Protein AF-A0A5B0Q1R6-F1 (afdb_monomer_lite)

InterPro domains:
  IPR032852 DNA oxidative demethylase ALKBH2 [PTHR31573] (2-374)

Radius of gyration: 27.93 Å; chains: 1; bounding box: 76×75×86 Å

pLDDT: mean 76.88, std 23.57, range [26.59, 98.75]

Secondary structure (DSSP, 8-state):
------PPP-TT-BPPP----BTTB-SSEESSHHHHHHH-TT---SS-SEEEETTEEEEEEE-S-PPTT-EEEGGGTEEEEE---SEEEE--TT-SSPEEEE-S---TTSHHHHHHHHHHHTT--EEEEEETT-TT-GGGGG-TT-SEEEEEEEEEEEEEEEEE--TTT----EEEEEEEEEE-GGG-S-TTHHHHHHHHHHHS------PPP----------------------------TTSTT---HHHHS--EEE-TTT--EEE--BTT---B--TTSTTBT--S--SSS-S-GGG--B-HHHHS--GGG-S---BSS-SS--BGGGGTT------TTS----EEE-TTT-BEEE---SSEE--S-TT---PPEE--PPP---S-PPPTT-TT---S--

Structure (mmCIF, N/CA/C/O backbone):
data_AF-A0A5B0Q1R6-F1
#
_entry.id   AF-A0A5B0Q1R6-F1
#
loop_
_atom_site.group_PDB
_atom_site.id
_atom_site.type_symbol
_atom_site.label_atom_id
_atom_site.label_alt_id
_atom_site.label_comp_id
_atom_site.label_asym_id
_atom_site.label_entity_id
_atom_site.label_seq_id
_atom_site.pdbx_PDB_ins_code
_atom_site.Cartn_x
_atom_site.Cartn_y
_atom_site.Cartn_z
_atom_site.occupancy
_atom_site.B_iso_or_equiv
_atom_site.auth_seq_id
_atom_site.auth_comp_id
_atom_site.auth_asym_id
_atom_site.auth_atom_id
_atom_site.pdbx_PDB_model_num
ATOM 1 N N . MET A 1 1 ? -33.392 9.416 -2.060 1.00 36.75 1 MET A N 1
ATOM 2 C CA . MET A 1 1 ? -32.979 9.079 -3.431 1.00 36.75 1 MET A CA 1
ATOM 3 C C . MET A 1 1 ? -32.020 7.938 -3.263 1.00 36.75 1 MET A C 1
ATOM 5 O O . MET A 1 1 ? -31.012 8.110 -2.593 1.00 36.75 1 MET A O 1
ATOM 9 N N . GLU A 1 2 ? -32.476 6.761 -3.653 1.00 39.34 2 GLU A N 1
ATOM 10 C CA . GLU A 1 2 ? -31.716 5.523 -3.595 1.00 39.34 2 GLU A CA 1
ATOM 11 C C . GLU A 1 2 ? -30.570 5.676 -4.596 1.00 39.34 2 GLU A C 1
ATOM 13 O O . GLU A 1 2 ? -30.827 5.815 -5.789 1.00 39.34 2 GLU A O 1
ATOM 18 N N . ASP A 1 3 ? -29.329 5.759 -4.110 1.00 41.66 3 ASP A N 1
ATOM 19 C CA . ASP A 1 3 ? -28.167 5.572 -4.976 1.00 41.66 3 ASP A CA 1
ATOM 20 C C . ASP A 1 3 ? -28.245 4.122 -5.456 1.00 41.66 3 ASP A C 1
ATOM 22 O O . ASP A 1 3 ? -28.018 3.182 -4.686 1.00 41.66 3 ASP A O 1
ATOM 26 N N . GLU A 1 4 ? -28.668 3.942 -6.706 1.00 45.09 4 GLU A N 1
ATOM 27 C CA . GLU A 1 4 ? -28.565 2.673 -7.407 1.00 45.09 4 GLU A CA 1
ATOM 28 C C . GLU A 1 4 ? -27.115 2.211 -7.283 1.00 45.09 4 GLU A C 1
ATOM 30 O O . GLU A 1 4 ? -26.178 2.861 -7.746 1.00 45.09 4 GLU A O 1
ATOM 35 N N . ASN A 1 5 ? -26.937 1.112 -6.557 1.00 50.94 5 ASN A N 1
ATOM 36 C CA . ASN A 1 5 ? -25.650 0.523 -6.242 1.00 50.94 5 ASN A CA 1
ATOM 37 C C . ASN A 1 5 ? -25.143 -0.174 -7.515 1.00 50.94 5 ASN A C 1
ATOM 39 O O . ASN A 1 5 ? -25.211 -1.400 -7.641 1.00 50.94 5 ASN A O 1
ATOM 43 N N . GLU A 1 6 ? -24.751 0.625 -8.510 1.00 61.28 6 GLU A N 1
ATOM 44 C CA . GLU A 1 6 ? -24.250 0.151 -9.791 1.00 61.28 6 GLU A CA 1
ATOM 45 C C . GLU A 1 6 ? -22.981 -0.651 -9.502 1.00 61.28 6 GLU A C 1
ATOM 47 O O . GLU A 1 6 ? -21.924 -0.134 -9.131 1.00 61.28 6 GLU A O 1
ATOM 52 N N . THR A 1 7 ? -23.137 -1.971 -9.531 1.00 74.00 7 THR A N 1
ATOM 53 C CA . THR A 1 7 ? -22.075 -2.892 -9.156 1.00 74.00 7 THR A CA 1
ATOM 54 C C . THR A 1 7 ? -21.000 -2.787 -10.227 1.00 74.00 7 THR A C 1
ATOM 56 O O . THR A 1 7 ? -21.285 -3.008 -11.400 1.00 74.00 7 THR A O 1
ATOM 59 N N . MET A 1 8 ? -19.777 -2.416 -9.835 1.00 83.12 8 MET A N 1
ATOM 60 C CA . MET A 1 8 ? -18.676 -2.212 -10.777 1.00 83.12 8 MET A CA 1
ATOM 61 C C . MET A 1 8 ? -18.505 -3.433 -11.684 1.00 83.12 8 MET A C 1
ATOM 63 O O . MET A 1 8 ? -18.341 -4.556 -11.198 1.00 83.12 8 MET A O 1
ATOM 67 N N . ASP A 1 9 ? -18.469 -3.190 -12.993 1.00 88.12 9 ASP A N 1
ATOM 68 C CA . ASP A 1 9 ? -18.169 -4.230 -13.963 1.00 88.12 9 ASP A CA 1
ATOM 69 C C . ASP A 1 9 ? -16.711 -4.702 -13.817 1.00 88.12 9 ASP A C 1
ATOM 71 O O . ASP A 1 9 ? -15.754 -3.938 -13.973 1.00 88.12 9 ASP A O 1
ATOM 75 N N . LYS A 1 10 ? -16.552 -5.986 -13.484 1.00 91.75 10 LYS A N 1
ATOM 76 C CA . LYS A 1 10 ? -15.263 -6.681 -13.343 1.00 91.75 10 LYS A CA 1
ATOM 77 C C . LYS A 1 10 ? -15.037 -7.707 -14.461 1.00 91.75 10 LYS A C 1
ATOM 79 O O . LYS A 1 10 ? -14.250 -8.640 -14.284 1.00 91.75 10 LYS A O 1
ATOM 84 N N . SER A 1 11 ? -15.757 -7.604 -15.577 1.00 91.38 11 SER A N 1
ATOM 85 C CA . SER A 1 11 ? -15.660 -8.523 -16.720 1.00 91.38 11 SER A CA 1
ATOM 86 C C . SER A 1 11 ? -14.256 -8.539 -17.342 1.00 91.38 11 SER A C 1
ATOM 88 O O . SER A 1 11 ? -13.696 -9.610 -17.558 1.00 91.38 11 SER A O 1
ATOM 90 N N . GLU A 1 12 ? -13.648 -7.364 -17.505 1.00 93.19 12 GLU A N 1
ATOM 91 C CA . GLU A 1 12 ? -12.309 -7.168 -18.088 1.00 93.19 12 GLU A CA 1
ATOM 92 C C . GLU A 1 12 ? -11.152 -7.402 -17.092 1.00 93.19 12 GLU A C 1
ATOM 94 O O . GLU A 1 12 ? -9.977 -7.218 -17.419 1.00 93.19 12 GLU A O 1
ATOM 99 N N . TRP A 1 13 ? -11.450 -7.788 -15.845 1.00 95.44 13 TRP A N 1
ATOM 100 C CA . TRP A 1 13 ? -10.415 -8.053 -14.844 1.00 95.44 13 TRP A CA 1
ATOM 101 C C . TRP A 1 13 ? -9.711 -9.377 -15.117 1.00 95.44 13 TRP A C 1
ATOM 103 O O . TRP A 1 13 ? -10.328 -10.376 -15.488 1.00 95.44 13 TRP A O 1
ATOM 113 N N . PHE A 1 14 ? -8.411 -9.415 -14.840 1.00 95.88 14 PHE A N 1
ATOM 114 C CA . PHE A 1 14 ? -7.559 -10.555 -15.164 1.00 95.88 14 PHE A CA 1
ATOM 115 C C . PHE A 1 14 ? -6.748 -11.027 -13.958 1.00 95.88 14 PHE A C 1
ATOM 117 O O . PHE A 1 14 ? -6.597 -10.321 -12.961 1.00 95.88 14 PHE A O 1
ATOM 124 N N . PHE A 1 15 ? -6.213 -12.245 -14.036 1.00 95.38 15 PHE A N 1
ATOM 125 C CA . PHE A 1 15 ? -5.337 -12.762 -12.990 1.00 95.38 15 PHE A CA 1
ATOM 126 C C . PHE A 1 15 ? -3.982 -12.037 -13.010 1.00 95.38 15 PHE A C 1
ATOM 128 O O . PHE A 1 15 ? -3.344 -11.964 -14.065 1.00 95.38 15 PHE A O 1
ATOM 135 N N . PRO A 1 16 ? -3.530 -11.490 -11.872 1.00 95.19 16 PRO A N 1
ATOM 136 C CA . PRO A 1 16 ? -2.277 -10.752 -11.804 1.00 95.19 16 PRO A CA 1
ATOM 137 C C . PRO A 1 16 ? -1.075 -11.642 -12.135 1.00 95.19 16 PRO A C 1
ATOM 139 O O . PRO A 1 16 ? -1.039 -12.833 -11.834 1.00 95.19 16 PRO A O 1
ATOM 142 N N . HIS A 1 17 ? -0.050 -11.035 -12.729 1.00 91.44 17 HIS A N 1
ATOM 143 C CA . HIS A 1 17 ? 1.206 -11.724 -13.004 1.00 91.44 17 HIS A CA 1
ATOM 144 C C . HIS A 1 17 ? 2.031 -11.854 -11.721 1.00 91.44 17 HIS A C 1
ATOM 146 O O . HIS A 1 17 ? 2.120 -10.908 -10.937 1.00 91.44 17 HIS A O 1
ATOM 152 N N . ASN A 1 18 ? 2.709 -12.989 -11.559 1.00 94.56 18 ASN A N 1
ATOM 153 C CA . ASN A 1 18 ? 3.660 -13.179 -10.470 1.00 94.56 18 ASN A CA 1
ATOM 154 C C . ASN A 1 18 ? 4.949 -12.403 -10.748 1.00 94.56 18 ASN A C 1
ATOM 156 O O . ASN A 1 18 ? 5.745 -12.785 -11.609 1.00 94.56 18 ASN A O 1
ATOM 160 N N . LEU A 1 19 ? 5.139 -11.296 -10.031 1.00 95.75 19 LEU A N 1
ATOM 161 C CA . LEU A 1 19 ? 6.344 -10.488 -10.148 1.00 95.75 19 LEU A CA 1
ATOM 162 C C . LEU A 1 19 ? 7.551 -11.262 -9.606 1.00 95.75 19 LEU A C 1
ATOM 164 O O . LEU A 1 19 ? 7.553 -11.712 -8.464 1.00 95.75 19 LEU A O 1
ATOM 168 N N . LYS A 1 20 ? 8.609 -11.376 -10.413 1.00 96.31 20 LYS A N 1
ATOM 169 C CA . LYS A 1 20 ? 9.871 -12.028 -10.040 1.00 96.31 20 LYS A CA 1
ATOM 170 C C . LYS A 1 20 ? 11.030 -11.057 -10.149 1.00 96.31 20 LYS A C 1
ATOM 172 O O . LYS A 1 20 ? 11.048 -10.203 -11.031 1.00 96.31 20 LYS A O 1
ATOM 177 N N . LYS A 1 21 ? 12.012 -11.214 -9.264 1.00 95.88 21 LYS A N 1
ATOM 178 C CA . LYS A 1 21 ? 13.260 -10.457 -9.346 1.00 95.88 21 LYS A CA 1
ATOM 179 C C . LYS A 1 21 ? 13.918 -10.622 -10.709 1.00 95.88 21 LYS A C 1
ATOM 181 O O . LYS A 1 21 ? 13.880 -11.703 -11.293 1.00 95.88 21 LYS A O 1
ATOM 186 N N . ILE A 1 22 ? 14.576 -9.562 -11.155 1.00 93.75 22 ILE A N 1
ATOM 187 C CA . ILE A 1 22 ? 15.342 -9.531 -12.398 1.00 93.75 22 ILE A CA 1
ATOM 188 C C . ILE A 1 22 ? 16.795 -9.289 -12.009 1.00 93.75 22 ILE A C 1
ATOM 190 O O . ILE A 1 22 ? 17.090 -8.291 -11.359 1.00 93.75 22 ILE A O 1
ATOM 194 N N . GLU A 1 23 ? 17.684 -10.234 -12.325 1.00 89.50 23 GLU A N 1
ATOM 195 C CA . GLU A 1 23 ? 19.114 -10.154 -11.964 1.00 89.50 23 GLU A CA 1
ATOM 196 C C . GLU A 1 23 ? 19.337 -9.860 -10.463 1.00 89.50 23 GLU A C 1
ATOM 198 O O . GLU A 1 23 ? 20.167 -9.045 -10.070 1.00 89.50 23 GLU A O 1
ATOM 203 N N . GLY A 1 24 ? 18.524 -10.479 -9.598 1.00 91.00 24 GLY A N 1
ATOM 204 C CA . GLY A 1 24 ? 18.573 -10.283 -8.144 1.00 91.00 24 GLY A CA 1
ATOM 205 C C . GLY A 1 24 ? 17.945 -8.979 -7.627 1.00 91.00 24 GLY A C 1
ATOM 206 O O . GLY A 1 24 ? 17.786 -8.838 -6.413 1.00 91.00 24 GLY A O 1
ATOM 207 N N . ARG A 1 25 ? 17.529 -8.061 -8.509 1.00 93.31 25 ARG A N 1
ATOM 208 C CA . ARG A 1 25 ? 16.894 -6.770 -8.184 1.00 93.31 25 ARG A CA 1
ATOM 209 C C . ARG A 1 25 ? 15.365 -6.860 -8.154 1.00 93.31 25 ARG A C 1
ATOM 211 O O . ARG A 1 25 ? 14.802 -7.801 -8.721 1.00 93.31 25 ARG A O 1
ATOM 218 N N . PRO A 1 26 ? 14.669 -5.891 -7.528 1.00 96.69 26 PRO A N 1
ATOM 219 C CA . PRO A 1 26 ? 13.213 -5.837 -7.565 1.00 96.69 26 PRO A CA 1
ATOM 220 C C . PRO A 1 26 ? 12.657 -5.830 -9.006 1.00 96.69 26 PRO A C 1
ATOM 222 O O . PRO A 1 26 ? 13.259 -5.223 -9.890 1.00 96.69 26 PRO A O 1
ATOM 225 N N . PRO A 1 27 ? 11.488 -6.452 -9.243 1.00 96.62 27 PRO A N 1
ATOM 226 C CA . PRO A 1 27 ? 10.872 -6.603 -10.571 1.00 96.62 27 PRO A CA 1
ATOM 227 C C . PRO A 1 27 ? 10.572 -5.274 -11.272 1.00 96.62 27 PRO A C 1
ATOM 229 O O . PRO A 1 27 ? 10.625 -5.181 -12.499 1.00 96.62 27 PRO A O 1
ATOM 232 N N . ILE A 1 28 ? 10.190 -4.265 -10.486 1.00 97.25 28 ILE A N 1
ATOM 233 C CA . ILE A 1 28 ? 9.835 -2.925 -10.945 1.00 97.25 28 ILE A CA 1
ATOM 234 C C . ILE A 1 28 ? 10.346 -1.938 -9.900 1.00 97.25 28 ILE A C 1
ATOM 236 O O . ILE A 1 28 ? 9.900 -1.969 -8.748 1.00 97.25 28 ILE A O 1
ATOM 240 N N . TYR A 1 29 ? 11.277 -1.069 -10.285 1.00 97.56 29 TYR A N 1
ATOM 241 C CA . TYR A 1 29 ? 11.891 -0.125 -9.354 1.00 97.56 29 TYR A CA 1
ATOM 242 C C . TYR A 1 29 ? 12.269 1.207 -9.993 1.00 97.56 29 TYR A C 1
ATOM 244 O O . TYR A 1 29 ? 12.375 1.333 -11.214 1.00 97.56 29 TYR A O 1
ATOM 252 N N . SER A 1 30 ? 12.514 2.205 -9.147 1.00 97.19 30 SER A N 1
ATOM 253 C CA . SER A 1 30 ? 13.023 3.507 -9.563 1.00 97.19 30 SER A CA 1
ATOM 254 C C . SER A 1 30 ? 14.082 4.070 -8.610 1.00 97.19 30 SER A C 1
ATOM 256 O O . SER A 1 30 ? 14.153 3.662 -7.449 1.00 97.19 30 SER A O 1
ATOM 258 N N . GLN A 1 31 ? 14.897 5.023 -9.076 1.00 95.88 31 GLN A N 1
ATOM 259 C CA . GLN A 1 31 ? 15.865 5.770 -8.250 1.00 95.88 31 GLN A CA 1
ATOM 260 C C . GLN A 1 31 ? 15.280 7.073 -7.707 1.00 95.88 31 GLN A C 1
ATOM 262 O O . GLN A 1 31 ? 15.792 7.650 -6.744 1.00 95.88 31 GLN A O 1
ATOM 267 N N . ASN A 1 32 ? 14.198 7.560 -8.302 1.00 95.38 32 ASN A N 1
ATOM 268 C CA . ASN A 1 32 ? 13.521 8.752 -7.829 1.00 95.38 32 ASN A CA 1
ATOM 269 C C . ASN A 1 32 ? 12.004 8.642 -8.012 1.00 95.38 32 ASN A C 1
ATOM 271 O O . ASN A 1 32 ? 11.471 7.730 -8.649 1.00 95.38 32 ASN A O 1
ATOM 275 N N . ARG A 1 33 ? 11.290 9.568 -7.371 1.00 95.62 33 ARG A N 1
ATOM 276 C CA . ARG A 1 33 ? 9.826 9.590 -7.379 1.00 95.62 33 ARG A CA 1
ATOM 277 C C . ARG A 1 33 ? 9.270 10.060 -8.726 1.00 95.62 33 ARG A C 1
ATOM 279 O O . ARG A 1 33 ? 8.169 9.659 -9.089 1.00 95.62 33 ARG A O 1
ATOM 286 N N . GLN A 1 34 ? 10.021 10.882 -9.459 1.00 94.69 34 GLN A N 1
ATOM 287 C CA . GLN A 1 34 ? 9.619 11.375 -10.774 1.00 94.69 34 GLN A CA 1
ATOM 288 C C . GLN A 1 34 ? 9.424 10.212 -11.754 1.00 94.69 34 GLN A C 1
ATOM 290 O O . GLN A 1 34 ? 8.385 10.122 -12.393 1.00 94.69 34 GLN A O 1
ATOM 295 N N . GLU A 1 35 ? 10.349 9.257 -11.775 1.00 94.69 35 GLU A N 1
ATOM 296 C CA . GLU A 1 35 ? 10.240 8.048 -12.597 1.00 94.69 35 GLU A CA 1
ATOM 297 C C . GLU A 1 35 ? 9.000 7.211 -12.284 1.00 94.69 35 GLU A C 1
ATOM 299 O O . GLU A 1 35 ? 8.368 6.717 -13.213 1.00 94.69 35 GLU A O 1
ATOM 304 N N . LEU A 1 36 ? 8.615 7.075 -11.005 1.00 94.44 36 LEU A N 1
ATOM 305 C CA . LEU A 1 36 ?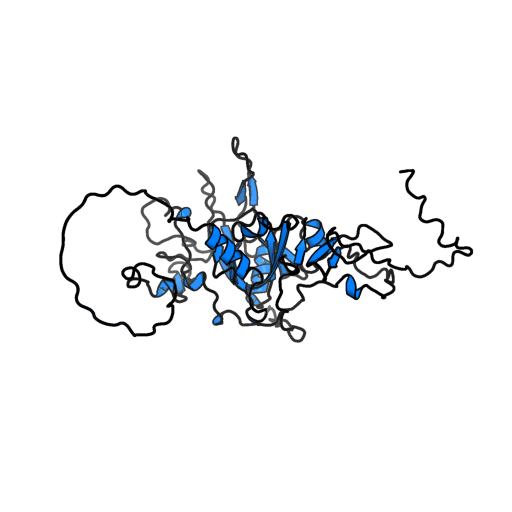 7.342 6.431 -10.656 1.00 94.44 36 LEU A CA 1
ATOM 306 C C . LEU A 1 36 ? 6.180 7.179 -11.307 1.00 94.44 36 LEU A C 1
ATOM 308 O O . LEU A 1 36 ? 5.366 6.571 -11.991 1.00 94.44 36 LEU A O 1
ATOM 312 N N . CYS A 1 37 ? 6.133 8.497 -11.100 1.00 94.06 37 CYS A N 1
ATOM 313 C CA . CYS A 1 37 ? 4.997 9.325 -11.492 1.00 94.06 37 CYS A CA 1
ATOM 314 C C . CYS A 1 37 ? 4.826 9.445 -13.005 1.00 94.06 37 CYS A C 1
ATOM 316 O O . CYS A 1 37 ? 3.707 9.602 -13.495 1.00 94.06 37 CYS A O 1
ATOM 318 N N . GLU A 1 38 ? 5.922 9.363 -13.750 1.00 91.25 38 GLU A N 1
ATOM 319 C CA . GLU A 1 38 ? 5.897 9.438 -15.204 1.00 91.25 38 GLU A CA 1
ATOM 320 C C . GLU A 1 38 ? 5.639 8.071 -15.847 1.00 91.25 38 GLU A C 1
ATOM 322 O O . GLU A 1 38 ? 4.886 8.001 -16.823 1.00 91.25 38 GLU A O 1
ATOM 327 N N . ALA A 1 39 ? 6.200 6.986 -15.294 1.00 91.25 39 ALA A N 1
ATOM 328 C CA . ALA A 1 39 ? 6.145 5.655 -15.902 1.00 91.25 39 ALA A CA 1
ATOM 329 C C . ALA A 1 39 ? 4.958 4.790 -15.445 1.00 91.25 39 ALA A C 1
ATOM 331 O O . ALA A 1 39 ? 4.497 3.944 -16.215 1.00 91.25 39 ALA A O 1
ATOM 332 N N . LEU A 1 40 ? 4.453 4.965 -14.219 1.00 93.38 40 LEU A N 1
ATOM 333 C CA . LEU A 1 40 ? 3.387 4.124 -13.669 1.00 93.38 40 LEU A CA 1
ATOM 334 C C . 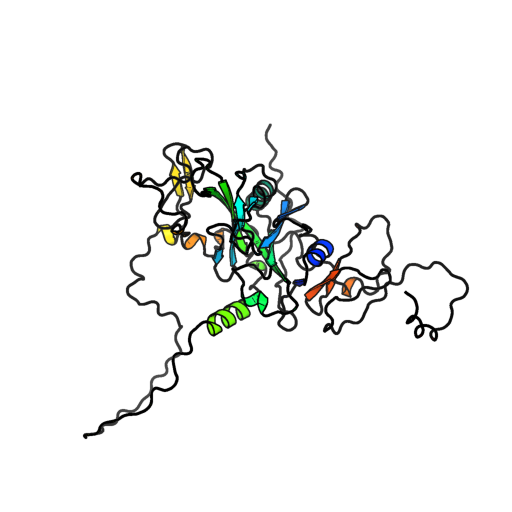LEU A 1 40 ? 2.007 4.771 -13.870 1.00 93.38 40 LEU A C 1
ATOM 336 O O . LEU A 1 40 ? 1.763 5.869 -13.370 1.00 93.38 40 LEU A O 1
ATOM 340 N N . PRO A 1 41 ? 1.052 4.099 -14.541 1.00 90.81 41 PRO A N 1
ATOM 341 C CA . PRO A 1 41 ? -0.297 4.638 -14.714 1.00 90.81 41 PRO A CA 1
ATOM 342 C C . PRO A 1 41 ? -1.087 4.686 -13.399 1.00 90.81 41 PRO A C 1
ATOM 344 O O . PRO A 1 41 ? -1.962 5.528 -13.246 1.00 90.81 41 PRO A O 1
ATOM 347 N N . TYR A 1 42 ? -0.754 3.818 -12.444 1.00 94.00 42 TYR A N 1
ATOM 348 C CA . TYR A 1 42 ? -1.432 3.686 -11.154 1.00 94.00 42 TYR A CA 1
ATOM 349 C C . TYR A 1 42 ? -0.759 4.474 -10.021 1.00 94.00 42 TYR A C 1
ATOM 351 O O . TYR A 1 42 ? -1.160 4.345 -8.870 1.00 94.00 42 TYR A O 1
ATOM 359 N N . PHE A 1 43 ? 0.277 5.274 -10.292 1.00 95.44 43 PHE A N 1
ATOM 360 C CA . PHE A 1 43 ? 0.868 6.135 -9.267 1.00 95.44 43 PHE A CA 1
ATOM 361 C C . PHE A 1 43 ? 1.483 7.387 -9.884 1.00 95.44 43 PHE A C 1
ATOM 363 O O . PHE A 1 43 ? 2.593 7.328 -10.396 1.00 95.44 43 PHE A O 1
ATOM 370 N N . ARG A 1 44 ? 0.795 8.533 -9.784 1.00 92.75 44 ARG A N 1
ATOM 371 C CA . ARG A 1 44 ? 1.283 9.835 -10.285 1.00 92.75 44 ARG A CA 1
ATOM 372 C C . ARG A 1 44 ? 1.298 10.934 -9.227 1.00 92.75 44 ARG A C 1
ATOM 374 O O . ARG A 1 44 ? 1.065 12.104 -9.520 1.00 92.75 44 ARG A O 1
ATOM 381 N N . SER A 1 45 ? 1.550 10.565 -7.970 1.00 92.69 45 SER A N 1
ATOM 382 C CA . SER A 1 45 ? 1.604 11.537 -6.879 1.00 92.69 45 SER A CA 1
ATOM 383 C C . SER A 1 45 ? 3.030 11.918 -6.481 1.00 92.69 45 SER A C 1
ATOM 385 O O . SER A 1 45 ? 3.723 11.211 -5.743 1.00 92.69 45 SER A O 1
ATOM 387 N N . TYR A 1 46 ? 3.452 13.106 -6.913 1.00 91.62 46 TYR A N 1
ATOM 388 C CA . TYR A 1 46 ? 4.780 13.647 -6.614 1.00 91.62 46 TYR A CA 1
ATOM 389 C C . TYR A 1 46 ? 4.977 14.007 -5.136 1.00 91.62 46 TYR A C 1
ATOM 391 O O . TYR A 1 46 ? 6.112 14.033 -4.670 1.00 91.62 46 TYR A O 1
ATOM 399 N N . GLN A 1 47 ? 3.896 14.265 -4.394 1.00 89.19 47 GLN A N 1
ATOM 400 C CA . GLN A 1 47 ? 3.965 14.747 -3.007 1.00 89.19 47 GLN A CA 1
ATOM 401 C C . GLN A 1 47 ? 3.090 13.953 -2.022 1.00 89.19 47 GLN A C 1
ATOM 403 O O . GLN A 1 47 ? 3.325 14.031 -0.820 1.00 89.19 47 GLN A O 1
ATOM 408 N N . SER A 1 48 ? 2.110 13.164 -2.486 1.00 90.44 48 SER A N 1
ATOM 409 C CA . SER A 1 48 ? 1.251 12.352 -1.606 1.00 90.44 48 SER A CA 1
ATOM 410 C C . SER A 1 48 ? 1.733 10.904 -1.515 1.00 90.44 48 SER A C 1
ATOM 412 O O . SER A 1 48 ? 2.444 10.408 -2.389 1.00 90.44 48 SER A O 1
ATOM 414 N N . GLY A 1 49 ? 1.336 10.219 -0.443 1.00 93.81 49 GLY A N 1
ATOM 415 C CA . GLY A 1 49 ? 1.470 8.766 -0.314 1.00 93.81 49 GLY A CA 1
ATOM 416 C C . GLY A 1 49 ? 0.360 7.996 -1.035 1.00 93.81 49 GLY A C 1
ATOM 417 O O . GLY A 1 49 ? 0.562 6.848 -1.392 1.00 93.81 49 GLY A O 1
ATOM 418 N N . CYS A 1 50 ? -0.790 8.617 -1.302 1.00 95.50 50 CYS A N 1
ATOM 419 C CA . CYS A 1 50 ? -1.913 7.981 -1.994 1.00 95.50 50 CYS A CA 1
ATOM 420 C C . CYS A 1 50 ? -2.157 8.679 -3.335 1.00 95.50 50 CYS A C 1
ATOM 422 O O . CYS A 1 50 ? -2.241 9.912 -3.383 1.00 95.50 50 CYS A O 1
ATOM 424 N N . TYR A 1 51 ? -2.247 7.898 -4.411 1.00 95.88 51 TYR A N 1
ATOM 425 C CA . TYR A 1 51 ? -2.642 8.368 -5.731 1.00 95.88 51 TYR A CA 1
ATOM 426 C C . TYR A 1 51 ? -4.077 7.945 -6.032 1.00 95.88 51 TYR A C 1
ATOM 428 O O . TYR A 1 51 ? -4.435 6.772 -5.912 1.00 95.88 51 TYR A O 1
ATOM 436 N N . VAL A 1 52 ? -4.873 8.932 -6.430 1.00 92.06 52 VAL A N 1
ATOM 437 C CA . VAL A 1 52 ? -6.281 8.778 -6.770 1.00 92.06 52 VAL A CA 1
ATOM 438 C C . VAL A 1 52 ? -6.451 9.061 -8.258 1.00 92.06 52 VAL A C 1
ATOM 440 O O . VAL A 1 52 ? -6.006 10.105 -8.733 1.00 92.06 52 VAL A O 1
ATOM 443 N N . SER A 1 53 ? -7.111 8.148 -8.964 1.00 89.56 53 SER A N 1
ATOM 444 C CA . SER A 1 53 ? -7.563 8.303 -10.352 1.00 89.56 53 SER A CA 1
ATOM 445 C C . SER A 1 53 ? -8.985 7.772 -10.456 1.00 89.56 53 SER A C 1
ATOM 447 O O . SER A 1 53 ? -9.310 6.799 -9.780 1.00 89.56 53 SER A O 1
ATOM 449 N N . ASP A 1 54 ? -9.834 8.415 -11.257 1.00 85.19 54 ASP A N 1
ATOM 450 C CA . ASP A 1 54 ? -11.212 7.962 -11.522 1.00 85.19 54 ASP A CA 1
ATOM 451 C C . ASP A 1 54 ? -12.004 7.649 -10.240 1.00 85.19 54 ASP A C 1
ATOM 453 O O . ASP A 1 54 ? -12.695 6.641 -10.116 1.00 85.19 54 ASP A O 1
ATOM 457 N N . GLN A 1 55 ? -11.855 8.536 -9.247 1.00 85.94 55 GLN A N 1
ATOM 458 C CA . GLN A 1 55 ? -12.468 8.445 -7.915 1.00 85.94 55 GLN A CA 1
ATOM 459 C C . GLN A 1 55 ? -12.089 7.195 -7.099 1.00 85.94 55 GLN A C 1
ATOM 461 O O . GLN A 1 55 ? -12.846 6.784 -6.216 1.00 85.94 55 GLN A O 1
ATOM 466 N N . ARG A 1 56 ? -10.921 6.598 -7.359 1.00 88.31 56 ARG A N 1
ATOM 467 C CA . ARG A 1 56 ? -10.414 5.411 -6.657 1.00 88.31 56 ARG A CA 1
ATOM 468 C C . ARG A 1 56 ? -8.945 5.573 -6.303 1.00 88.31 56 ARG A C 1
ATOM 470 O O . ARG A 1 56 ? -8.182 6.186 -7.047 1.00 88.31 56 ARG A O 1
ATOM 477 N N . ALA A 1 57 ? -8.529 4.979 -5.189 1.00 95.81 57 ALA A N 1
ATOM 478 C CA . ALA A 1 57 ? -7.112 4.837 -4.886 1.00 95.81 57 ALA A CA 1
ATOM 479 C C . ALA A 1 57 ? -6.526 3.727 -5.773 1.00 95.81 57 ALA A C 1
ATOM 481 O O . ALA A 1 57 ? -6.943 2.576 -5.685 1.00 95.81 57 ALA A O 1
ATOM 482 N N . THR A 1 58 ? -5.568 4.058 -6.636 1.00 96.06 58 THR A N 1
ATOM 483 C CA . THR A 1 58 ? -4.935 3.079 -7.544 1.00 96.06 58 THR A CA 1
ATOM 484 C C . THR A 1 58 ? -3.517 2.725 -7.112 1.00 96.06 58 THR A C 1
ATOM 486 O O . THR A 1 58 ? -3.064 1.604 -7.351 1.00 96.06 58 THR A O 1
ATOM 489 N N . GLY A 1 59 ? -2.844 3.624 -6.390 1.00 97.69 59 GLY A N 1
ATOM 490 C CA . GLY A 1 59 ? -1.503 3.387 -5.871 1.00 97.69 59 GLY A CA 1
ATOM 491 C C . GLY A 1 59 ? -1.274 3.990 -4.494 1.00 97.69 59 GLY A C 1
ATOM 492 O O . GLY A 1 59 ? -1.753 5.082 -4.179 1.00 97.69 59 GLY A O 1
ATOM 493 N N . TYR A 1 60 ? -0.495 3.278 -3.685 1.00 98.38 60 TYR A N 1
ATOM 494 C CA . TYR A 1 60 ? -0.194 3.632 -2.307 1.00 98.38 60 TYR A CA 1
ATOM 495 C C . TYR A 1 60 ? 1.296 3.439 -2.011 1.00 98.38 60 TYR A C 1
ATOM 497 O O . TYR A 1 60 ? 1.855 2.363 -2.211 1.00 98.38 60 TYR A O 1
ATOM 505 N N . LEU A 1 61 ? 1.948 4.488 -1.522 1.00 98.38 61 LEU A N 1
ATOM 506 C CA . LEU A 1 61 ? 3.375 4.539 -1.247 1.00 98.38 61 LEU A CA 1
ATOM 507 C C . LEU A 1 61 ? 3.647 4.511 0.259 1.00 98.38 61 LEU A C 1
ATOM 509 O O . LEU A 1 61 ? 3.319 5.446 0.990 1.00 98.38 61 LEU A O 1
ATOM 513 N N . LEU A 1 62 ? 4.331 3.453 0.677 1.00 98.00 62 LEU A N 1
ATOM 514 C CA . LEU A 1 62 ? 4.909 3.248 1.997 1.00 98.00 62 LEU A CA 1
ATOM 515 C C . LEU A 1 62 ? 6.331 3.827 1.996 1.00 98.00 62 LEU A C 1
ATOM 517 O O . LEU A 1 62 ? 7.187 3.354 1.255 1.00 98.00 62 LEU A O 1
ATOM 521 N N . ASP A 1 63 ? 6.607 4.861 2.791 1.00 95.38 63 ASP A N 1
ATOM 522 C CA . ASP A 1 63 ? 7.930 5.508 2.847 1.00 95.38 63 ASP A CA 1
ATOM 523 C C . ASP A 1 63 ? 8.222 6.024 4.275 1.00 95.38 63 ASP A C 1
ATOM 525 O O . ASP A 1 63 ? 7.655 5.537 5.251 1.00 95.38 63 ASP A O 1
ATOM 529 N N . GLY A 1 64 ? 9.126 6.992 4.429 1.00 91.38 64 GLY A N 1
ATOM 530 C CA . GLY A 1 64 ? 9.697 7.410 5.720 1.00 91.38 64 GLY A CA 1
ATOM 531 C C . GLY A 1 64 ? 8.819 8.229 6.674 1.00 91.38 64 GLY A C 1
ATOM 532 O O . GLY A 1 64 ? 9.379 8.962 7.485 1.00 91.38 64 GLY A O 1
ATOM 533 N N . PHE A 1 65 ? 7.491 8.151 6.586 1.00 90.25 65 PHE A N 1
ATOM 534 C CA . PHE A 1 65 ? 6.574 8.870 7.481 1.00 90.25 65 PHE A CA 1
ATOM 535 C C . PHE A 1 65 ? 5.537 7.922 8.099 1.00 90.25 65 PHE A C 1
ATOM 537 O O . PHE A 1 65 ? 4.372 7.997 7.722 1.00 90.25 65 PHE A O 1
ATOM 544 N N . PRO A 1 66 ? 5.934 7.010 9.005 1.00 90.38 66 PRO A N 1
ATOM 545 C CA . PRO A 1 66 ? 4.997 6.094 9.650 1.00 90.38 66 PRO A CA 1
ATOM 546 C C . PRO A 1 66 ? 4.099 6.822 10.658 1.00 90.38 66 PRO A C 1
ATOM 548 O O . PRO A 1 66 ? 4.532 7.768 11.320 1.00 90.38 66 PRO A O 1
ATOM 551 N N . ALA A 1 67 ? 2.868 6.340 10.814 1.00 89.81 67 ALA A N 1
ATOM 552 C CA . ALA A 1 67 ? 2.015 6.670 11.955 1.00 89.81 67 ALA A CA 1
ATOM 553 C C . ALA A 1 67 ? 2.153 5.603 13.058 1.00 89.81 67 ALA A C 1
ATOM 555 O O . ALA A 1 67 ? 2.623 4.494 12.778 1.00 89.81 67 ALA A O 1
ATOM 556 N N . PRO A 1 68 ? 1.730 5.892 14.305 1.00 88.94 68 PRO A N 1
ATOM 557 C CA . PRO A 1 68 ? 1.651 4.879 15.353 1.00 88.94 68 PRO A CA 1
ATOM 558 C C . PRO A 1 68 ? 0.927 3.621 14.867 1.00 88.94 68 PRO A C 1
ATOM 560 O O . PRO A 1 68 ? -0.089 3.714 14.171 1.00 88.94 68 PRO A O 1
ATOM 563 N N . ARG A 1 69 ? 1.471 2.448 15.217 1.00 92.19 69 ARG A N 1
ATOM 564 C CA . ARG A 1 69 ? 0.927 1.131 14.842 1.00 92.19 69 ARG A CA 1
ATOM 565 C C . ARG A 1 69 ? 0.749 0.945 13.326 1.00 92.19 69 ARG A C 1
ATOM 567 O O . ARG A 1 69 ? -0.194 0.293 12.881 1.00 92.19 69 ARG A O 1
ATOM 574 N N . ASP A 1 70 ? 1.564 1.586 12.490 1.00 95.31 70 ASP A N 1
ATOM 575 C CA . ASP A 1 70 ? 1.788 1.089 11.126 1.00 95.31 70 ASP A CA 1
ATOM 576 C C . ASP A 1 70 ? 2.630 -0.190 11.227 1.00 95.31 70 ASP A C 1
ATOM 578 O O . ASP A 1 70 ? 3.621 -0.205 11.957 1.00 95.31 70 ASP A O 1
ATOM 582 N N . VAL A 1 71 ? 2.250 -1.256 10.520 1.00 96.69 71 VAL A N 1
ATOM 583 C CA . VAL A 1 71 ? 2.948 -2.549 10.600 1.00 96.69 71 VAL A CA 1
ATOM 584 C C . VAL A 1 71 ? 3.146 -3.189 9.229 1.00 96.69 71 VAL A C 1
ATOM 586 O O . VAL A 1 71 ? 2.429 -2.887 8.271 1.00 96.69 71 VAL A O 1
ATOM 589 N N . PHE A 1 72 ? 4.132 -4.078 9.161 1.00 97.81 72 PHE A N 1
ATOM 590 C CA . PHE A 1 72 ? 4.432 -4.950 8.032 1.00 97.81 72 PHE A CA 1
ATOM 591 C C . PHE A 1 72 ? 4.509 -6.371 8.580 1.00 97.81 72 PHE A C 1
ATOM 593 O O . PHE A 1 72 ? 5.498 -6.731 9.211 1.00 97.81 72 PHE A O 1
ATOM 600 N N . GLU A 1 73 ? 3.448 -7.144 8.386 1.00 97.62 73 GLU A N 1
ATOM 601 C CA . GLU A 1 73 ? 3.261 -8.445 9.023 1.00 97.62 73 GLU A CA 1
ATOM 602 C C . GLU A 1 73 ? 3.006 -9.538 7.992 1.00 97.62 73 GLU A C 1
ATOM 604 O O . GLU A 1 73 ? 2.774 -9.274 6.806 1.00 97.62 73 GLU A O 1
ATOM 609 N N . ASP A 1 74 ? 3.110 -10.784 8.450 1.00 97.31 74 ASP A N 1
ATOM 610 C CA . ASP A 1 74 ? 2.931 -11.980 7.626 1.00 97.31 74 ASP A CA 1
ATOM 611 C C . ASP A 1 74 ? 3.784 -11.929 6.345 1.00 97.31 74 ASP A C 1
ATOM 613 O O . ASP A 1 74 ? 3.304 -11.989 5.213 1.00 97.31 74 ASP A O 1
ATOM 617 N N . SER A 1 75 ? 5.083 -11.669 6.530 1.00 97.38 75 SER A N 1
ATOM 618 C CA . SER A 1 75 ? 6.058 -11.489 5.445 1.00 97.38 75 SER A CA 1
ATOM 619 C C . SER A 1 75 ? 5.679 -10.404 4.422 1.00 97.38 75 SER A C 1
ATOM 621 O O . SER A 1 75 ? 6.114 -10.448 3.268 1.00 97.38 75 SER A O 1
ATOM 623 N N . GLY A 1 76 ? 4.891 -9.409 4.835 1.00 97.88 76 GLY A N 1
ATOM 624 C CA . GLY A 1 76 ? 4.402 -8.329 3.981 1.00 97.88 76 GLY A CA 1
ATOM 625 C C . GLY A 1 76 ? 3.100 -8.642 3.267 1.00 97.88 76 GLY A C 1
ATOM 626 O O . GLY A 1 76 ? 2.690 -7.867 2.401 1.00 97.88 76 GLY A O 1
ATOM 627 N N . ARG A 1 77 ? 2.447 -9.760 3.593 1.00 98.38 77 ARG A N 1
ATOM 628 C CA . ARG A 1 77 ? 1.114 -10.081 3.082 1.00 98.38 77 ARG A CA 1
ATOM 629 C C . ARG A 1 77 ? 0.030 -9.271 3.763 1.00 98.38 77 ARG A C 1
ATOM 631 O O . ARG A 1 77 ? -1.021 -9.059 3.163 1.00 98.38 77 ARG A O 1
ATOM 638 N N . VAL A 1 78 ? 0.300 -8.780 4.967 1.00 98.56 78 VAL A N 1
ATOM 639 C CA . VAL A 1 78 ? -0.550 -7.830 5.673 1.00 98.56 78 VAL A CA 1
ATOM 640 C C . VAL A 1 78 ? 0.251 -6.570 5.950 1.00 98.56 78 VAL A C 1
ATOM 642 O O . VAL A 1 78 ? 1.311 -6.595 6.567 1.00 98.56 78 VAL A O 1
ATOM 645 N N . VAL A 1 79 ? -0.269 -5.438 5.491 1.00 98.69 79 VAL A N 1
ATOM 646 C CA . VAL A 1 79 ? 0.293 -4.122 5.789 1.00 98.69 79 VAL A CA 1
ATOM 647 C C . VAL A 1 79 ? -0.797 -3.279 6.417 1.00 98.69 79 VAL A C 1
ATOM 649 O O . VAL A 1 79 ? -1.874 -3.123 5.844 1.00 98.69 79 VAL A O 1
ATOM 652 N N . ILE A 1 80 ? -0.523 -2.701 7.582 1.00 98.56 80 ILE A N 1
ATOM 653 C CA . ILE A 1 80 ? -1.394 -1.683 8.167 1.00 98.56 80 ILE A CA 1
ATOM 654 C C . ILE A 1 80 ? -0.698 -0.345 8.019 1.00 98.56 80 ILE A C 1
ATOM 656 O O . ILE A 1 80 ? 0.430 -0.158 8.472 1.00 98.56 80 ILE A O 1
ATOM 660 N N . SER A 1 81 ? -1.381 0.590 7.374 1.00 97.75 81 SER A N 1
ATOM 661 C CA . SER A 1 81 ? -0.895 1.953 7.203 1.00 97.75 81 SER A CA 1
ATOM 662 C C . SER A 1 81 ? -2.050 2.943 7.354 1.00 97.75 81 SER A C 1
ATOM 664 O O . SER A 1 81 ? -3.145 2.573 7.782 1.00 97.75 81 SER A O 1
ATOM 666 N N . HIS A 1 82 ? -1.813 4.215 7.065 1.00 95.69 82 HIS A N 1
ATOM 667 C CA . HIS A 1 82 ? -2.725 5.302 7.384 1.00 95.69 82 HIS A CA 1
ATOM 668 C C . HIS A 1 82 ? -3.001 6.217 6.190 1.00 95.69 82 HIS A C 1
ATOM 670 O O . HIS A 1 82 ? -2.133 6.463 5.362 1.00 95.69 82 HIS A O 1
ATOM 676 N N . ALA A 1 83 ? -4.192 6.808 6.118 1.00 94.25 83 ALA A N 1
ATOM 677 C CA . ALA A 1 83 ? -4.478 7.778 5.064 1.00 94.25 83 ALA A CA 1
ATOM 678 C C . ALA A 1 83 ? -3.526 8.981 5.115 1.00 94.25 83 ALA A C 1
ATOM 680 O O . ALA A 1 83 ? -3.162 9.478 6.182 1.00 94.25 83 ALA A O 1
ATOM 681 N N . GLY A 1 84 ? -3.166 9.495 3.938 1.00 90.31 84 GLY A N 1
ATOM 682 C CA . GLY A 1 84 ? -2.455 10.766 3.821 1.00 90.31 84 GLY A CA 1
ATOM 683 C C . GLY A 1 84 ? -3.340 11.975 4.154 1.00 90.31 84 GLY A C 1
ATOM 684 O O . GLY A 1 84 ? -4.561 11.877 4.256 1.00 90.31 84 GLY A O 1
ATOM 685 N N . GLY A 1 85 ? -2.715 13.149 4.263 1.00 88.19 85 GLY A N 1
ATOM 686 C CA . GLY A 1 85 ? -3.404 14.416 4.522 1.00 88.19 85 GLY A CA 1
ATOM 687 C C . GLY A 1 85 ? -3.601 14.723 6.008 1.00 88.19 85 GLY A C 1
ATOM 688 O O . GLY A 1 85 ? -3.345 13.899 6.884 1.00 88.19 85 GLY A O 1
ATOM 689 N N . GLY A 1 86 ? -3.990 15.965 6.302 1.00 85.38 86 GLY A N 1
ATOM 690 C CA . GLY A 1 86 ? -4.218 16.440 7.671 1.00 85.38 86 GLY A CA 1
ATOM 691 C C . GLY A 1 86 ? -2.960 16.568 8.535 1.00 85.38 86 GLY A C 1
ATOM 692 O O . GLY A 1 86 ? -3.078 16.981 9.681 1.00 85.38 86 GLY A O 1
ATOM 693 N N . SER A 1 87 ? -1.769 16.247 8.019 1.00 87.56 87 SER A N 1
ATOM 694 C CA . SER A 1 87 ? -0.503 16.323 8.756 1.00 87.56 87 SER A CA 1
ATOM 695 C C . SER A 1 87 ? 0.353 17.515 8.325 1.00 87.56 87 SER A C 1
ATOM 697 O O . SER A 1 87 ? 0.333 17.904 7.159 1.00 87.56 87 SER A O 1
ATOM 699 N N . ILE A 1 88 ? 1.131 18.065 9.257 1.00 84.25 88 ILE A N 1
ATOM 700 C CA . ILE A 1 88 ? 2.128 19.114 9.011 1.00 84.25 88 ILE A CA 1
ATOM 701 C C . ILE A 1 88 ? 3.515 18.623 9.406 1.00 84.25 88 ILE A C 1
ATOM 703 O O . ILE A 1 88 ? 3.673 17.762 10.272 1.00 84.25 88 ILE A O 1
ATOM 707 N N . ILE A 1 89 ? 4.537 19.191 8.776 1.00 82.56 89 ILE A N 1
ATOM 708 C CA . ILE A 1 89 ? 5.917 18.956 9.185 1.00 82.56 89 ILE A CA 1
ATOM 709 C C . ILE A 1 89 ? 6.209 19.850 10.388 1.00 82.56 89 ILE A C 1
ATOM 711 O O . ILE A 1 89 ? 6.316 21.067 10.253 1.00 82.56 89 ILE A O 1
ATOM 715 N N . SER A 1 90 ? 6.373 19.236 11.555 1.00 73.31 90 SER A N 1
ATOM 716 C CA . SER A 1 90 ? 6.896 19.908 12.740 1.00 73.31 90 SER A CA 1
ATOM 717 C C . SER A 1 90 ? 8.426 19.813 12.758 1.00 73.31 90 SER A C 1
ATOM 719 O O . SER A 1 90 ? 9.011 18.742 12.565 1.00 73.31 90 SER A O 1
ATOM 721 N N . ARG A 1 91 ? 9.088 20.954 12.964 1.00 69.94 91 ARG A N 1
ATOM 722 C CA . ARG A 1 91 ? 10.517 21.028 13.289 1.00 69.94 91 ARG A CA 1
ATOM 723 C C . ARG A 1 91 ? 10.610 21.421 14.757 1.00 69.94 91 ARG A C 1
ATOM 725 O O . ARG A 1 91 ? 10.474 22.594 15.076 1.00 69.94 91 ARG A O 1
ATOM 732 N N . LEU A 1 92 ? 10.759 20.440 15.642 1.00 62.03 92 LEU A N 1
ATOM 733 C CA . LEU A 1 92 ? 11.054 20.725 17.045 1.00 62.03 92 LEU A CA 1
ATOM 734 C C . LEU A 1 92 ? 12.479 21.281 17.133 1.00 62.03 92 LEU A C 1
ATOM 736 O O . LEU A 1 92 ? 13.402 20.690 16.562 1.00 62.03 92 LEU A O 1
ATOM 740 N N . GLU A 1 93 ? 12.658 22.407 17.824 1.00 49.53 93 GLU A N 1
ATOM 741 C CA . GLU A 1 93 ? 13.985 22.969 18.089 1.00 49.53 93 GLU A CA 1
ATOM 742 C C . GLU A 1 93 ? 14.863 21.907 18.775 1.00 49.53 93 GLU A C 1
ATOM 744 O O . GLU A 1 93 ? 14.451 21.259 19.734 1.00 49.53 93 GLU A O 1
ATOM 749 N N . GLY A 1 94 ? 16.053 21.651 18.220 1.00 60.53 94 GLY A N 1
ATOM 750 C CA . GLY A 1 94 ? 16.989 20.626 18.707 1.00 60.53 94 GLY A CA 1
ATOM 751 C C . GLY A 1 94 ? 16.848 19.225 18.087 1.00 60.53 94 GLY A C 1
ATOM 752 O O . GLY A 1 94 ? 17.766 18.416 18.220 1.00 60.53 94 GLY A O 1
ATOM 753 N N . SER A 1 95 ? 15.772 18.926 17.347 1.00 58.41 95 SER A N 1
ATOM 754 C CA . SER A 1 95 ? 15.625 17.649 16.625 1.00 58.41 95 SER A CA 1
ATOM 755 C C . SER A 1 95 ? 16.181 17.737 15.199 1.00 58.41 95 SER A C 1
ATOM 757 O O . SER A 1 95 ? 15.760 18.577 14.408 1.00 58.41 95 SER A O 1
ATOM 759 N N . LYS A 1 96 ? 17.105 16.836 14.825 1.00 57.72 96 LYS A N 1
ATOM 760 C CA . LYS A 1 96 ? 17.733 16.821 13.483 1.00 57.72 96 LYS A CA 1
ATOM 761 C C . LYS A 1 96 ? 16.798 16.374 12.347 1.00 57.72 96 LYS A C 1
ATOM 763 O O . LYS A 1 96 ? 17.138 16.585 11.186 1.00 57.72 96 LYS A O 1
ATOM 768 N N . ALA A 1 97 ? 15.652 15.758 12.647 1.00 64.81 97 ALA A N 1
ATOM 769 C CA . ALA A 1 97 ? 14.745 15.212 11.639 1.00 64.81 97 ALA A CA 1
ATOM 770 C C . ALA A 1 97 ? 13.342 15.848 11.718 1.00 64.81 97 ALA A C 1
ATOM 772 O O . ALA A 1 97 ? 12.800 15.975 12.816 1.00 64.81 97 ALA A O 1
ATOM 773 N N . PRO A 1 98 ? 12.731 16.224 10.577 1.00 69.19 98 PRO A N 1
ATOM 774 C CA . PRO A 1 98 ? 11.343 16.674 10.544 1.00 69.19 98 PRO A CA 1
ATOM 775 C C . PRO A 1 98 ? 10.402 15.547 10.991 1.00 69.19 98 PRO A C 1
ATOM 777 O O . PRO A 1 98 ? 10.470 14.443 10.448 1.00 69.19 98 PRO A O 1
ATOM 780 N N . LYS A 1 99 ? 9.499 15.828 11.938 1.00 75.81 99 LYS A N 1
ATOM 781 C CA . LYS A 1 99 ? 8.450 14.890 12.361 1.00 75.81 99 LYS A CA 1
ATOM 782 C C . LYS A 1 99 ? 7.127 15.297 11.724 1.00 75.81 99 LYS A C 1
ATOM 784 O O . LYS A 1 99 ? 6.664 16.423 11.918 1.00 75.81 99 LYS A O 1
ATOM 789 N N . LEU A 1 100 ? 6.519 14.387 10.969 1.00 80.81 100 LEU A N 1
ATOM 790 C CA . LEU A 1 100 ? 5.172 14.577 10.444 1.00 80.81 100 LEU A CA 1
ATOM 791 C C . LEU A 1 100 ? 4.176 14.329 11.584 1.00 80.81 100 LEU A C 1
ATOM 793 O O . LEU A 1 100 ? 4.148 13.236 12.141 1.00 80.81 100 LEU A O 1
ATOM 797 N N . THR A 1 101 ? 3.401 15.343 11.958 1.00 81.12 101 THR A N 1
ATOM 798 C CA . THR A 1 101 ? 2.396 15.253 13.029 1.00 81.12 101 THR A CA 1
ATOM 799 C C . THR A 1 101 ? 1.025 15.616 12.490 1.00 81.12 101 THR A C 1
ATOM 801 O O . THR A 1 101 ? 0.895 16.466 11.605 1.00 81.12 101 THR A O 1
ATOM 804 N N . LEU A 1 102 ? -0.020 14.962 12.997 1.00 85.81 102 LEU A N 1
ATOM 805 C CA . LEU A 1 102 ? -1.384 15.262 12.581 1.00 85.81 102 LEU A CA 1
ATOM 806 C C . LEU A 1 102 ? -1.783 16.671 13.049 1.00 85.81 102 LEU A C 1
ATOM 808 O O . LEU A 1 102 ? -1.840 16.952 14.236 1.00 85.81 102 LEU A O 1
ATOM 812 N N . ALA A 1 103 ? -2.078 17.583 12.132 1.00 85.88 103 ALA A N 1
ATOM 813 C CA . ALA A 1 103 ? -2.558 18.928 12.452 1.00 85.88 103 ALA A CA 1
ATOM 814 C C . ALA A 1 103 ? -4.087 19.023 12.478 1.00 85.88 103 ALA A C 1
ATOM 816 O O . ALA A 1 103 ? -4.640 19.870 13.185 1.00 85.88 103 ALA A O 1
ATOM 817 N N . ARG A 1 104 ? -4.777 18.153 11.735 1.00 87.62 104 ARG A N 1
ATOM 818 C CA . ARG A 1 104 ? -6.236 18.110 11.602 1.00 87.62 104 ARG A CA 1
ATOM 819 C C . ARG A 1 104 ? -6.714 16.664 11.589 1.00 87.62 104 ARG A C 1
ATOM 821 O O . ARG A 1 104 ? -6.080 15.834 10.945 1.00 87.62 104 ARG A O 1
ATOM 828 N N . SER A 1 105 ? -7.842 16.388 12.245 1.00 89.81 105 SER A N 1
ATOM 829 C CA . SER A 1 105 ? -8.522 15.100 12.099 1.00 89.81 105 SER A CA 1
ATOM 830 C C . SER A 1 105 ? -8.806 14.801 10.633 1.00 89.81 105 SER A C 1
ATOM 832 O O . SER A 1 105 ? -9.180 15.683 9.856 1.00 89.81 105 SER A O 1
ATOM 834 N N . GLN A 1 106 ? -8.614 13.544 10.277 1.00 93.00 106 GLN A N 1
ATOM 835 C CA . GLN A 1 106 ? -9.125 12.972 9.050 1.00 93.00 106 GLN A CA 1
ATOM 836 C C . GLN A 1 106 ? -10.576 12.550 9.273 1.00 93.00 106 GLN A C 1
ATOM 838 O O . GLN A 1 106 ? -10.978 12.192 10.381 1.00 93.00 106 GLN A O 1
ATOM 843 N N . ASP A 1 107 ? -11.347 12.587 8.202 1.00 91.19 107 ASP A N 1
ATOM 844 C CA . ASP A 1 107 ? -12.744 12.178 8.161 1.00 91.19 107 ASP A CA 1
ATOM 845 C C . ASP A 1 107 ? -12.983 11.321 6.915 1.00 91.19 107 ASP A C 1
ATOM 847 O O . ASP A 1 107 ? -12.100 11.161 6.068 1.00 91.19 107 ASP A O 1
ATOM 851 N N . ARG A 1 108 ? -14.186 10.755 6.806 1.00 93.00 108 ARG A N 1
ATOM 852 C CA . ARG A 1 108 ? -14.563 9.885 5.686 1.00 93.00 108 ARG A CA 1
ATOM 853 C C . ARG A 1 108 ? -14.637 10.610 4.346 1.00 93.00 108 ARG A C 1
ATOM 855 O O . ARG A 1 108 ? -14.590 9.933 3.330 1.00 93.00 108 ARG A O 1
ATOM 862 N N . GLU A 1 109 ? -14.707 11.941 4.347 1.00 91.00 109 GLU A N 1
ATOM 863 C CA . GLU A 1 109 ? -14.798 12.775 3.142 1.00 91.00 109 GLU A CA 1
ATOM 864 C C . GLU A 1 109 ? -13.430 13.242 2.632 1.00 91.00 109 GLU A C 1
ATOM 866 O O . GLU A 1 109 ? -13.287 13.690 1.493 1.00 91.00 109 GLU A O 1
ATOM 871 N N . SER A 1 110 ? -12.394 13.113 3.459 1.00 89.12 110 SER A N 1
ATOM 872 C CA . SER A 1 110 ? -11.014 13.385 3.086 1.00 89.12 110 SER A CA 1
ATOM 873 C C . SER A 1 110 ? -10.626 12.484 1.912 1.00 89.12 110 SER A C 1
ATOM 875 O O . SER A 1 110 ? -10.650 11.265 2.050 1.00 89.12 110 SER A O 1
ATOM 877 N N . ALA A 1 111 ? -10.237 13.065 0.771 1.00 90.12 111 ALA A N 1
ATOM 878 C CA . ALA A 1 111 ? -10.089 12.325 -0.492 1.00 90.12 111 ALA A CA 1
ATOM 879 C C . ALA A 1 111 ? -9.296 10.999 -0.384 1.00 90.12 111 ALA A C 1
ATOM 881 O O . ALA A 1 111 ? -9.804 9.977 -0.836 1.00 90.12 111 ALA A O 1
ATOM 882 N N . PRO A 1 112 ? -8.120 10.919 0.282 1.00 93.00 112 PRO A N 1
ATOM 883 C CA . PRO A 1 112 ? -7.432 9.635 0.452 1.00 93.00 112 PRO A CA 1
ATOM 884 C C . PRO A 1 112 ? -8.231 8.603 1.263 1.00 93.00 112 PRO A C 1
ATOM 886 O O . PRO A 1 112 ? -8.157 7.415 0.971 1.00 93.00 112 PRO A O 1
ATOM 889 N N . VAL A 1 113 ? -8.978 9.045 2.280 1.00 95.88 113 VAL A N 1
ATOM 890 C CA . VAL A 1 113 ? -9.813 8.182 3.130 1.00 95.88 113 VAL A CA 1
ATOM 891 C C . VAL A 1 113 ? -11.004 7.670 2.336 1.00 95.88 113 VAL A C 1
ATOM 893 O O . VAL A 1 113 ? -11.208 6.461 2.257 1.00 95.88 113 VAL A O 1
ATOM 896 N N . ARG A 1 114 ? -11.760 8.585 1.725 1.00 96.06 114 ARG A N 1
ATOM 897 C CA . ARG A 1 114 ? -12.952 8.276 0.935 1.00 96.06 114 ARG A CA 1
ATOM 898 C C . ARG A 1 114 ? -12.640 7.285 -0.186 1.00 96.06 114 ARG A C 1
ATOM 900 O O . ARG A 1 114 ? -13.356 6.304 -0.371 1.00 96.06 114 ARG A O 1
ATOM 907 N N . GLU A 1 115 ? -11.510 7.470 -0.859 1.00 96.12 115 GLU A N 1
ATOM 908 C CA . GLU A 1 115 ? -11.170 6.695 -2.049 1.00 96.12 115 GLU A CA 1
ATOM 909 C C . GLU A 1 115 ? -10.650 5.297 -1.672 1.00 96.12 115 GLU A C 1
ATOM 911 O O . GLU A 1 115 ? -10.936 4.324 -2.367 1.00 96.12 115 GLU A O 1
ATOM 916 N N . LEU A 1 116 ? -9.959 5.160 -0.533 1.00 97.31 116 LEU A N 1
ATOM 917 C CA . LEU A 1 116 ? -9.603 3.855 0.038 1.00 97.31 116 LEU A CA 1
ATOM 918 C C . LEU A 1 116 ? -10.825 3.119 0.612 1.00 97.31 116 LEU A C 1
ATOM 920 O O . LEU A 1 116 ? -10.898 1.893 0.523 1.00 97.31 116 LEU A O 1
ATOM 924 N N . LEU A 1 117 ? -11.799 3.843 1.178 1.00 96.94 117 LEU A N 1
ATOM 925 C CA . LEU A 1 117 ? -13.077 3.267 1.609 1.00 96.94 117 LEU A CA 1
ATOM 926 C C . LEU A 1 117 ? -13.867 2.709 0.418 1.00 96.94 117 LEU A C 1
ATOM 928 O O . LEU A 1 117 ? -14.407 1.609 0.531 1.00 96.94 117 LEU A O 1
ATOM 932 N N . LYS A 1 118 ? -13.878 3.406 -0.726 1.00 95.88 118 LYS A N 1
ATOM 933 C CA . LYS A 1 118 ? -14.445 2.884 -1.981 1.00 95.88 118 LYS A CA 1
ATOM 934 C C . LYS A 1 118 ? -13.730 1.611 -2.433 1.00 95.88 118 LYS A C 1
ATOM 936 O O . LYS A 1 118 ? -14.386 0.602 -2.674 1.00 95.88 118 LYS A O 1
ATOM 941 N N . CYS A 1 119 ? -12.392 1.605 -2.447 1.00 96.06 119 CYS A N 1
ATOM 942 C CA . CYS A 1 119 ? -11.616 0.402 -2.775 1.00 96.06 119 CYS A CA 1
ATOM 943 C C . CYS A 1 119 ? -11.950 -0.783 -1.859 1.00 96.06 119 CYS A C 1
ATOM 945 O O . CYS A 1 119 ? -12.060 -1.909 -2.337 1.00 96.06 119 CYS A O 1
ATOM 947 N N . LYS A 1 120 ? -12.157 -0.536 -0.561 1.00 96.12 120 LYS A N 1
ATOM 948 C CA . LYS A 1 120 ? -12.614 -1.560 0.385 1.00 96.12 120 LYS A CA 1
ATOM 949 C C . LYS A 1 120 ? -14.007 -2.081 0.037 1.00 96.12 120 LYS A C 1
ATOM 951 O O . LYS A 1 120 ? -14.200 -3.289 -0.019 1.00 96.12 120 LYS A O 1
ATOM 956 N N . HIS A 1 121 ? -14.974 -1.186 -0.168 1.00 94.44 121 HIS A N 1
ATOM 957 C CA . HIS A 1 121 ? -16.366 -1.565 -0.416 1.00 94.44 121 HIS A CA 1
ATOM 958 C C . HIS A 1 121 ? -16.518 -2.379 -1.706 1.00 94.44 121 HIS A C 1
ATOM 960 O O . HIS A 1 121 ? -17.175 -3.414 -1.720 1.00 94.44 121 HIS A O 1
ATOM 966 N N . GLU A 1 122 ? -15.843 -1.950 -2.767 1.00 93.38 122 GLU A N 1
ATOM 967 C CA . GLU A 1 122 ? -15.952 -2.563 -4.091 1.00 93.38 122 GLU A CA 1
ATOM 968 C C . GLU A 1 122 ? -14.933 -3.691 -4.330 1.00 93.38 122 GLU A C 1
ATOM 970 O O . GLU A 1 122 ? -14.894 -4.300 -5.405 1.00 93.38 122 GLU A O 1
ATOM 975 N N . CYS A 1 123 ? -14.106 -3.989 -3.322 1.00 94.69 123 CYS A N 1
ATOM 976 C CA . CYS A 1 123 ? -13.033 -4.981 -3.379 1.00 94.69 123 CYS A CA 1
ATOM 977 C C . CYS A 1 123 ? -12.086 -4.722 -4.564 1.00 94.69 123 CYS A C 1
ATOM 979 O O . CYS A 1 123 ? -11.853 -5.595 -5.401 1.00 94.69 123 CYS A O 1
ATOM 981 N N . VAL A 1 124 ? -11.591 -3.485 -4.659 1.00 94.31 124 VAL A N 1
ATOM 982 C CA . VAL A 1 124 ? -10.661 -3.029 -5.698 1.00 94.31 124 VAL A CA 1
ATOM 983 C C . VAL A 1 124 ? -9.241 -3.046 -5.151 1.00 94.31 124 VAL A C 1
ATOM 985 O O . VAL A 1 124 ? -8.950 -2.312 -4.201 1.00 94.31 124 VAL A O 1
ATOM 988 N N . PRO A 1 125 ? -8.339 -3.850 -5.738 1.00 96.44 125 PRO A N 1
ATOM 989 C CA . PRO A 1 125 ? -6.947 -3.873 -5.324 1.00 96.44 125 PRO A CA 1
ATOM 990 C C . PRO A 1 125 ? -6.228 -2.545 -5.589 1.00 96.44 125 PRO A C 1
ATOM 992 O O . PRO A 1 125 ? -6.380 -1.932 -6.645 1.00 96.44 125 PRO A O 1
ATOM 995 N N . VAL A 1 126 ? -5.370 -2.154 -4.652 1.00 97.69 126 VAL A N 1
ATOM 996 C CA . VAL A 1 126 ? -4.473 -0.997 -4.727 1.00 97.69 126 VAL A CA 1
ATOM 997 C C . VAL A 1 126 ? -3.046 -1.499 -4.941 1.00 97.69 126 VAL A C 1
ATOM 999 O O . VAL A 1 126 ? -2.626 -2.471 -4.311 1.00 97.69 126 VAL A O 1
ATOM 1002 N N . ALA A 1 127 ? -2.282 -0.854 -5.824 1.00 98.31 127 ALA A N 1
ATOM 1003 C CA . ALA A 1 127 ? -0.869 -1.176 -6.005 1.00 98.31 127 ALA A CA 1
ATOM 1004 C C . ALA A 1 127 ? -0.032 -0.562 -4.875 1.00 98.31 127 ALA A C 1
ATOM 1006 O O . ALA A 1 127 ? 0.003 0.661 -4.720 1.00 98.31 127 ALA A O 1
ATOM 1007 N N . LEU A 1 128 ? 0.667 -1.389 -4.097 1.00 98.69 128 LEU A N 1
ATOM 1008 C CA . LEU A 1 128 ? 1.564 -0.903 -3.046 1.00 98.69 128 LEU A CA 1
ATOM 1009 C C . LEU A 1 128 ? 2.987 -0.726 -3.577 1.00 98.69 128 LEU A C 1
ATOM 1011 O O . LEU A 1 128 ? 3.498 -1.541 -4.346 1.00 98.69 128 LEU A O 1
ATOM 1015 N N . ILE A 1 129 ? 3.635 0.346 -3.134 1.00 98.75 129 ILE A N 1
ATOM 1016 C CA . ILE A 1 129 ? 5.010 0.717 -3.469 1.00 98.75 129 ILE A CA 1
ATOM 1017 C C . ILE A 1 129 ? 5.749 0.955 -2.154 1.00 98.75 129 ILE A C 1
ATOM 1019 O O . ILE A 1 129 ? 5.240 1.661 -1.287 1.00 98.75 129 ILE A O 1
ATOM 1023 N N . ALA A 1 130 ? 6.949 0.403 -2.003 1.00 98.38 130 ALA A N 1
ATOM 1024 C CA . ALA A 1 130 ? 7.818 0.667 -0.862 1.00 98.38 130 ALA A CA 1
ATOM 1025 C C . ALA A 1 130 ? 8.976 1.582 -1.261 1.00 98.38 130 ALA A C 1
ATOM 1027 O O . ALA A 1 130 ? 9.652 1.353 -2.263 1.00 98.38 130 ALA A O 1
ATOM 1028 N N . GLY A 1 131 ? 9.218 2.615 -0.463 1.00 97.88 131 GLY A N 1
ATOM 1029 C CA . GLY A 1 131 ? 10.405 3.454 -0.525 1.00 97.88 131 GLY A CA 1
ATOM 1030 C C . GLY A 1 131 ? 11.511 2.956 0.399 1.00 97.88 131 GLY A C 1
ATOM 1031 O O . GLY A 1 131 ? 11.268 2.291 1.401 1.00 97.88 131 GLY A O 1
ATOM 1032 N N . VAL A 1 132 ? 12.748 3.350 0.109 1.00 96.81 132 VAL A N 1
ATOM 1033 C CA . VAL A 1 132 ? 13.955 2.994 0.881 1.00 96.81 132 VAL A CA 1
ATOM 1034 C C . VAL A 1 132 ? 13.920 3.437 2.357 1.00 96.81 132 VAL A C 1
ATOM 1036 O O . VAL A 1 132 ? 14.704 2.961 3.189 1.00 96.81 132 VAL A O 1
ATOM 1039 N N . LYS A 1 133 ? 13.029 4.374 2.711 1.00 95.88 133 LYS A N 1
ATOM 1040 C CA . LYS A 1 133 ? 12.835 4.822 4.096 1.00 95.88 133 LYS A CA 1
ATOM 1041 C C . LYS A 1 133 ? 11.722 4.059 4.819 1.00 95.88 133 LYS A C 1
ATOM 1043 O O . LYS A 1 133 ? 11.533 4.304 6.007 1.00 95.88 133 LYS A O 1
ATOM 1048 N N . TYR A 1 134 ? 11.007 3.157 4.147 1.00 97.12 134 TYR A N 1
ATOM 1049 C CA . TYR A 1 134 ? 9.979 2.343 4.780 1.00 97.12 134 TYR A CA 1
ATOM 1050 C C . TYR A 1 134 ? 10.603 1.340 5.753 1.00 97.12 134 TYR A C 1
ATOM 1052 O O . TYR A 1 134 ? 11.381 0.470 5.364 1.00 97.12 134 TYR A O 1
ATOM 1060 N N . ALA A 1 135 ? 10.253 1.464 7.032 1.00 95.12 135 ALA A N 1
ATOM 1061 C CA . ALA A 1 135 ? 10.832 0.652 8.099 1.00 95.12 135 ALA A CA 1
ATOM 1062 C C . ALA A 1 135 ? 10.429 -0.831 8.032 1.00 95.12 135 ALA A C 1
ATOM 1064 O O . ALA A 1 135 ? 11.156 -1.660 8.563 1.00 95.12 135 ALA A O 1
ATOM 1065 N N . GLY A 1 136 ? 9.317 -1.167 7.365 1.00 95.44 136 GLY A N 1
ATOM 1066 C CA . GLY A 1 136 ? 8.865 -2.553 7.197 1.00 95.44 136 GLY A CA 1
ATOM 1067 C C . GLY A 1 136 ? 9.701 -3.372 6.209 1.00 95.44 136 GLY A C 1
ATOM 1068 O O . GLY A 1 136 ? 9.643 -4.594 6.233 1.00 95.44 136 GLY A O 1
ATOM 1069 N N . MET A 1 137 ? 10.503 -2.720 5.356 1.00 96.19 137 MET A N 1
ATOM 1070 C CA . MET A 1 137 ? 11.361 -3.391 4.369 1.00 96.19 137 MET A CA 1
ATOM 1071 C C . MET A 1 137 ? 12.792 -2.829 4.376 1.00 96.19 137 MET A C 1
ATOM 1073 O O . MET A 1 137 ? 13.255 -2.275 3.374 1.00 96.19 137 MET A O 1
ATOM 1077 N N . PRO A 1 138 ? 13.533 -2.961 5.491 1.00 95.62 138 PRO A N 1
ATOM 1078 C CA . PRO A 1 138 ? 14.873 -2.389 5.630 1.00 95.62 138 PRO A CA 1
ATOM 1079 C C . PRO A 1 138 ? 15.877 -2.935 4.602 1.00 95.62 138 PRO A C 1
ATOM 1081 O O . PRO A 1 138 ? 16.788 -2.211 4.197 1.00 95.62 138 PRO A O 1
ATOM 1084 N N . TRP A 1 139 ? 15.691 -4.171 4.125 1.00 95.19 139 TRP A N 1
ATOM 1085 C CA . TRP A 1 139 ? 16.551 -4.798 3.116 1.00 95.19 139 TRP A CA 1
ATOM 1086 C C . TRP A 1 139 ? 16.470 -4.146 1.732 1.00 95.19 139 TRP A C 1
ATOM 1088 O O . TRP A 1 139 ? 17.363 -4.389 0.930 1.00 95.19 139 TRP A O 1
ATOM 1098 N N . ILE A 1 140 ? 15.487 -3.279 1.437 1.00 94.75 140 ILE A N 1
ATOM 1099 C CA . ILE A 1 140 ? 15.474 -2.504 0.176 1.00 94.75 140 ILE A CA 1
ATOM 1100 C C . ILE A 1 140 ? 16.773 -1.701 0.003 1.00 94.75 140 ILE A C 1
ATOM 1102 O O . ILE A 1 140 ? 17.239 -1.515 -1.117 1.00 94.75 140 ILE A O 1
ATOM 1106 N N . ARG A 1 141 ? 17.401 -1.281 1.107 1.00 93.62 141 ARG A N 1
ATOM 1107 C CA . ARG A 1 141 ? 18.663 -0.525 1.105 1.00 93.62 141 ARG A CA 1
ATOM 1108 C C . ARG A 1 141 ? 19.861 -1.295 0.555 1.00 93.62 141 ARG A C 1
ATOM 1110 O O . ARG A 1 141 ? 20.869 -0.664 0.279 1.00 93.62 141 ARG A O 1
ATOM 1117 N N . LYS A 1 142 ? 19.771 -2.621 0.394 1.00 93.25 142 LYS A N 1
ATOM 1118 C CA . LYS A 1 142 ? 20.852 -3.427 -0.197 1.00 93.25 142 LYS A CA 1
ATOM 1119 C C . LYS A 1 142 ? 21.011 -3.215 -1.704 1.00 93.25 142 LYS A C 1
ATOM 1121 O O . LYS A 1 142 ? 21.962 -3.707 -2.297 1.00 93.25 142 LYS A O 1
ATOM 1126 N N . TYR A 1 143 ? 20.049 -2.539 -2.325 1.00 92.75 143 TYR A N 1
ATOM 1127 C CA . TYR A 1 143 ? 20.046 -2.244 -3.745 1.00 92.75 143 TYR A CA 1
ATOM 1128 C C . TYR A 1 143 ? 20.442 -0.779 -3.971 1.00 92.75 143 TYR A C 1
ATOM 1130 O O . TYR A 1 143 ? 19.603 0.113 -3.852 1.00 92.75 143 TYR A O 1
ATOM 1138 N N . ASP A 1 144 ? 21.699 -0.528 -4.344 1.00 85.44 144 ASP A N 1
ATOM 1139 C CA . ASP A 1 144 ? 22.262 0.831 -4.472 1.00 85.44 144 ASP A CA 1
ATOM 1140 C C . ASP A 1 144 ? 21.463 1.756 -5.410 1.00 85.44 144 ASP A C 1
ATOM 1142 O O . ASP A 1 144 ? 21.385 2.967 -5.203 1.00 85.44 144 ASP A O 1
ATOM 1146 N N . SER A 1 145 ? 20.814 1.187 -6.431 1.00 87.56 145 SER A N 1
ATOM 1147 C CA . SER A 1 145 ? 20.019 1.910 -7.430 1.00 87.56 145 SER A CA 1
ATOM 1148 C C . SER A 1 145 ? 18.503 1.839 -7.205 1.00 87.56 145 SER A C 1
ATOM 1150 O O . SER A 1 145 ? 17.735 2.194 -8.100 1.00 87.56 145 SER A O 1
ATOM 1152 N N . VAL A 1 146 ? 18.039 1.414 -6.026 1.00 95.50 146 VAL A N 1
ATOM 1153 C CA . VAL A 1 146 ? 16.606 1.333 -5.706 1.00 95.50 146 VAL A CA 1
ATOM 1154 C C . VAL A 1 146 ? 16.249 2.338 -4.621 1.00 95.50 146 VAL A C 1
ATOM 1156 O O . VAL A 1 146 ? 16.586 2.202 -3.448 1.00 95.50 146 VAL A O 1
ATOM 1159 N N . ARG A 1 147 ? 15.468 3.340 -5.011 1.00 97.12 147 ARG A N 1
ATOM 1160 C CA . ARG A 1 147 ? 14.802 4.267 -4.094 1.00 97.12 147 ARG A CA 1
ATOM 1161 C C . ARG A 1 147 ? 13.381 3.821 -3.785 1.00 97.12 147 ARG A C 1
ATOM 1163 O O . ARG A 1 147 ? 12.932 4.004 -2.655 1.00 97.12 147 ARG A O 1
ATOM 1170 N N . TYR A 1 148 ? 12.694 3.272 -4.784 1.00 98.25 148 TYR A N 1
ATOM 1171 C CA . TYR A 1 148 ? 11.323 2.788 -4.690 1.00 98.25 148 TYR A CA 1
ATOM 1172 C C . TYR A 1 148 ? 11.170 1.467 -5.439 1.00 98.25 148 TYR A C 1
ATOM 1174 O O . TYR A 1 148 ? 11.737 1.314 -6.519 1.00 98.25 148 TYR A O 1
ATOM 1182 N N . ALA A 1 149 ? 10.380 0.543 -4.900 1.00 98.25 149 ALA A N 1
ATOM 1183 C CA . ALA A 1 149 ? 10.063 -0.741 -5.518 1.00 98.25 149 ALA A CA 1
ATOM 1184 C C . ALA A 1 149 ? 8.558 -1.022 -5.439 1.00 98.25 149 ALA A C 1
ATOM 1186 O O . ALA A 1 149 ? 7.930 -0.793 -4.404 1.00 98.25 149 ALA A O 1
ATOM 1187 N N . VAL A 1 150 ? 7.974 -1.524 -6.527 1.00 98.50 150 VAL A N 1
ATOM 1188 C CA . VAL A 1 150 ? 6.570 -1.962 -6.544 1.00 98.50 150 VAL A CA 1
ATOM 1189 C C . VAL A 1 150 ? 6.467 -3.308 -5.829 1.00 98.50 150 VAL A C 1
ATOM 1191 O O . VAL A 1 150 ? 7.210 -4.240 -6.139 1.00 98.50 150 VAL A O 1
ATOM 1194 N N . LEU A 1 151 ? 5.543 -3.415 -4.877 1.00 98.38 151 LEU A N 1
ATOM 1195 C CA . LEU A 1 151 ? 5.324 -4.637 -4.107 1.00 98.38 151 LEU A CA 1
ATOM 1196 C C . LEU A 1 151 ? 4.386 -5.592 -4.843 1.00 98.38 151 LEU A C 1
ATOM 1198 O O . LEU A 1 151 ? 4.773 -6.709 -5.174 1.00 98.38 151 LEU A O 1
ATOM 1202 N N . GLY A 1 152 ? 3.167 -5.140 -5.118 1.00 98.25 152 GLY A N 1
ATOM 1203 C CA . GLY A 1 152 ? 2.102 -5.979 -5.655 1.00 98.25 152 GLY A CA 1
ATOM 1204 C C . GLY A 1 152 ? 0.731 -5.331 -5.497 1.00 98.25 152 GLY A C 1
ATOM 1205 O O . GLY A 1 152 ? 0.619 -4.177 -5.072 1.00 98.25 152 GLY A O 1
ATOM 1206 N N . HIS A 1 153 ? -0.310 -6.094 -5.811 1.00 98.50 153 HIS A N 1
ATOM 1207 C CA . HIS A 1 153 ? -1.698 -5.732 -5.554 1.00 98.50 153 HIS A CA 1
ATOM 1208 C C . HIS A 1 153 ? -2.129 -6.143 -4.147 1.00 98.50 153 HIS A C 1
ATOM 1210 O O . HIS A 1 153 ? -1.863 -7.265 -3.708 1.00 98.50 153 HIS A O 1
ATOM 1216 N N . TYR A 1 154 ? -2.840 -5.246 -3.466 1.00 98.50 154 TYR A N 1
ATOM 1217 C CA . TYR A 1 154 ? -3.422 -5.504 -2.155 1.00 98.50 154 TYR A CA 1
ATOM 1218 C C . TYR A 1 154 ? -4.878 -5.053 -2.101 1.00 98.50 154 TYR A C 1
ATOM 1220 O O . TYR A 1 154 ? -5.207 -3.945 -2.517 1.00 98.50 154 TYR A O 1
ATOM 1228 N N . LEU A 1 155 ? -5.743 -5.877 -1.521 1.00 98.06 155 LEU A N 1
ATOM 1229 C CA . LEU A 1 155 ? -7.101 -5.494 -1.157 1.00 98.06 155 LEU A CA 1
ATOM 1230 C C . LEU A 1 155 ? -7.083 -4.639 0.107 1.00 98.06 155 LEU A C 1
ATOM 1232 O O . LEU A 1 155 ? -6.391 -4.951 1.077 1.00 98.06 155 LEU A O 1
ATOM 1236 N N . VAL A 1 156 ? -7.903 -3.592 0.133 1.00 98.00 156 VAL A N 1
ATOM 1237 C CA . VAL A 1 156 ? -8.220 -2.892 1.378 1.00 98.00 156 VAL A CA 1
ATOM 1238 C C . VAL A 1 156 ? -9.301 -3.698 2.086 1.00 98.00 156 VAL A C 1
ATOM 1240 O O . VAL A 1 156 ? -10.444 -3.717 1.654 1.00 98.00 156 VAL A O 1
ATOM 1243 N N . THR A 1 157 ? -8.947 -4.387 3.165 1.00 97.50 157 THR A N 1
ATOM 1244 C CA . THR A 1 157 ? -9.877 -5.300 3.860 1.00 97.50 157 THR A CA 1
ATOM 1245 C C . THR A 1 157 ? -10.592 -4.617 5.019 1.00 97.50 157 THR A C 1
ATOM 1247 O O . THR A 1 157 ? -11.779 -4.827 5.248 1.00 97.50 157 THR A O 1
ATOM 1250 N N . HIS A 1 158 ? -9.885 -3.752 5.750 1.00 97.56 158 HIS A N 1
ATOM 1251 C CA . HIS A 1 158 ? -10.405 -3.080 6.937 1.00 97.56 158 HIS A CA 1
ATOM 1252 C C . HIS A 1 158 ? -10.015 -1.607 6.948 1.00 97.56 158 HIS A C 1
ATOM 1254 O O . HIS A 1 158 ? -9.026 -1.199 6.339 1.00 97.56 158 HIS A O 1
ATOM 1260 N N . SER A 1 159 ? -10.818 -0.817 7.656 1.00 97.38 159 SER A N 1
ATOM 1261 C CA . SER A 1 159 ? -10.647 0.625 7.813 1.00 97.38 159 SER A CA 1
ATOM 1262 C C . SER A 1 159 ? -11.193 1.051 9.173 1.00 97.38 159 SER A C 1
ATOM 1264 O O . SER A 1 159 ? -12.331 0.692 9.490 1.00 97.38 159 SER A O 1
ATOM 1266 N N . TRP A 1 160 ? -10.440 1.825 9.944 1.00 96.19 160 TRP A N 1
ATOM 1267 C CA . TRP A 1 160 ? -10.886 2.345 11.238 1.00 96.19 160 TRP A CA 1
ATOM 1268 C C . TRP A 1 160 ? -10.183 3.670 11.553 1.00 96.19 160 TRP A C 1
ATOM 1270 O O . TRP A 1 160 ? -9.057 3.882 11.104 1.00 96.19 160 TRP A O 1
ATOM 1280 N N . PRO A 1 161 ? -10.824 4.585 12.288 1.00 93.75 161 PRO A N 1
ATOM 1281 C CA . PRO A 1 161 ? -10.152 5.746 12.845 1.00 93.75 161 PRO A CA 1
ATOM 1282 C C . PRO A 1 161 ? -9.432 5.377 14.148 1.00 93.75 161 PRO A C 1
ATOM 1284 O O . PRO A 1 161 ? -9.972 4.664 14.991 1.00 93.75 161 PRO A O 1
ATOM 1287 N N . GLU A 1 162 ? -8.235 5.918 14.340 1.00 91.56 162 GLU A N 1
ATOM 1288 C CA . GLU A 1 162 ? -7.493 5.886 15.599 1.00 91.56 162 GLU A CA 1
ATOM 1289 C C . GLU A 1 162 ? -7.351 7.291 16.168 1.00 91.56 162 GLU A C 1
ATOM 1291 O O . GLU A 1 162 ? -7.201 8.262 15.423 1.00 91.56 162 GLU A O 1
ATOM 1296 N N . LEU A 1 163 ? -7.377 7.396 17.496 1.00 86.44 163 LEU A N 1
ATOM 1297 C CA . LEU A 1 163 ? -6.986 8.620 18.180 1.00 86.44 163 LEU A CA 1
ATOM 1298 C C . LEU A 1 163 ? -5.458 8.767 18.117 1.00 86.44 163 LEU A C 1
ATOM 1300 O O . LEU A 1 163 ? -4.731 7.817 18.400 1.00 86.44 163 LEU A O 1
ATOM 1304 N N . GLU A 1 164 ? -4.990 9.956 17.747 1.00 80.50 164 GLU A N 1
ATOM 1305 C CA . GLU A 1 164 ? -3.579 10.336 17.820 1.00 80.50 164 GLU A CA 1
ATOM 1306 C C . GLU A 1 164 ? -3.449 11.498 18.808 1.00 80.50 164 GLU A C 1
ATOM 1308 O O . GLU A 1 164 ? -3.905 12.617 18.535 1.00 80.50 164 GLU A O 1
ATOM 1313 N N . SER A 1 165 ? -2.868 11.226 19.977 1.00 68.12 165 SER A N 1
ATOM 1314 C CA . SER A 1 165 ? -2.598 12.253 20.978 1.00 68.12 165 SER A CA 1
ATOM 1315 C C . SER A 1 165 ? -1.413 13.102 20.540 1.00 68.12 165 SER A C 1
ATOM 1317 O O . SER A 1 165 ? -0.345 12.612 20.172 1.00 68.12 165 SER A O 1
ATOM 1319 N N . ILE A 1 166 ? -1.595 14.416 20.588 1.00 55.12 166 ILE A N 1
ATOM 1320 C CA . ILE A 1 166 ? -0.524 15.380 20.341 1.00 55.12 166 ILE A CA 1
ATOM 1321 C C . ILE A 1 166 ? -0.174 15.990 21.683 1.00 55.12 166 ILE A C 1
ATOM 1323 O O . ILE A 1 166 ? -1.081 16.330 22.440 1.00 55.12 166 ILE A O 1
ATOM 1327 N N . GLY A 1 167 ? 1.133 16.050 21.959 1.00 50.38 167 GLY A N 1
ATOM 1328 C CA . GLY A 1 167 ? 1.727 16.390 23.252 1.00 50.38 167 GLY A CA 1
ATOM 1329 C C . GLY A 1 167 ? 1.095 17.580 23.980 1.00 50.38 167 GLY A C 1
ATOM 1330 O O . GLY A 1 167 ? 0.397 18.412 23.396 1.00 50.38 167 GLY A O 1
ATOM 1331 N N . GLU A 1 168 ? 1.331 17.621 25.289 1.00 51.28 168 GLU A N 1
ATOM 1332 C CA . GLU A 1 168 ? 0.607 18.499 26.199 1.00 51.28 168 GLU A CA 1
ATOM 1333 C C . GLU A 1 168 ? 0.737 20.010 25.912 1.00 51.28 168 GLU A C 1
ATOM 1335 O O . GLU A 1 168 ? 1.782 20.468 25.445 1.00 51.28 168 GLU A O 1
ATOM 1340 N N . PRO A 1 169 ? -0.277 20.807 26.306 1.00 54.44 169 PRO A N 1
ATOM 1341 C CA . PRO A 1 169 ? -1.633 20.403 26.651 1.00 54.44 169 PRO A CA 1
ATOM 1342 C C . PRO A 1 169 ? -2.564 20.928 25.565 1.00 54.44 169 PRO A C 1
ATOM 1344 O O . PRO A 1 169 ? -2.947 22.097 25.556 1.00 54.44 169 PRO A O 1
ATOM 1347 N N . SER A 1 170 ? -2.974 20.071 24.635 1.00 54.19 170 SER A N 1
ATOM 1348 C CA . SER A 1 170 ? -4.160 20.391 23.852 1.00 54.19 170 SER A CA 1
ATOM 1349 C C . SER A 1 170 ? -5.164 19.266 24.012 1.00 54.19 170 SER A C 1
ATOM 1351 O O . SER A 1 170 ? -4.951 18.153 23.546 1.00 54.19 170 SER A O 1
ATOM 1353 N N . ASN A 1 171 ? -6.297 19.589 24.640 1.00 57.59 171 ASN A N 1
ATOM 1354 C CA . ASN A 1 171 ? -7.528 18.790 24.711 1.00 57.59 171 ASN A CA 1
ATOM 1355 C C . ASN A 1 171 ? -8.118 18.456 23.316 1.00 57.59 171 ASN A C 1
ATOM 1357 O O . ASN A 1 171 ? -9.289 18.105 23.183 1.00 57.59 171 ASN A O 1
ATOM 1361 N N . VAL A 1 172 ? -7.332 18.619 22.251 1.00 67.50 172 VAL A N 1
ATOM 1362 C CA . VAL A 1 172 ? -7.725 18.480 20.859 1.00 67.50 172 VAL A CA 1
ATOM 1363 C C . VAL A 1 172 ? -7.439 17.048 20.435 1.00 67.50 172 VAL A C 1
ATOM 1365 O O . VAL A 1 172 ? -6.346 16.706 19.985 1.00 67.50 172 VAL A O 1
ATOM 1368 N N . ARG A 1 173 ? -8.463 16.208 20.578 1.00 77.25 173 ARG A N 1
ATOM 1369 C CA . ARG A 1 173 ? -8.487 14.850 20.031 1.00 77.25 173 ARG A CA 1
ATOM 1370 C C . ARG A 1 173 ? -8.416 14.925 18.509 1.00 77.25 173 ARG A C 1
ATOM 1372 O O . ARG A 1 173 ? -9.292 15.531 17.890 1.00 77.25 173 ARG A O 1
ATOM 1379 N N . ARG A 1 174 ? -7.392 14.315 17.908 1.00 86.06 174 ARG A N 1
ATOM 1380 C CA . ARG A 1 174 ? -7.281 14.196 16.452 1.00 86.06 174 ARG A CA 1
ATOM 1381 C C . ARG A 1 174 ? -7.369 12.745 16.016 1.00 86.06 174 ARG A C 1
ATOM 1383 O O . ARG A 1 174 ? -6.911 11.857 16.728 1.00 86.06 174 ARG A O 1
ATOM 1390 N N . PHE A 1 175 ? -7.975 12.520 14.857 1.00 88.19 175 PHE A N 1
ATOM 1391 C CA . PHE A 1 175 ? -8.223 11.177 14.342 1.00 88.19 175 PHE A CA 1
ATOM 1392 C C . PHE A 1 175 ? -7.436 10.921 13.069 1.00 88.19 175 PHE A C 1
ATOM 1394 O O . PHE A 1 175 ? -7.480 11.732 12.141 1.00 88.19 175 PHE A O 1
ATOM 1401 N N . ARG A 1 176 ? -6.765 9.776 13.010 1.00 92.38 176 ARG A N 1
ATOM 1402 C CA . ARG A 1 176 ? -6.112 9.278 11.804 1.00 92.38 176 ARG A CA 1
ATOM 1403 C C . ARG A 1 176 ? -6.827 8.025 11.332 1.00 92.38 176 ARG A C 1
ATOM 1405 O O . ARG A 1 176 ? -7.010 7.092 12.104 1.00 92.38 176 ARG A O 1
ATOM 1412 N N . PHE A 1 177 ? -7.213 7.985 10.065 1.00 96.06 177 PHE A N 1
ATOM 1413 C CA . PHE A 1 177 ? -7.764 6.779 9.467 1.00 96.06 177 PHE A CA 1
ATOM 1414 C C . PHE A 1 177 ? -6.646 5.795 9.135 1.00 96.06 177 PHE A C 1
ATOM 1416 O O . PHE A 1 177 ? -5.648 6.142 8.501 1.00 96.06 177 PHE A O 1
ATOM 1423 N N . LYS A 1 178 ? -6.854 4.553 9.550 1.00 97.31 178 LYS A N 1
ATOM 1424 C CA . LYS A 1 178 ? -5.999 3.399 9.316 1.00 97.31 178 LYS A CA 1
ATOM 1425 C C . LYS A 1 178 ? -6.676 2.446 8.349 1.00 97.31 178 LYS A C 1
ATOM 1427 O O . LYS A 1 178 ? -7.905 2.355 8.302 1.00 97.31 178 LYS A O 1
ATOM 1432 N N . PHE A 1 179 ? -5.855 1.729 7.597 1.00 98.44 179 PHE A N 1
ATOM 1433 C CA . PHE A 1 179 ? -6.283 0.766 6.597 1.00 98.44 179 PHE A CA 1
ATOM 1434 C C . PHE A 1 179 ? -5.428 -0.489 6.690 1.00 98.44 179 PHE A C 1
ATOM 1436 O O . PHE A 1 179 ? -4.204 -0.406 6.806 1.00 98.44 179 PHE A O 1
ATOM 1443 N N . ARG A 1 180 ? -6.086 -1.647 6.604 1.00 98.50 180 ARG A N 1
ATOM 1444 C CA . ARG A 1 180 ? -5.432 -2.952 6.494 1.00 98.50 180 ARG A CA 1
ATOM 1445 C C . ARG A 1 180 ? -5.436 -3.389 5.036 1.00 98.50 180 ARG A C 1
ATOM 1447 O O . ARG A 1 180 ? -6.493 -3.710 4.484 1.00 98.50 180 ARG A O 1
ATOM 1454 N N . PHE A 1 181 ? -4.254 -3.430 4.448 1.00 98.62 181 PHE A N 1
ATOM 1455 C CA . PHE A 1 181 ? -3.986 -3.934 3.112 1.00 98.62 181 PHE A CA 1
ATOM 1456 C C . PHE A 1 181 ? -3.611 -5.412 3.199 1.00 98.62 181 PHE A C 1
ATOM 1458 O O . PHE A 1 181 ? -2.732 -5.780 3.976 1.00 98.62 181 PHE A O 1
ATOM 1465 N N . GLN A 1 182 ? -4.262 -6.251 2.402 1.00 98.38 182 GLN A N 1
ATOM 1466 C CA . GLN A 1 182 ? -3.979 -7.679 2.318 1.00 98.38 182 GLN A CA 1
ATOM 1467 C C . GLN A 1 182 ? -3.570 -8.058 0.899 1.00 98.38 182 GLN A C 1
ATOM 1469 O O . GLN A 1 182 ? -4.246 -7.691 -0.057 1.00 98.38 182 GLN A O 1
ATOM 1474 N N . TRP A 1 183 ? -2.469 -8.787 0.773 1.00 98.19 183 TRP A N 1
ATOM 1475 C CA . TRP A 1 183 ? -1.951 -9.319 -0.482 1.00 98.19 183 TRP A CA 1
ATOM 1476 C C . TRP A 1 183 ? -3.015 -10.107 -1.237 1.00 98.19 183 TRP A C 1
ATOM 1478 O O . TRP A 1 183 ? -3.701 -10.915 -0.626 1.00 98.19 183 TRP A O 1
ATOM 1488 N N . VAL A 1 184 ? -3.115 -9.902 -2.551 1.00 98.06 184 VAL A N 1
ATOM 1489 C CA . VAL A 1 184 ? -3.955 -10.727 -3.433 1.00 98.06 184 VAL A CA 1
ATOM 1490 C C . VAL A 1 184 ? -3.227 -12.043 -3.721 1.00 98.06 184 VAL A C 1
ATOM 1492 O O . VAL A 1 184 ? -2.187 -12.034 -4.384 1.00 98.06 184 VAL A O 1
ATOM 1495 N N . SER A 1 185 ? -3.739 -13.175 -3.231 1.00 97.00 185 SER A N 1
ATOM 1496 C CA . SER A 1 185 ? -3.048 -14.477 -3.285 1.00 97.00 185 SER A CA 1
ATOM 1497 C C . SER A 1 185 ? -2.762 -14.987 -4.703 1.00 97.00 185 SER A C 1
ATOM 1499 O O . SER A 1 185 ? -1.722 -15.603 -4.944 1.00 97.00 185 SER A O 1
ATOM 1501 N N . SER A 1 186 ? -3.625 -14.673 -5.669 1.00 96.62 186 SER A N 1
ATOM 1502 C CA . SER A 1 186 ? -3.504 -15.120 -7.065 1.00 96.62 186 SER A CA 1
ATOM 1503 C C . SER A 1 186 ? -2.282 -14.565 -7.808 1.00 96.62 186 SER A C 1
ATOM 1505 O O . SER A 1 186 ? -1.918 -15.106 -8.850 1.00 96.62 186 SER A O 1
ATOM 1507 N N . GLN A 1 187 ? -1.612 -13.529 -7.282 1.00 95.94 187 GLN A N 1
ATOM 1508 C CA . GLN A 1 187 ? -0.350 -13.031 -7.849 1.00 95.94 187 GLN A CA 1
ATOM 1509 C C . GLN A 1 187 ? 0.863 -13.878 -7.417 1.00 95.94 187 GLN A C 1
ATOM 1511 O O . GLN A 1 187 ? 1.989 -13.617 -7.832 1.00 95.94 187 GLN A O 1
ATOM 1516 N N . GLY A 1 188 ? 0.649 -14.913 -6.600 1.00 97.00 188 GLY A N 1
ATOM 1517 C CA . GLY A 1 188 ? 1.684 -15.814 -6.104 1.00 97.00 188 GLY A CA 1
ATOM 1518 C C . GLY A 1 188 ? 2.514 -15.217 -4.966 1.00 97.00 188 GLY A C 1
ATOM 1519 O O . GLY A 1 188 ? 2.055 -14.347 -4.222 1.00 97.00 188 GLY A O 1
ATOM 1520 N N . ASP A 1 189 ? 3.736 -15.723 -4.797 1.00 97.56 189 ASP A N 1
ATOM 1521 C CA . ASP A 1 189 ? 4.603 -15.318 -3.690 1.00 97.56 189 ASP A CA 1
ATOM 1522 C C . ASP A 1 189 ? 5.303 -13.968 -3.892 1.00 97.56 189 ASP A C 1
ATOM 1524 O O . ASP A 1 189 ? 5.799 -13.696 -4.990 1.00 97.56 189 ASP A O 1
ATOM 1528 N N . PRO A 1 190 ? 5.426 -13.156 -2.824 1.00 98.06 190 PRO A N 1
ATOM 1529 C CA . PRO A 1 190 ? 6.172 -11.919 -2.834 1.00 98.06 190 PRO A CA 1
ATOM 1530 C C . PRO A 1 190 ? 7.611 -12.123 -3.286 1.00 98.06 190 PRO A C 1
ATOM 1532 O O . PRO A 1 190 ? 8.329 -13.005 -2.811 1.00 98.06 190 PRO A O 1
ATOM 1535 N N . TRP A 1 191 ? 8.077 -11.250 -4.171 1.00 98.00 191 TRP A N 1
ATOM 1536 C CA . TRP A 1 191 ? 9.416 -11.360 -4.745 1.00 98.00 191 TRP A CA 1
ATOM 1537 C C . TRP A 1 191 ? 10.544 -11.158 -3.719 1.00 98.00 191 TRP A C 1
ATOM 1539 O O . TRP A 1 191 ? 11.687 -11.518 -3.999 1.00 98.00 191 TRP A O 1
ATOM 1549 N N . TRP A 1 192 ? 10.243 -10.596 -2.543 1.00 97.81 192 TRP A N 1
ATOM 1550 C CA . TRP A 1 192 ? 11.210 -10.256 -1.493 1.00 97.81 192 TRP A CA 1
ATOM 1551 C C . TRP A 1 192 ? 11.392 -11.328 -0.412 1.00 97.81 192 TRP A C 1
ATOM 1553 O O . TRP A 1 192 ? 12.174 -11.101 0.509 1.00 97.81 192 TRP A O 1
ATOM 1563 N N . LEU A 1 193 ? 10.704 -12.478 -0.476 1.00 97.25 193 LEU A N 1
ATOM 1564 C CA . LEU A 1 193 ? 10.777 -13.488 0.596 1.00 97.25 193 LEU A CA 1
ATOM 1565 C C . LEU A 1 193 ? 12.219 -13.927 0.902 1.00 97.25 193 LEU A C 1
ATOM 1567 O O . LEU A 1 193 ? 12.606 -14.000 2.065 1.00 97.25 193 LEU A O 1
ATOM 1571 N N . SER A 1 194 ? 13.054 -14.118 -0.124 1.00 95.94 194 SER A N 1
ATOM 1572 C CA . SER A 1 194 ? 14.466 -14.462 0.087 1.00 95.94 194 SER A CA 1
ATOM 1573 C C . SER A 1 194 ? 15.256 -13.335 0.769 1.00 95.94 194 SER A C 1
ATOM 1575 O O . SER A 1 194 ? 16.134 -13.605 1.582 1.00 95.94 194 SER A O 1
ATOM 1577 N N . ASP A 1 195 ? 14.933 -12.067 0.485 1.00 96.50 195 ASP A N 1
ATOM 1578 C CA . ASP A 1 195 ? 15.607 -10.918 1.106 1.00 96.50 195 ASP A CA 1
ATOM 1579 C C . ASP A 1 195 ? 15.248 -10.788 2.579 1.00 96.50 195 ASP A C 1
ATOM 1581 O O . ASP A 1 195 ? 16.112 -10.486 3.399 1.00 96.50 195 ASP A O 1
ATOM 1585 N N . LEU A 1 196 ? 13.972 -11.022 2.894 1.00 95.88 196 LEU A N 1
ATOM 1586 C CA . LEU A 1 196 ? 13.447 -11.065 4.252 1.00 95.88 196 LEU A CA 1
ATOM 1587 C C . LEU A 1 196 ? 14.212 -12.112 5.071 1.00 95.88 196 LEU A C 1
ATOM 1589 O O . LEU A 1 196 ? 14.736 -11.809 6.142 1.00 95.88 196 LEU A O 1
ATOM 1593 N N . GLU A 1 197 ? 14.326 -13.333 4.545 1.00 95.19 197 GLU A N 1
ATOM 1594 C CA . GLU A 1 197 ? 15.055 -14.414 5.205 1.00 95.19 197 GLU A CA 1
ATOM 1595 C C . GLU A 1 197 ? 16.540 -14.096 5.410 1.00 95.19 197 GLU A C 1
ATOM 1597 O O . GLU A 1 197 ? 17.063 -14.301 6.505 1.00 95.19 197 GLU A O 1
ATOM 1602 N N . GLU A 1 198 ? 17.230 -13.614 4.372 1.00 95.50 198 GLU A N 1
ATOM 1603 C CA . GLU A 1 198 ? 18.642 -13.214 4.439 1.00 95.50 198 GLU A CA 1
ATOM 1604 C C . GLU A 1 198 ? 18.866 -12.129 5.495 1.00 95.50 198 GLU A C 1
ATOM 1606 O O . GLU A 1 198 ? 19.790 -12.226 6.306 1.00 95.50 198 GLU A O 1
ATOM 1611 N N . TYR A 1 199 ? 17.991 -11.122 5.524 1.00 94.75 199 TYR A N 1
ATOM 1612 C CA . TYR A 1 199 ? 18.056 -10.026 6.480 1.00 94.75 199 TYR A CA 1
ATOM 1613 C C . TYR A 1 199 ? 17.949 -10.539 7.921 1.00 94.75 199 TYR A C 1
ATOM 1615 O O . TYR A 1 199 ? 18.831 -10.266 8.736 1.00 94.75 199 TYR A O 1
ATOM 1623 N N . PHE A 1 200 ? 16.945 -11.360 8.236 1.00 91.38 200 PHE A N 1
ATOM 1624 C CA . PHE A 1 200 ? 16.797 -11.922 9.583 1.00 91.38 200 PHE A CA 1
ATOM 1625 C C . PHE A 1 200 ? 17.896 -12.925 9.953 1.00 91.38 200 PHE A C 1
ATOM 1627 O O . PHE A 1 200 ? 18.312 -12.959 11.112 1.00 91.38 200 PHE A O 1
ATOM 1634 N N . LYS A 1 201 ? 18.420 -13.705 8.997 1.00 94.00 201 LYS A N 1
ATOM 1635 C CA . LYS A 1 201 ? 19.600 -14.564 9.209 1.00 94.00 201 LYS A CA 1
ATOM 1636 C C . LYS A 1 201 ? 20.825 -13.726 9.595 1.00 94.00 201 LYS A C 1
ATOM 1638 O O . LYS A 1 201 ? 21.536 -14.106 10.519 1.00 94.00 201 LYS A O 1
ATOM 1643 N N . SER A 1 202 ? 21.027 -12.575 8.949 1.00 92.25 202 SER A N 1
ATOM 1644 C CA . SER A 1 202 ? 22.149 -11.662 9.225 1.00 92.25 202 SER A CA 1
ATOM 1645 C C . SER A 1 202 ? 22.080 -10.970 10.595 1.00 92.25 202 SER A C 1
ATOM 1647 O O . SER A 1 202 ? 23.115 -10.604 11.143 1.00 92.25 202 SER A O 1
ATOM 1649 N N . MET A 1 203 ? 20.879 -10.815 11.169 1.00 88.62 203 MET A N 1
ATOM 1650 C CA . MET A 1 203 ? 20.678 -10.173 12.476 1.00 88.62 203 MET A CA 1
ATOM 1651 C C . MET A 1 203 ? 20.828 -11.126 13.668 1.00 88.62 203 MET A C 1
ATOM 1653 O O . MET A 1 203 ? 20.959 -10.661 14.801 1.00 88.62 203 MET A O 1
ATOM 1657 N N . LYS A 1 204 ? 20.808 -12.448 13.452 1.00 79.69 204 LYS A N 1
ATOM 1658 C CA . LYS A 1 204 ? 21.063 -13.405 14.535 1.00 79.69 204 LYS A CA 1
ATOM 1659 C C . LYS A 1 204 ? 22.543 -13.315 14.942 1.00 79.69 204 LYS A C 1
ATOM 1661 O O . LYS A 1 204 ? 23.407 -13.463 14.078 1.00 79.69 204 LYS A O 1
ATOM 1666 N N . PRO A 1 205 ? 22.867 -13.089 16.228 1.00 64.31 205 PRO A N 1
ATOM 1667 C CA . PRO A 1 205 ? 24.253 -13.031 16.674 1.00 64.31 205 PRO A CA 1
ATOM 1668 C C . PRO A 1 205 ? 24.952 -14.371 16.413 1.00 64.31 205 PRO A C 1
ATOM 1670 O O . PRO A 1 205 ? 24.417 -15.435 16.726 1.00 64.31 205 PRO A O 1
ATOM 1673 N N . GLN A 1 206 ? 26.165 -14.322 15.857 1.00 56.41 206 GLN A N 1
ATOM 1674 C CA . GLN A 1 206 ? 27.041 -15.487 15.719 1.00 56.41 206 GLN A CA 1
ATOM 1675 C C . GLN A 1 206 ? 27.545 -15.930 17.108 1.00 56.41 206 GLN A C 1
ATOM 1677 O O . GLN A 1 206 ? 28.690 -15.672 17.469 1.00 56.41 206 GLN A O 1
ATOM 1682 N N . SER A 1 207 ? 26.716 -16.581 17.930 1.00 54.09 207 SER A N 1
ATOM 1683 C CA . SER A 1 207 ? 27.192 -17.206 19.172 1.00 54.09 207 SER A CA 1
ATOM 1684 C C . SER A 1 207 ? 27.740 -18.607 18.899 1.00 54.09 207 SER A C 1
ATOM 1686 O O . SER A 1 207 ? 27.066 -19.604 19.138 1.00 54.09 207 SER A O 1
ATOM 1688 N N . ALA A 1 208 ? 28.968 -18.674 18.392 1.00 50.94 208 ALA A N 1
ATOM 1689 C CA . ALA A 1 208 ? 29.910 -19.759 18.670 1.00 50.94 208 ALA A CA 1
ATOM 1690 C C . ALA A 1 208 ? 31.251 -19.445 18.002 1.00 50.94 208 ALA A C 1
ATOM 1692 O O . ALA A 1 208 ? 31.432 -19.748 16.829 1.00 50.94 208 ALA A O 1
ATOM 1693 N N . ASN A 1 209 ? 32.197 -18.866 18.747 1.00 44.66 209 ASN A N 1
ATOM 1694 C CA . ASN A 1 209 ? 33.609 -19.199 18.578 1.00 44.66 209 ASN A CA 1
ATOM 1695 C C . ASN A 1 209 ? 34.426 -18.851 19.833 1.00 44.66 209 ASN A C 1
ATOM 1697 O O . ASN A 1 209 ? 34.495 -17.702 20.254 1.00 44.66 209 ASN A O 1
ATOM 1701 N N . ALA A 1 210 ? 35.063 -19.900 20.360 1.00 43.78 210 ALA A N 1
ATOM 1702 C CA . ALA A 1 210 ? 36.264 -19.923 21.193 1.00 43.78 210 ALA A CA 1
ATOM 1703 C C . ALA A 1 210 ? 36.221 -19.255 22.584 1.00 43.78 210 ALA A C 1
ATOM 1705 O O . ALA A 1 210 ? 36.664 -18.125 22.761 1.00 43.78 210 ALA A O 1
ATOM 1706 N N . CYS A 1 211 ? 35.877 -20.039 23.615 1.00 33.78 211 CYS A N 1
ATOM 1707 C CA . CYS A 1 211 ? 36.554 -19.903 24.907 1.00 33.78 211 CYS A CA 1
ATOM 1708 C C . CYS A 1 211 ? 37.568 -21.043 25.045 1.00 33.78 211 CYS A C 1
ATOM 1710 O O . CYS A 1 211 ? 37.233 -22.222 24.908 1.00 33.78 211 CYS A O 1
ATOM 1712 N N . GLY A 1 212 ? 38.827 -20.644 25.209 1.00 34.19 212 GLY A N 1
ATOM 1713 C CA . GLY A 1 212 ? 39.994 -21.503 25.263 1.00 34.19 212 GLY A CA 1
ATOM 1714 C C . GLY A 1 212 ? 40.011 -22.424 26.478 1.00 34.19 212 GLY A C 1
ATOM 1715 O O . GLY A 1 212 ? 39.477 -22.135 27.544 1.00 34.19 212 GLY A O 1
ATOM 1716 N N . ARG A 1 213 ? 40.678 -23.555 26.261 1.00 35.47 213 ARG A N 1
ATOM 1717 C CA . ARG A 1 213 ? 41.014 -24.586 27.238 1.00 35.47 213 ARG A CA 1
ATOM 1718 C C . ARG A 1 213 ? 41.670 -23.991 28.482 1.00 35.47 213 ARG A C 1
ATOM 1720 O O . ARG A 1 213 ? 42.729 -23.386 28.359 1.00 35.47 213 ARG A O 1
ATOM 1727 N N . LEU A 1 214 ? 41.151 -24.346 29.653 1.00 30.70 214 LEU A N 1
ATOM 1728 C CA . LEU A 1 214 ? 41.969 -24.707 30.809 1.00 30.70 214 LEU A CA 1
ATOM 1729 C C . LEU A 1 214 ? 41.317 -25.920 31.488 1.00 30.70 214 LEU A C 1
ATOM 1731 O O . LEU A 1 214 ? 40.184 -25.852 31.955 1.00 30.70 214 LEU A O 1
ATOM 1735 N N . SER A 1 215 ? 42.027 -27.046 31.464 1.00 33.56 215 SER A N 1
ATOM 1736 C CA . SER A 1 215 ? 41.687 -28.284 32.177 1.00 33.56 215 SER A CA 1
ATOM 1737 C C . SER A 1 215 ? 41.982 -28.142 33.678 1.00 33.56 215 SER A C 1
ATOM 1739 O O . SER A 1 215 ? 42.831 -27.329 34.050 1.00 33.56 215 SER A O 1
ATOM 1741 N N . PRO A 1 216 ? 41.394 -29.001 34.531 1.00 35.47 216 PRO A N 1
ATOM 1742 C CA . PRO A 1 216 ? 42.229 -30.053 35.124 1.00 35.47 216 PRO A CA 1
ATOM 1743 C C . PRO A 1 216 ? 41.554 -31.441 35.245 1.00 35.47 216 PRO A C 1
ATOM 1745 O O . PRO A 1 216 ? 40.495 -31.598 35.834 1.00 35.47 216 PRO A O 1
ATOM 1748 N N . SER A 1 217 ? 42.233 -32.425 34.643 1.00 28.58 217 SER A N 1
ATOM 1749 C CA . SER A 1 217 ? 42.649 -33.755 35.144 1.00 28.58 217 SER A CA 1
ATOM 1750 C C . SER A 1 217 ? 41.799 -34.628 36.108 1.00 28.58 217 SER A C 1
ATOM 1752 O O . SER A 1 217 ? 41.528 -34.216 37.231 1.00 28.58 217 SER A O 1
ATOM 1754 N N . LEU A 1 218 ? 41.712 -35.919 35.702 1.00 29.91 218 LEU A N 1
ATOM 1755 C CA . LEU A 1 218 ? 41.591 -37.206 36.450 1.00 29.91 218 LEU A CA 1
ATOM 1756 C C . LEU A 1 218 ? 40.171 -37.607 36.916 1.00 29.91 218 LEU A C 1
ATOM 1758 O O . LEU A 1 218 ? 39.461 -36.780 37.462 1.00 29.91 218 LEU A O 1
ATOM 1762 N N . SER A 1 219 ? 39.663 -38.838 36.754 1.00 30.42 219 SER A N 1
ATOM 1763 C CA . SER A 1 219 ? 40.228 -40.159 36.405 1.00 30.42 219 SER A CA 1
ATOM 1764 C C . SER A 1 219 ? 39.104 -41.141 35.999 1.00 30.42 219 SER A C 1
ATOM 1766 O O . SER A 1 219 ? 38.002 -41.038 36.527 1.00 30.42 219 SER A O 1
ATOM 1768 N N . ASP A 1 220 ? 39.432 -42.064 35.084 1.00 30.77 220 ASP A N 1
ATOM 1769 C CA . ASP A 1 220 ? 38.984 -43.464 34.889 1.00 30.77 220 ASP A CA 1
ATOM 1770 C C . ASP A 1 220 ? 37.596 -43.923 35.398 1.00 30.77 220 ASP A C 1
ATOM 1772 O O . ASP A 1 220 ? 37.324 -43.897 36.591 1.00 30.77 220 ASP A O 1
ATOM 1776 N N . ASP A 1 221 ? 36.738 -44.500 34.539 1.00 29.69 221 ASP A N 1
ATOM 1777 C CA . ASP A 1 221 ? 36.820 -45.924 34.157 1.00 29.69 221 ASP A CA 1
ATOM 1778 C C . ASP A 1 221 ? 35.627 -46.400 33.275 1.00 29.69 221 ASP A C 1
ATOM 1780 O O . ASP A 1 221 ? 34.472 -46.037 33.475 1.00 29.69 221 ASP A O 1
ATOM 1784 N N . LYS A 1 222 ? 35.949 -47.320 32.355 1.00 31.59 222 LYS A N 1
ATOM 1785 C CA . LYS A 1 222 ? 35.136 -48.424 31.781 1.00 31.59 222 LYS A CA 1
ATOM 1786 C C . LYS A 1 222 ? 34.002 -48.184 30.759 1.00 31.59 222 LYS A C 1
ATOM 1788 O O . LYS A 1 222 ? 32.846 -47.885 31.023 1.00 31.59 222 LYS A O 1
ATOM 1793 N N . ARG A 1 223 ? 34.412 -48.562 29.547 1.00 26.59 223 ARG A N 1
ATOM 1794 C CA . ARG A 1 223 ? 33.754 -48.890 28.278 1.00 26.59 223 ARG A CA 1
ATOM 1795 C C . ARG A 1 223 ? 32.731 -50.041 28.382 1.00 26.59 223 ARG A C 1
ATOM 1797 O O . ARG A 1 223 ? 33.117 -51.153 28.725 1.00 26.59 223 ARG A O 1
ATOM 1804 N N . HIS A 1 224 ? 31.501 -49.822 27.908 1.00 33.41 224 HIS A N 1
ATOM 1805 C CA . HIS A 1 224 ? 30.689 -50.863 27.263 1.00 33.41 224 HIS A CA 1
ATOM 1806 C C . HIS A 1 224 ? 29.977 -50.315 26.017 1.00 33.41 224 HIS A C 1
ATOM 1808 O O . HIS A 1 224 ? 29.366 -49.251 26.028 1.00 33.41 224 HIS A O 1
ATOM 1814 N N . GLN A 1 225 ? 30.146 -51.060 24.925 1.00 29.31 225 GLN A N 1
ATOM 1815 C CA . GLN A 1 225 ? 29.577 -50.868 23.595 1.00 29.31 225 GLN A CA 1
ATOM 1816 C C . GLN A 1 225 ? 28.056 -51.064 23.589 1.00 29.31 225 GLN A C 1
ATOM 1818 O O . GLN A 1 225 ? 27.574 -52.096 24.045 1.00 29.31 225 GLN A O 1
ATOM 1823 N N . ALA A 1 226 ? 27.339 -50.150 22.936 1.00 29.47 226 ALA A N 1
ATOM 1824 C CA . ALA A 1 226 ? 26.079 -50.446 22.264 1.00 29.47 226 ALA A CA 1
ATOM 1825 C C . ALA A 1 226 ? 26.018 -49.650 20.952 1.00 29.47 226 ALA A C 1
ATOM 1827 O O . ALA A 1 226 ? 26.266 -48.447 20.909 1.00 29.47 226 ALA A O 1
ATOM 1828 N N . THR A 1 227 ? 25.782 -50.381 19.870 1.00 31.16 227 THR A N 1
ATOM 1829 C CA . THR A 1 227 ? 25.789 -49.946 18.475 1.00 31.16 227 THR A CA 1
ATOM 1830 C C . THR A 1 227 ? 24.537 -49.152 18.116 1.00 31.16 227 THR A C 1
ATOM 1832 O O . THR A 1 227 ? 23.426 -49.522 18.486 1.00 31.16 227 THR A O 1
ATOM 1835 N N . SER A 1 228 ? 24.746 -48.087 17.349 1.00 28.81 228 SER A N 1
ATOM 1836 C CA . SER A 1 228 ? 23.756 -47.189 16.766 1.00 28.81 228 SER A CA 1
ATOM 1837 C C . SER A 1 228 ? 23.009 -47.812 15.584 1.00 28.81 228 SER A C 1
ATOM 1839 O O . SER A 1 228 ? 23.613 -48.517 14.777 1.00 28.81 228 SER A O 1
ATOM 1841 N N . LYS A 1 229 ? 21.713 -47.490 15.468 1.00 28.50 229 LYS A N 1
ATOM 1842 C CA . LYS A 1 229 ? 20.964 -47.242 14.218 1.00 28.50 229 LYS A CA 1
ATOM 1843 C C . LYS A 1 229 ? 19.517 -46.873 14.566 1.00 28.50 229 LYS A C 1
ATOM 1845 O O . LYS A 1 229 ? 18.740 -47.750 14.920 1.00 28.50 229 LYS A O 1
ATOM 1850 N N . MET A 1 230 ? 19.168 -45.595 14.450 1.00 28.50 230 MET A N 1
ATOM 1851 C CA . MET A 1 230 ? 17.832 -45.170 14.033 1.00 28.50 230 MET A CA 1
ATOM 1852 C C . MET A 1 230 ? 17.959 -43.854 13.272 1.00 28.50 230 MET A C 1
ATOM 1854 O O . MET A 1 230 ? 18.543 -42.887 13.760 1.00 28.50 230 MET A O 1
ATOM 1858 N N . ASP A 1 231 ? 17.447 -43.902 12.052 1.00 32.97 231 ASP A N 1
ATOM 1859 C CA . ASP A 1 231 ? 17.227 -42.793 11.144 1.00 32.97 231 ASP A CA 1
ATOM 1860 C C . ASP A 1 231 ? 16.179 -41.833 11.727 1.00 32.97 231 ASP A C 1
ATOM 1862 O O . ASP A 1 231 ? 15.199 -42.260 12.340 1.00 32.97 231 ASP A O 1
ATOM 1866 N N . GLY A 1 232 ? 16.387 -40.530 11.540 1.00 27.95 232 GLY A N 1
ATOM 1867 C CA . GLY A 1 232 ? 15.461 -39.488 11.969 1.00 27.95 232 GLY A CA 1
ATOM 1868 C C . GLY A 1 232 ? 15.757 -38.169 11.263 1.00 27.95 232 GLY A C 1
ATOM 1869 O O . GLY A 1 232 ? 16.820 -37.580 11.444 1.00 27.95 232 GLY A O 1
ATOM 1870 N N . GLU A 1 233 ? 14.809 -37.756 10.431 1.00 33.06 233 GLU A N 1
ATOM 1871 C CA . GLU A 1 233 ? 14.751 -36.529 9.636 1.00 33.06 233 GLU A CA 1
ATOM 1872 C C . GLU A 1 233 ? 14.993 -35.240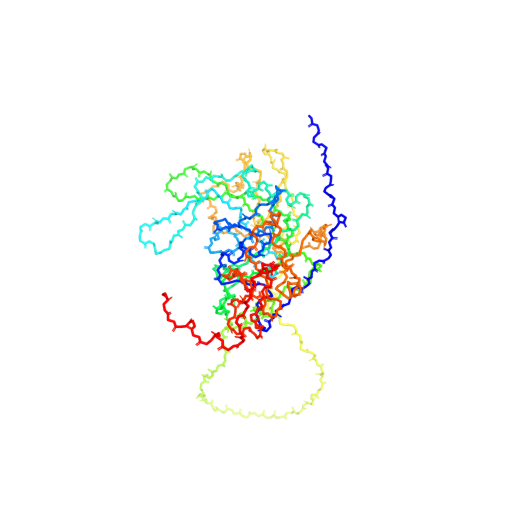 10.454 1.00 33.06 233 GLU A C 1
ATOM 1874 O O . GLU A 1 233 ? 14.683 -35.184 11.649 1.00 33.06 233 GLU A O 1
ATOM 1879 N N . PRO A 1 234 ? 15.497 -34.156 9.831 1.00 32.59 234 PRO A N 1
ATOM 1880 C CA . PRO A 1 234 ? 15.674 -32.880 10.510 1.00 32.59 234 PRO A CA 1
ATOM 1881 C C . PRO A 1 234 ? 14.328 -32.159 10.665 1.00 32.59 234 PRO A C 1
ATOM 1883 O O . PRO A 1 234 ? 13.761 -31.611 9.722 1.00 32.59 234 PRO A O 1
ATOM 1886 N N . ASN A 1 235 ? 13.833 -32.150 11.900 1.00 33.31 235 ASN A N 1
ATOM 1887 C CA . ASN A 1 235 ? 12.605 -31.487 12.309 1.00 33.31 235 ASN A CA 1
ATOM 1888 C C . ASN A 1 235 ? 12.824 -29.966 12.497 1.00 33.31 235 ASN A C 1
ATOM 1890 O O . ASN A 1 235 ? 13.648 -29.540 13.303 1.00 33.31 235 ASN A O 1
ATOM 1894 N N . SER A 1 236 ? 12.072 -29.175 11.729 1.00 39.62 236 SER A N 1
ATOM 1895 C CA . SER A 1 236 ? 11.435 -27.886 12.053 1.00 39.62 236 SER A CA 1
ATOM 1896 C C . SER A 1 236 ? 12.044 -27.022 13.177 1.00 39.62 236 SER A C 1
ATOM 1898 O O . SER A 1 236 ? 11.831 -27.259 14.367 1.00 39.62 236 SER A O 1
ATOM 1900 N N . ILE A 1 237 ? 12.704 -25.920 12.803 1.00 35.28 237 ILE A N 1
ATOM 1901 C CA . ILE A 1 237 ? 13.132 -24.866 13.735 1.00 35.28 237 ILE A CA 1
ATOM 1902 C C . ILE A 1 237 ? 11.953 -23.923 14.010 1.00 35.28 237 ILE A C 1
ATOM 1904 O O . ILE A 1 237 ? 11.683 -23.010 13.238 1.00 35.28 237 ILE A O 1
ATOM 1908 N N . ASN A 1 238 ? 11.281 -24.154 15.137 1.00 42.66 238 ASN A N 1
ATOM 1909 C CA . ASN A 1 238 ? 10.695 -23.130 16.005 1.00 42.66 238 ASN A CA 1
ATOM 1910 C C . ASN A 1 238 ? 10.477 -23.764 17.388 1.00 42.66 238 ASN A C 1
ATOM 1912 O O . ASN A 1 238 ? 9.488 -24.458 17.608 1.00 42.66 238 ASN A O 1
ATOM 1916 N N . ARG A 1 239 ? 11.397 -23.529 18.329 1.00 35.03 239 ARG A N 1
ATOM 1917 C CA . ARG A 1 239 ? 11.124 -23.724 19.760 1.00 35.03 239 ARG A CA 1
ATOM 1918 C C . ARG A 1 239 ? 11.168 -22.370 20.451 1.00 35.03 239 ARG A C 1
ATOM 1920 O O . ARG A 1 239 ? 12.200 -21.928 20.939 1.00 35.03 239 ARG A O 1
ATOM 1927 N N . ILE A 1 240 ? 10.012 -21.717 20.393 1.00 40.56 240 ILE A N 1
ATOM 1928 C CA . ILE A 1 240 ? 9.475 -20.958 21.522 1.00 40.56 240 ILE A CA 1
ATOM 1929 C C . ILE A 1 240 ? 9.356 -21.964 22.672 1.00 40.56 240 ILE A C 1
ATOM 1931 O O . ILE A 1 240 ? 8.984 -23.117 22.428 1.00 40.56 240 ILE A O 1
ATOM 1935 N N . ASP A 1 241 ? 9.742 -21.554 23.874 1.00 32.72 241 ASP A N 1
ATOM 1936 C CA . ASP A 1 241 ? 9.639 -22.377 25.073 1.00 32.72 241 ASP A CA 1
ATOM 1937 C C . ASP A 1 241 ? 8.207 -22.917 25.224 1.00 32.72 241 ASP A C 1
ATOM 1939 O O . ASP A 1 241 ? 7.215 -22.207 25.045 1.00 32.72 241 ASP A O 1
ATOM 1943 N N . SER A 1 242 ? 8.097 -24.217 25.461 1.00 44.41 242 SER A N 1
ATOM 1944 C CA . SER A 1 242 ? 6.859 -24.999 25.370 1.00 44.41 242 SER A CA 1
ATOM 1945 C C . SER A 1 242 ? 5.922 -24.833 26.577 1.00 44.41 242 SER A C 1
ATOM 1947 O O . SER A 1 242 ? 5.027 -25.650 26.756 1.00 44.41 242 SER A O 1
ATOM 1949 N N . SER A 1 243 ? 6.096 -23.782 27.382 1.00 40.75 243 SER A N 1
ATOM 1950 C CA . SER A 1 243 ? 5.196 -23.421 28.487 1.00 40.75 243 SER A CA 1
ATOM 1951 C C . SER A 1 243 ? 4.313 -22.197 28.209 1.00 40.75 243 SER A C 1
ATOM 1953 O O . SER A 1 243 ? 3.351 -21.988 28.937 1.00 40.75 243 SER A O 1
ATOM 1955 N N . ASP A 1 244 ? 4.588 -21.415 27.156 1.00 41.41 244 ASP A N 1
ATOM 1956 C CA . ASP A 1 244 ? 3.850 -20.169 26.856 1.00 41.41 244 ASP A CA 1
ATOM 1957 C C . ASP A 1 244 ? 2.714 -20.341 25.830 1.00 41.41 244 ASP A C 1
ATOM 1959 O O . ASP A 1 244 ? 1.977 -19.401 25.539 1.00 41.41 244 ASP A O 1
ATOM 1963 N N . ARG A 1 245 ? 2.545 -21.542 25.260 1.00 43.91 245 ARG A N 1
ATOM 1964 C CA . ARG A 1 245 ? 1.475 -21.829 24.283 1.00 43.91 245 ARG A CA 1
ATOM 1965 C C . ARG A 1 245 ? 0.111 -22.139 24.905 1.00 43.91 245 ARG A C 1
ATOM 1967 O O . ARG A 1 245 ? -0.865 -22.191 24.165 1.00 43.91 245 ARG A O 1
ATOM 1974 N N . ASP A 1 246 ? 0.032 -22.292 26.223 1.00 45.16 246 ASP A N 1
ATOM 1975 C CA . ASP A 1 246 ? -1.184 -22.760 26.900 1.00 45.16 246 ASP A CA 1
ATOM 1976 C C . ASP A 1 246 ? -2.105 -21.639 27.422 1.00 45.16 246 ASP A C 1
ATOM 1978 O O . ASP A 1 246 ? -3.054 -21.930 28.143 1.00 45.16 246 ASP A O 1
ATOM 1982 N N . MET A 1 247 ? -1.893 -20.370 27.041 1.00 48.19 247 MET A N 1
ATOM 1983 C CA . MET A 1 247 ? -2.769 -19.249 27.437 1.00 48.19 247 MET A CA 1
ATOM 1984 C C . MET A 1 247 ? -2.936 -18.186 26.332 1.00 48.19 247 MET A C 1
ATOM 1986 O O . MET A 1 247 ? -2.700 -17.002 26.562 1.00 48.19 247 MET A O 1
ATOM 1990 N N . MET A 1 248 ? -3.316 -18.580 25.112 1.00 55.25 248 MET A N 1
ATOM 1991 C CA . MET A 1 248 ? -3.751 -17.622 24.080 1.00 55.25 248 MET A CA 1
ATOM 1992 C C . MET A 1 248 ? -5.283 -17.580 24.035 1.00 55.25 248 MET A C 1
ATOM 1994 O O . MET A 1 248 ? -5.928 -18.617 23.886 1.00 55.25 248 MET A O 1
ATOM 1998 N N . GLU A 1 249 ? -5.873 -16.396 24.218 1.00 63.59 249 GLU A N 1
ATOM 1999 C CA . GLU A 1 249 ? -7.330 -16.226 24.257 1.00 63.59 249 GLU A CA 1
ATOM 2000 C C . GLU A 1 249 ? -7.955 -16.356 22.855 1.00 63.59 249 GLU A C 1
ATOM 2002 O O . GLU A 1 249 ? -7.365 -15.948 21.857 1.00 63.59 249 GLU A O 1
ATOM 2007 N N . LEU A 1 250 ? -9.188 -16.879 22.765 1.00 67.00 250 LEU A N 1
ATOM 2008 C CA . LEU A 1 250 ? -9.933 -17.028 21.497 1.00 67.00 250 LEU A CA 1
ATOM 2009 C C . LEU A 1 250 ? -10.066 -15.706 20.713 1.00 67.00 250 LEU A C 1
ATOM 2011 O O . LEU A 1 250 ? -10.107 -15.709 19.485 1.00 67.00 250 LEU A O 1
ATOM 2015 N N . SER A 1 251 ? -10.106 -14.577 21.424 1.00 67.44 251 SER A N 1
ATOM 2016 C CA . SER A 1 251 ? -10.146 -13.219 20.869 1.00 67.44 251 SER A CA 1
ATOM 2017 C C . SER A 1 251 ? -8.905 -12.846 20.048 1.00 67.44 251 SER A C 1
ATOM 2019 O O . SER A 1 251 ? -8.997 -11.968 19.187 1.00 67.44 251 SER A O 1
ATOM 2021 N N . ASP A 1 252 ? -7.768 -13.511 20.280 1.00 78.75 252 ASP A N 1
ATOM 2022 C CA . ASP A 1 252 ? -6.517 -13.253 19.569 1.00 78.75 252 ASP A CA 1
ATOM 2023 C C . ASP A 1 252 ? -6.415 -14.025 18.244 1.00 78.75 252 ASP A C 1
ATOM 2025 O O . ASP A 1 252 ? -5.704 -13.579 17.340 1.00 78.75 252 ASP A O 1
ATOM 2029 N N . GLU A 1 253 ? -7.136 -15.140 18.087 1.00 83.69 253 GLU A N 1
ATOM 2030 C CA . GLU A 1 253 ? -7.065 -16.011 16.901 1.00 83.69 253 GLU A CA 1
ATOM 2031 C C . GLU A 1 253 ? -8.275 -15.893 15.959 1.00 83.69 253 GLU A C 1
ATOM 2033 O O . GLU A 1 253 ? -8.148 -16.227 14.779 1.00 83.69 253 GLU A O 1
ATOM 2038 N N . GLU A 1 254 ? -9.410 -15.347 16.411 1.00 85.00 254 GLU A N 1
ATOM 2039 C CA . GLU A 1 254 ? -10.607 -15.184 15.575 1.00 85.00 254 GLU A CA 1
ATOM 2040 C C . GLU A 1 254 ? -11.203 -13.766 15.616 1.00 85.00 254 GLU A C 1
ATOM 2042 O O . GLU A 1 254 ? -11.117 -13.076 16.634 1.00 85.00 254 GLU A O 1
ATOM 2047 N N . PRO A 1 255 ? -11.859 -13.307 14.528 1.00 90.44 255 PRO A N 1
ATOM 2048 C CA . PRO A 1 255 ? -12.553 -12.026 14.521 1.00 90.44 255 PRO A CA 1
ATOM 2049 C C . PRO A 1 255 ? -13.698 -11.984 15.537 1.00 90.44 255 PRO A C 1
ATOM 2051 O O . PRO A 1 255 ? -14.722 -12.645 15.373 1.00 90.44 255 PRO A O 1
ATOM 2054 N N . VAL A 1 256 ? -13.564 -11.129 16.551 1.00 91.31 256 VAL A N 1
ATOM 2055 C CA . VAL A 1 256 ? -14.617 -10.885 17.546 1.00 91.31 256 VAL A CA 1
ATOM 2056 C C . VAL A 1 256 ? -15.179 -9.474 17.388 1.00 91.31 256 VAL A C 1
ATOM 2058 O O . VAL A 1 256 ? -14.438 -8.506 17.211 1.00 91.31 256 VAL A O 1
ATOM 2061 N N . THR A 1 257 ? -16.502 -9.328 17.473 1.00 92.88 257 THR A N 1
ATOM 2062 C CA . THR A 1 257 ? -17.194 -8.028 17.488 1.00 92.88 257 THR A CA 1
ATOM 2063 C C . THR A 1 257 ? -17.964 -7.840 18.782 1.00 92.88 257 THR A C 1
ATOM 2065 O O . THR A 1 257 ? -18.645 -8.761 19.224 1.00 92.88 257 THR A O 1
ATOM 2068 N N . TYR A 1 258 ? -17.965 -6.621 19.318 1.00 92.25 258 TYR A N 1
ATOM 2069 C CA . TYR A 1 258 ? -18.812 -6.255 20.454 1.00 92.25 258 TYR A CA 1
ATOM 2070 C C . TYR A 1 258 ? -19.694 -5.057 20.104 1.00 92.25 258 TYR A C 1
ATOM 2072 O O . TYR A 1 258 ? -19.331 -4.213 19.277 1.00 92.25 258 TYR A O 1
ATOM 2080 N N . GLN A 1 259 ? -20.863 -4.977 20.737 1.00 95.75 259 GLN A N 1
ATOM 2081 C CA . GLN A 1 259 ? -21.795 -3.866 20.582 1.00 95.75 259 GLN A CA 1
ATOM 2082 C C . GLN A 1 259 ? -21.502 -2.770 21.614 1.00 95.75 259 GLN A C 1
ATOM 2084 O O . GLN A 1 259 ? -21.340 -3.037 22.801 1.00 95.75 259 GLN A O 1
ATOM 2089 N N . CYS A 1 260 ? -21.442 -1.514 21.173 1.00 94.38 260 CYS A N 1
ATOM 2090 C CA . CYS A 1 260 ? -21.230 -0.384 22.072 1.00 94.38 260 CYS A CA 1
ATOM 2091 C C . CYS A 1 260 ? -22.516 0.025 22.797 1.00 94.38 260 CYS A C 1
ATOM 2093 O O . CYS A 1 260 ? -23.489 0.409 22.152 1.00 94.38 260 CYS A O 1
ATOM 2095 N N . ASN A 1 261 ? -22.471 0.087 24.130 1.00 92.06 261 ASN A N 1
ATOM 2096 C CA . ASN A 1 261 ? -23.619 0.472 24.960 1.00 92.06 261 ASN A CA 1
ATOM 2097 C C . ASN A 1 261 ? -24.098 1.924 24.759 1.00 92.06 261 ASN A C 1
ATOM 2099 O O . ASN A 1 261 ? -25.256 2.210 25.036 1.00 92.06 261 ASN A O 1
ATOM 2103 N N . ALA A 1 262 ? -23.253 2.846 24.272 1.00 93.81 262 ALA A N 1
ATOM 2104 C CA . ALA A 1 262 ? -23.674 4.237 24.045 1.00 93.81 262 ALA A CA 1
ATOM 2105 C C . ALA A 1 262 ? -24.257 4.498 22.654 1.00 93.81 262 ALA A C 1
ATOM 2107 O O . ALA A 1 262 ? -25.207 5.262 22.533 1.00 93.81 262 ALA A O 1
ATOM 2108 N N . CYS A 1 263 ? -23.678 3.924 21.594 1.00 95.69 263 CYS A N 1
ATOM 2109 C CA . CYS A 1 263 ? -24.132 4.194 20.222 1.00 95.69 263 CYS A CA 1
ATOM 2110 C C . CYS A 1 263 ? -24.867 3.022 19.561 1.00 95.69 263 CYS A C 1
ATOM 2112 O O . CYS A 1 263 ? -25.328 3.168 18.433 1.00 95.69 263 CYS A O 1
ATOM 2114 N N . GLY A 1 264 ? -24.923 1.852 20.203 1.00 94.94 264 GLY A N 1
ATOM 2115 C CA . GLY A 1 264 ? -25.557 0.639 19.677 1.00 94.94 264 GLY A CA 1
ATOM 2116 C C . GLY A 1 264 ? -24.850 -0.000 18.475 1.00 94.94 264 GLY A C 1
ATOM 2117 O O . GLY A 1 264 ? -25.283 -1.054 18.012 1.00 94.94 264 GLY A O 1
ATOM 2118 N N . ARG A 1 265 ? -23.772 0.600 17.950 1.00 95.19 265 ARG A N 1
ATOM 2119 C CA . ARG A 1 265 ? -23.021 0.069 16.801 1.00 95.19 265 ARG A CA 1
ATOM 2120 C C . ARG A 1 265 ? -22.034 -1.013 17.232 1.00 95.19 265 ARG A C 1
ATOM 2122 O O . ARG A 1 265 ? -21.431 -0.922 18.302 1.00 95.19 265 ARG A O 1
ATOM 2129 N N . HIS A 1 266 ? -21.831 -1.994 16.358 1.00 94.62 266 HIS A N 1
ATOM 2130 C CA . HIS A 1 266 ? -20.813 -3.027 16.525 1.00 94.62 266 HIS A CA 1
ATOM 2131 C C . HIS A 1 266 ? -19.421 -2.486 16.169 1.00 94.62 266 HIS A C 1
ATOM 2133 O O . HIS A 1 266 ? -19.271 -1.659 15.268 1.00 94.62 266 HIS A O 1
ATOM 2139 N N . SER A 1 267 ? -18.390 -2.926 16.885 1.00 94.38 267 SER A N 1
ATOM 2140 C CA . SER A 1 267 ? -16.982 -2.654 16.573 1.00 94.38 267 SER A CA 1
ATOM 2141 C C . SER A 1 267 ? -16.162 -3.930 16.734 1.00 94.38 267 SER A C 1
ATOM 2143 O O . SER A 1 267 ? -16.328 -4.650 17.721 1.00 94.38 267 SER A O 1
ATOM 2145 N N . LEU A 1 268 ? -15.288 -4.196 15.760 1.00 93.94 268 LEU A N 1
ATOM 2146 C CA . LEU A 1 268 ? -14.326 -5.297 15.821 1.00 93.94 268 LEU A CA 1
ATOM 2147 C C . LEU A 1 268 ? -13.346 -5.074 16.971 1.00 93.94 268 LEU A C 1
ATOM 2149 O O . LEU A 1 268 ? -12.892 -3.948 17.186 1.00 93.94 268 LEU A O 1
ATOM 2153 N N . ASN A 1 269 ? -13.004 -6.147 17.676 1.00 93.12 269 ASN A N 1
ATOM 2154 C CA . ASN A 1 269 ? -11.864 -6.149 18.569 1.00 93.12 269 ASN A CA 1
ATOM 2155 C C . ASN A 1 269 ? -10.590 -6.374 17.760 1.00 93.12 269 ASN A C 1
ATOM 2157 O O . ASN A 1 269 ? -10.308 -7.490 17.340 1.00 93.12 269 ASN A O 1
ATOM 2161 N N . ILE A 1 270 ? -9.860 -5.293 17.514 1.00 94.56 270 ILE A N 1
ATOM 2162 C CA . ILE A 1 270 ? -8.607 -5.327 16.759 1.00 94.56 270 ILE A CA 1
ATOM 2163 C C . ILE A 1 270 ? -7.383 -5.125 17.652 1.00 94.56 270 ILE A C 1
ATOM 2165 O O . ILE A 1 270 ? -6.275 -5.175 17.131 1.00 94.56 270 ILE A O 1
ATOM 2169 N N . TYR A 1 271 ? -7.556 -4.896 18.959 1.00 92.31 271 TYR A N 1
ATOM 2170 C CA . TYR A 1 271 ? -6.460 -4.652 19.897 1.00 92.31 271 TYR A CA 1
ATOM 2171 C C . TYR A 1 271 ? -6.397 -5.738 20.965 1.00 92.31 271 TYR A C 1
ATOM 2173 O O . TYR A 1 271 ? -7.421 -6.211 21.454 1.00 92.31 271 TYR A O 1
ATOM 2181 N N . LYS A 1 272 ? -5.179 -6.136 21.322 1.00 89.31 272 LYS A N 1
ATOM 2182 C CA . LYS A 1 272 ? -4.950 -7.145 22.350 1.00 89.31 272 LYS A CA 1
ATOM 2183 C C . LYS A 1 272 ? -5.373 -6.617 23.724 1.00 89.31 272 LYS A C 1
ATOM 2185 O O . LYS A 1 272 ? -5.176 -5.433 24.006 1.00 89.31 272 LYS A O 1
ATOM 2190 N N . ASP A 1 273 ? -5.958 -7.485 24.548 1.00 83.44 273 ASP A N 1
ATOM 2191 C CA . ASP A 1 273 ? -6.313 -7.247 25.958 1.00 83.44 273 ASP A CA 1
ATOM 2192 C C . ASP A 1 273 ? -7.256 -6.047 26.212 1.00 83.44 273 ASP A C 1
ATOM 2194 O O . ASP A 1 273 ? -7.522 -5.682 27.357 1.00 83.44 273 ASP A O 1
ATOM 2198 N N . CYS A 1 274 ? -7.787 -5.401 25.167 1.00 81.88 274 CYS A N 1
ATOM 2199 C CA . CYS A 1 274 ? -8.661 -4.243 25.312 1.00 81.88 274 CYS A CA 1
ATOM 2200 C C . CYS A 1 274 ? -9.655 -4.111 24.155 1.00 81.88 274 CYS A C 1
ATOM 2202 O O . CYS A 1 274 ? -9.302 -4.179 22.982 1.00 81.88 274 CYS A O 1
ATOM 2204 N N . TRP A 1 275 ? -10.917 -3.831 24.489 1.00 88.62 275 TRP A N 1
ATOM 2205 C CA . TRP A 1 275 ? -11.932 -3.463 23.505 1.00 88.62 275 TRP A CA 1
ATOM 2206 C C . TRP A 1 275 ? -12.354 -1.999 23.656 1.00 88.62 275 TRP A C 1
ATOM 2208 O O . TRP A 1 275 ? -12.466 -1.472 24.765 1.00 88.62 275 TRP A O 1
ATOM 2218 N N . MET A 1 276 ? -12.631 -1.350 22.524 1.00 89.56 276 MET A N 1
ATOM 2219 C CA . MET A 1 276 ? -13.144 0.017 22.458 1.00 89.56 276 MET A CA 1
ATOM 2220 C C . MET A 1 276 ? -14.053 0.221 21.247 1.00 89.56 276 MET A C 1
ATOM 2222 O O . MET A 1 276 ? -13.946 -0.464 20.230 1.00 89.56 276 MET A O 1
ATOM 2226 N N . CYS A 1 277 ? -14.934 1.218 21.327 1.00 92.12 277 CYS A N 1
ATOM 2227 C CA . CYS A 1 277 ? -15.769 1.591 20.193 1.00 92.12 277 CYS A CA 1
ATOM 2228 C C . CYS A 1 277 ? -14.920 2.267 19.102 1.00 92.12 277 CYS A C 1
ATOM 2230 O O . CYS A 1 277 ? -14.221 3.242 19.380 1.00 92.12 277 CYS A O 1
ATOM 2232 N N . LEU A 1 278 ? -15.029 1.794 17.857 1.00 92.69 278 LEU A N 1
ATOM 2233 C CA . LEU A 1 278 ? -14.310 2.337 16.691 1.00 92.69 278 LEU A CA 1
ATOM 2234 C C . LEU A 1 278 ? -15.170 3.288 15.839 1.00 92.69 278 LEU A C 1
ATOM 2236 O O . LEU A 1 278 ? -14.764 3.697 14.755 1.00 92.69 278 LEU A O 1
ATOM 2240 N N . ASN A 1 279 ? -16.369 3.636 16.312 1.00 91.94 279 ASN A N 1
ATOM 2241 C CA . ASN A 1 279 ? -17.229 4.627 15.671 1.00 91.94 279 ASN A CA 1
ATOM 2242 C C . ASN A 1 279 ? -16.819 6.036 16.119 1.00 91.94 279 ASN A C 1
ATOM 2244 O O . ASN A 1 279 ? -17.128 6.419 17.244 1.00 91.94 279 ASN A O 1
ATOM 2248 N N . GLU A 1 280 ? -16.201 6.823 15.241 1.00 88.56 280 GLU A N 1
ATOM 2249 C CA . GLU A 1 280 ? -15.664 8.162 15.534 1.00 88.56 280 GLU A CA 1
ATOM 2250 C C . GLU A 1 280 ? -16.708 9.186 16.012 1.00 88.56 280 GLU A C 1
ATOM 2252 O O . GLU A 1 280 ? -16.360 10.186 16.634 1.00 88.56 280 GLU A O 1
ATOM 2257 N N . THR A 1 281 ? -17.995 8.926 15.763 1.00 90.69 281 THR A N 1
ATOM 2258 C CA . THR A 1 281 ? -19.115 9.769 16.224 1.00 90.69 281 THR A CA 1
ATOM 2259 C C . THR A 1 281 ? -19.602 9.421 17.637 1.00 90.69 281 THR A C 1
ATOM 2261 O O . THR A 1 281 ? -20.465 10.104 18.184 1.00 90.69 281 THR A O 1
ATOM 2264 N N . CYS A 1 282 ? -19.081 8.350 18.245 1.00 91.38 282 CYS A N 1
ATOM 2265 C CA . CYS A 1 282 ? -19.503 7.863 19.556 1.00 91.38 282 CYS A CA 1
ATOM 2266 C C . CYS A 1 282 ? -18.777 8.579 20.705 1.00 91.38 282 CYS A C 1
ATOM 2268 O O . CYS A 1 282 ? -17.566 8.789 20.666 1.00 91.38 282 CYS A O 1
ATOM 2270 N N . ILE A 1 283 ? -19.483 8.834 21.809 1.00 88.69 283 ILE A N 1
ATOM 2271 C CA . ILE A 1 283 ? -18.880 9.369 23.044 1.00 88.69 283 ILE A CA 1
ATOM 2272 C C . ILE A 1 283 ? -17.875 8.404 23.704 1.00 88.69 283 ILE A C 1
ATOM 2274 O O . ILE A 1 283 ? -16.968 8.849 24.408 1.00 88.69 283 ILE A O 1
ATOM 2278 N N . HIS A 1 284 ? -18.003 7.095 23.454 1.00 88.69 284 HIS A N 1
ATOM 2279 C CA . HIS A 1 284 ? -17.051 6.056 23.872 1.00 88.69 284 HIS A CA 1
ATOM 2280 C C . HIS A 1 284 ? -16.040 5.694 22.778 1.00 88.69 284 HIS A C 1
ATOM 2282 O O . HIS A 1 284 ? -15.338 4.692 22.903 1.00 88.69 284 HIS A O 1
ATOM 2288 N N . PHE A 1 285 ? -15.950 6.487 21.703 1.00 89.25 285 PHE A N 1
ATOM 2289 C CA . PHE A 1 285 ? -14.933 6.286 20.677 1.00 89.25 285 PHE A CA 1
ATOM 2290 C C . PHE A 1 285 ? -13.537 6.259 21.301 1.00 89.25 285 PHE A C 1
ATOM 2292 O O . PHE A 1 285 ? -13.153 7.228 21.967 1.00 89.25 285 PHE A O 1
ATOM 2299 N N . PHE A 1 286 ? -12.786 5.186 21.045 1.00 86.75 286 PHE A N 1
ATOM 2300 C CA . PHE A 1 286 ? -11.397 5.016 21.476 1.00 86.75 286 PHE A CA 1
ATOM 2301 C C . PHE A 1 286 ? -11.195 5.246 22.989 1.00 86.75 286 PHE A C 1
ATOM 2303 O O . PHE A 1 286 ? -10.241 5.894 23.417 1.00 86.75 286 PHE A O 1
ATOM 2310 N N . ARG A 1 287 ? -12.158 4.792 23.803 1.00 84.19 287 ARG A N 1
ATOM 2311 C CA . ARG A 1 287 ? -12.100 4.794 25.272 1.00 84.19 287 ARG A CA 1
ATOM 2312 C C . ARG A 1 287 ? -12.238 3.359 25.772 1.00 84.19 287 ARG A C 1
ATOM 2314 O O . ARG A 1 287 ? -13.137 2.653 25.319 1.00 84.19 287 ARG A O 1
ATOM 2321 N N . THR A 1 288 ? -11.374 2.953 26.695 1.00 76.12 288 THR A N 1
ATOM 2322 C CA . THR A 1 288 ? -11.461 1.663 27.390 1.00 76.12 288 THR A CA 1
ATOM 2323 C C . THR A 1 288 ? -12.314 1.801 28.656 1.00 76.12 288 THR A C 1
ATOM 2325 O O . THR A 1 288 ? -12.469 2.898 29.196 1.00 76.12 288 THR A O 1
ATOM 2328 N N . ASN A 1 289 ? -12.897 0.695 29.127 1.00 59.06 289 ASN A N 1
ATOM 2329 C CA . ASN A 1 289 ? -13.740 0.671 30.333 1.00 59.06 289 ASN A CA 1
ATOM 2330 C C . ASN A 1 289 ? -12.935 0.796 31.647 1.00 59.06 289 ASN A C 1
ATOM 2332 O O . ASN A 1 289 ? -13.527 0.974 32.708 1.00 59.06 289 ASN A O 1
ATOM 2336 N N . GLU A 1 290 ? -11.600 0.742 31.593 1.00 55.97 290 GLU A N 1
ATOM 2337 C CA . GLU A 1 290 ? -10.703 0.959 32.738 1.00 55.97 290 GLU A CA 1
ATOM 2338 C C . GLU A 1 290 ? -10.521 2.458 33.018 1.00 55.97 290 G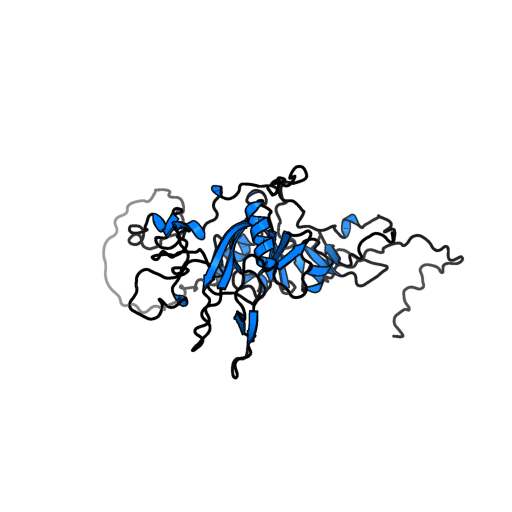LU A C 1
ATOM 2340 O O . GLU A 1 290 ? -9.453 3.050 32.873 1.00 55.97 290 GLU A O 1
ATOM 2345 N N . SER A 1 291 ? -11.607 3.118 33.399 1.00 48.69 291 SER A N 1
ATOM 2346 C CA . SER A 1 291 ? -11.573 4.487 33.896 1.00 48.69 291 SER A CA 1
ATOM 2347 C C . SER A 1 291 ? -11.012 4.512 35.321 1.00 48.69 291 SER A C 1
ATOM 2349 O O . SER A 1 291 ? -11.776 4.265 36.249 1.00 48.69 291 SER A O 1
ATOM 2351 N N . ASN A 1 292 ? -9.704 4.786 35.481 1.00 35.78 292 ASN A N 1
ATOM 2352 C CA . ASN A 1 292 ? -9.100 5.473 36.648 1.00 35.78 292 ASN A CA 1
ATOM 2353 C C . ASN A 1 292 ? -7.605 5.855 36.470 1.00 35.78 292 ASN A C 1
ATOM 2355 O O . ASN A 1 292 ? -6.790 5.701 37.377 1.00 35.78 292 ASN A O 1
ATOM 2359 N N . GLY A 1 293 ? -7.219 6.414 35.322 1.00 35.06 293 GLY A N 1
ATOM 2360 C CA . GLY A 1 293 ? -5.898 7.035 35.157 1.00 35.06 293 GLY A CA 1
ATOM 2361 C C . GLY A 1 293 ? -5.699 7.614 33.757 1.00 35.06 293 GLY A C 1
ATOM 2362 O O . GLY A 1 293 ? -6.453 7.245 32.853 1.00 35.06 293 GLY A O 1
ATOM 2363 N N . PRO A 1 294 ? -4.733 8.533 33.550 1.00 37.88 294 PRO A N 1
ATOM 2364 C CA . PRO A 1 294 ? -4.366 8.950 32.206 1.00 37.88 294 PRO A CA 1
ATOM 2365 C C . PRO A 1 294 ? -3.924 7.699 31.449 1.00 37.88 294 PRO A C 1
ATOM 2367 O O . PRO A 1 294 ? -2.994 7.030 31.881 1.00 37.88 294 PRO A O 1
ATOM 2370 N N . SER A 1 295 ? -4.668 7.399 30.384 1.00 45.22 295 SER A N 1
ATOM 2371 C CA . SER A 1 295 ? -4.282 6.640 29.198 1.00 45.22 295 SER A CA 1
ATOM 2372 C C . SER A 1 295 ? -3.314 5.482 29.458 1.00 45.22 295 SER A C 1
ATOM 2374 O O . SER A 1 295 ? -2.131 5.723 29.695 1.00 45.22 295 SER A O 1
ATOM 2376 N N . GLN A 1 296 ? -3.739 4.225 29.256 1.00 45.25 296 GLN A N 1
ATOM 2377 C CA . GLN A 1 296 ? -2.772 3.242 28.748 1.00 45.25 296 GLN A CA 1
ATOM 2378 C C . GLN A 1 296 ? -2.039 3.957 27.607 1.00 45.25 296 GLN A C 1
ATOM 2380 O O . GLN A 1 296 ? -2.689 4.431 26.670 1.00 45.25 296 GLN A O 1
ATOM 2385 N N . THR A 1 297 ? -0.743 4.224 27.784 1.00 48.47 297 THR A N 1
ATOM 2386 C CA . THR A 1 297 ? -0.005 5.065 26.847 1.00 48.47 297 THR A CA 1
ATOM 2387 C C . THR A 1 297 ? -0.205 4.454 25.469 1.00 48.47 297 THR A C 1
ATOM 2389 O O . THR A 1 297 ? -0.109 3.236 25.319 1.00 48.47 297 THR A O 1
ATOM 2392 N N . GLU A 1 298 ? -0.527 5.275 24.464 1.00 54.66 298 GLU A N 1
ATOM 2393 C CA . GLU A 1 298 ? -0.772 4.830 23.078 1.00 54.66 298 GLU A CA 1
ATOM 2394 C C . GLU A 1 298 ? 0.337 3.891 22.543 1.00 54.66 298 GLU A C 1
ATOM 2396 O O . GLU A 1 298 ? 0.126 3.156 21.579 1.00 54.66 298 GLU A O 1
ATOM 2401 N N . GLU A 1 299 ? 1.499 3.911 23.203 1.00 54.94 299 GLU A N 1
ATOM 2402 C CA . GLU A 1 299 ? 2.685 3.073 23.043 1.00 54.94 299 GLU A CA 1
ATOM 2403 C C . GLU A 1 299 ? 2.505 1.576 23.369 1.00 54.94 299 GLU A C 1
ATOM 2405 O O . GLU A 1 299 ? 3.305 0.783 22.882 1.00 54.94 299 GLU A O 1
ATOM 2410 N N . LYS A 1 300 ? 1.493 1.158 24.145 1.00 65.31 300 LYS A N 1
ATOM 2411 C CA . LYS A 1 300 ? 1.279 -0.261 24.525 1.00 65.31 300 LYS A CA 1
ATOM 2412 C C . LYS A 1 300 ? 0.135 -0.966 23.789 1.00 65.31 300 LYS A C 1
ATOM 2414 O O . LYS A 1 300 ? -0.130 -2.135 24.051 1.00 65.31 300 LYS A O 1
ATOM 2419 N N . MET A 1 301 ? -0.552 -0.285 22.872 1.00 85.12 301 MET A N 1
ATOM 2420 C CA . MET A 1 301 ? -1.639 -0.899 22.104 1.00 85.12 301 MET A CA 1
ATOM 2421 C C . MET A 1 301 ? -1.085 -1.715 20.932 1.00 85.12 301 MET A C 1
ATOM 2423 O O . MET A 1 301 ? -0.557 -1.154 19.969 1.00 85.12 301 MET A O 1
ATOM 2427 N N . HIS A 1 302 ? -1.262 -3.033 20.992 1.00 90.19 302 HIS A N 1
ATOM 2428 C CA . HIS A 1 302 ? -0.887 -3.973 19.934 1.00 90.19 302 HIS A CA 1
ATOM 2429 C C . HIS A 1 302 ? -2.130 -4.528 19.242 1.00 90.19 302 HIS A C 1
ATOM 2431 O O . HIS A 1 302 ? -3.173 -4.675 19.878 1.00 90.19 302 HIS A O 1
ATOM 2437 N N . TYR A 1 303 ? -2.031 -4.835 17.947 1.00 94.75 303 TYR A N 1
ATOM 2438 C CA . TYR A 1 303 ? -3.126 -5.519 17.263 1.00 94.75 303 TYR A CA 1
ATOM 2439 C C . TYR A 1 303 ? -3.214 -6.984 17.700 1.00 94.75 303 TYR A C 1
ATOM 2441 O O . TYR A 1 303 ? -2.190 -7.617 17.958 1.00 94.75 303 TYR A O 1
ATOM 2449 N N . VAL A 1 304 ? -4.431 -7.521 17.731 1.00 94.25 304 VAL A N 1
ATOM 2450 C CA . VAL A 1 304 ? -4.684 -8.966 17.858 1.00 94.25 304 VAL A CA 1
ATOM 2451 C C . VAL A 1 304 ? -4.091 -9.737 16.678 1.00 94.25 304 VAL A C 1
ATOM 2453 O O . VAL A 1 304 ? -3.991 -9.230 15.556 1.00 94.25 304 VAL A O 1
ATOM 2456 N N . TRP A 1 305 ? -3.709 -10.987 16.914 1.00 94.00 305 TRP A N 1
ATOM 2457 C CA . TRP A 1 305 ? -2.914 -11.763 15.967 1.00 94.00 305 TRP A CA 1
ATOM 2458 C C . TRP A 1 305 ? -3.674 -12.143 14.691 1.00 94.00 305 TRP A C 1
ATOM 2460 O O . TRP A 1 305 ? -3.119 -12.036 13.594 1.00 94.00 305 TRP A O 1
ATOM 2470 N N . TRP A 1 306 ? -4.966 -12.477 14.788 1.00 93.88 306 TRP A N 1
ATOM 2471 C CA . TRP A 1 306 ? -5.812 -12.723 13.613 1.00 93.88 306 TRP A CA 1
ATOM 2472 C C . TRP A 1 306 ? -5.825 -11.532 12.651 1.00 93.88 306 TRP A C 1
ATOM 2474 O O . TRP A 1 306 ? -5.900 -11.711 11.434 1.00 93.88 306 TRP A O 1
ATOM 2484 N N . PHE A 1 307 ? -5.710 -10.309 13.177 1.00 96.38 307 PHE A N 1
ATOM 2485 C CA . PHE A 1 307 ? -5.718 -9.086 12.381 1.00 96.38 307 PHE A CA 1
ATOM 2486 C C . PHE A 1 307 ? -4.395 -8.860 11.636 1.00 96.38 307 PHE A C 1
ATOM 2488 O O . PHE A 1 307 ? -4.376 -8.183 10.606 1.00 96.38 307 PHE A O 1
ATOM 2495 N N . LEU A 1 308 ? -3.301 -9.456 12.115 1.00 97.06 308 LEU A N 1
ATOM 2496 C CA . LEU A 1 308 ? -1.963 -9.367 11.523 1.00 97.06 308 LEU A CA 1
ATOM 2497 C C . LEU A 1 308 ? -1.655 -10.491 10.525 1.00 97.06 308 LEU A C 1
ATOM 2499 O O . LEU A 1 308 ? -0.738 -10.357 9.720 1.00 97.06 308 LEU A O 1
ATOM 2503 N N . LYS A 1 309 ? -2.439 -11.570 10.534 1.00 96.31 309 LYS A N 1
ATOM 2504 C CA . LYS A 1 309 ? -2.322 -12.704 9.606 1.00 96.31 309 LYS A CA 1
ATOM 2505 C C . LYS A 1 309 ? -3.109 -12.474 8.324 1.00 96.31 309 LYS A C 1
ATOM 2507 O O . LYS A 1 309 ? -4.212 -11.926 8.372 1.00 96.31 309 LYS A O 1
ATOM 2512 N N . HIS A 1 310 ? -2.588 -12.913 7.179 1.00 96.38 310 HIS A N 1
ATOM 2513 C CA . HIS A 1 310 ? -3.375 -13.006 5.950 1.00 96.38 310 HIS A CA 1
ATOM 2514 C C . HIS A 1 310 ? -4.540 -13.984 6.142 1.00 96.38 310 HIS A C 1
ATOM 2516 O O . HIS A 1 310 ? -4.376 -15.041 6.749 1.00 96.38 310 HIS A O 1
ATOM 2522 N N . GLN A 1 311 ? -5.725 -13.620 5.647 1.00 94.00 311 GLN A N 1
ATOM 2523 C CA . GLN A 1 311 ? -6.904 -14.478 5.723 1.00 94.00 311 GLN A CA 1
ATOM 2524 C C . GLN A 1 311 ? -7.555 -14.622 4.358 1.00 94.00 311 GLN A C 1
ATOM 2526 O O . GLN A 1 311 ? -8.077 -13.656 3.796 1.00 94.00 311 GLN A O 1
ATOM 2531 N N . GLN A 1 312 ? -7.590 -15.850 3.853 1.00 91.62 312 GLN A N 1
ATOM 2532 C CA . GLN A 1 312 ? -8.198 -16.161 2.563 1.00 91.62 312 GLN A CA 1
ATOM 2533 C C . GLN A 1 312 ? -9.694 -15.806 2.514 1.00 91.62 312 GLN A C 1
ATOM 2535 O O . GLN A 1 312 ? -10.190 -15.403 1.469 1.00 91.62 312 GLN A O 1
ATOM 2540 N N . SER A 1 313 ? -10.396 -15.867 3.649 1.00 92.12 313 SER A N 1
ATOM 2541 C CA . SER A 1 313 ? -11.806 -15.470 3.775 1.00 92.12 313 SER A CA 1
ATOM 2542 C C . SER A 1 313 ? -12.073 -13.998 3.428 1.00 92.12 313 SER A C 1
ATOM 2544 O O . SER A 1 313 ? -13.198 -13.657 3.072 1.00 92.12 313 SER A O 1
ATOM 2546 N N . PHE A 1 314 ? -11.062 -13.124 3.506 1.00 91.38 314 PHE A N 1
ATOM 2547 C CA . PHE A 1 314 ? -11.183 -11.712 3.126 1.00 91.38 314 PHE A CA 1
ATOM 2548 C C . PHE A 1 314 ? -10.886 -11.449 1.643 1.00 91.38 314 PHE A C 1
ATOM 2550 O O . PHE A 1 314 ? -11.115 -10.337 1.169 1.00 91.38 314 PHE A O 1
ATOM 2557 N N . GLU A 1 315 ? -10.383 -12.437 0.898 1.00 91.19 315 GLU A N 1
ATOM 2558 C CA . GLU A 1 315 ? -10.150 -12.316 -0.543 1.00 91.19 315 GLU A CA 1
ATOM 2559 C C . GLU A 1 315 ? -11.401 -12.688 -1.340 1.00 91.19 315 GLU A C 1
ATOM 2561 O O . GLU A 1 315 ? -11.522 -13.779 -1.890 1.00 91.19 315 GLU A O 1
ATOM 2566 N N . THR A 1 316 ? -12.346 -11.758 -1.424 1.00 86.38 316 THR A N 1
ATOM 2567 C CA . THR A 1 316 ? -13.574 -11.938 -2.216 1.00 86.38 316 THR A CA 1
ATOM 2568 C C . THR A 1 316 ? -13.360 -11.768 -3.723 1.00 86.38 316 THR A C 1
ATOM 2570 O O . THR A 1 316 ? -14.220 -12.149 -4.513 1.00 86.38 316 THR A O 1
ATOM 2573 N N . GLU A 1 317 ? -12.230 -11.194 -4.139 1.00 90.94 317 GLU A N 1
ATOM 2574 C CA . GLU A 1 317 ? -11.858 -10.999 -5.538 1.00 90.94 317 GLU A CA 1
ATOM 2575 C C . GLU A 1 317 ? -10.363 -11.275 -5.716 1.00 90.94 317 GLU A C 1
ATOM 2577 O O . GLU A 1 317 ? -9.516 -10.689 -5.042 1.00 90.94 317 GLU A O 1
ATOM 2582 N N . THR A 1 318 ? -10.052 -12.179 -6.640 1.00 93.25 318 THR A N 1
ATOM 2583 C CA . THR A 1 318 ? -8.690 -12.646 -6.922 1.00 93.25 318 THR A CA 1
ATOM 2584 C C . THR A 1 318 ? -8.142 -12.092 -8.233 1.00 93.25 318 THR A C 1
ATOM 2586 O O . THR A 1 318 ? -6.991 -12.345 -8.572 1.00 93.25 318 THR A O 1
ATOM 2589 N N . ARG A 1 319 ? -8.940 -11.384 -9.027 1.00 96.06 319 ARG A N 1
ATOM 2590 C CA . ARG A 1 319 ? -8.491 -10.712 -10.250 1.00 96.06 319 ARG A CA 1
ATOM 2591 C C . ARG A 1 319 ? -8.139 -9.259 -9.946 1.00 96.06 319 ARG A C 1
ATOM 2593 O O . ARG A 1 319 ? -8.474 -8.724 -8.891 1.00 96.06 319 ARG A O 1
ATOM 2600 N N . VAL A 1 320 ? -7.451 -8.611 -10.877 1.00 95.88 320 VAL A N 1
ATOM 2601 C CA . VAL A 1 320 ? -7.004 -7.224 -10.744 1.00 95.88 320 VAL A CA 1
ATOM 2602 C C . VAL A 1 320 ? -7.445 -6.386 -11.949 1.00 95.88 320 VAL A C 1
ATOM 2604 O O . VAL A 1 320 ? -7.543 -6.916 -13.058 1.00 95.88 320 VAL A O 1
ATOM 2607 N N . PRO A 1 321 ? -7.692 -5.077 -11.755 1.00 93.38 321 PRO A N 1
ATOM 2608 C CA . PRO A 1 321 ? -8.170 -4.190 -12.819 1.00 93.38 321 PRO A CA 1
ATOM 2609 C C . PRO A 1 321 ? -7.081 -3.725 -13.795 1.00 93.38 321 PRO A C 1
ATOM 2611 O O . PRO A 1 321 ? -7.392 -3.233 -14.875 1.00 93.38 321 PRO A O 1
ATOM 2614 N N . PHE A 1 322 ? -5.801 -3.805 -13.424 1.00 92.25 322 PHE A N 1
ATOM 2615 C CA . PHE A 1 322 ? -4.703 -3.293 -14.248 1.00 92.25 322 PHE A CA 1
ATOM 2616 C C . PHE A 1 322 ? -3.393 -4.027 -13.982 1.00 92.25 322 PHE A C 1
ATOM 2618 O O . PHE A 1 322 ? -3.212 -4.666 -12.950 1.00 92.25 322 PHE A O 1
ATOM 2625 N N . SER A 1 323 ? -2.459 -3.923 -14.932 1.00 92.94 323 SER A N 1
ATOM 2626 C CA . SER A 1 323 ? -1.149 -4.572 -14.834 1.00 92.94 323 SER A CA 1
ATOM 2627 C C . SER A 1 323 ? -0.185 -3.679 -14.065 1.00 92.94 323 SER A C 1
ATOM 2629 O O . SER A 1 323 ? -0.108 -2.478 -14.332 1.00 92.94 323 SER A O 1
ATOM 2631 N N . LEU A 1 324 ? 0.607 -4.271 -13.168 1.00 95.06 324 LEU A N 1
ATOM 2632 C CA . LEU A 1 324 ? 1.708 -3.563 -12.508 1.00 95.06 324 LEU A CA 1
ATOM 2633 C C . LEU A 1 324 ? 2.859 -3.262 -13.465 1.00 95.06 324 LEU A C 1
ATOM 2635 O O . LEU A 1 324 ? 3.572 -2.286 -13.273 1.00 95.06 324 LEU A O 1
ATOM 2639 N N . THR A 1 325 ? 3.045 -4.071 -14.509 1.00 88.50 325 THR A N 1
ATOM 2640 C CA . THR A 1 325 ? 4.032 -3.769 -15.548 1.00 88.50 325 THR A CA 1
ATOM 2641 C C . THR A 1 325 ? 3.409 -2.795 -16.552 1.00 88.50 325 THR A C 1
ATOM 2643 O O . THR A 1 325 ? 2.469 -3.171 -17.265 1.00 88.50 325 THR A O 1
ATOM 2646 N N . PRO A 1 326 ? 3.878 -1.533 -16.629 1.00 77.75 326 PRO A N 1
ATOM 2647 C CA . PRO A 1 326 ? 3.393 -0.610 -17.646 1.00 77.75 326 PRO A CA 1
ATOM 2648 C C . PRO A 1 326 ? 3.926 -1.029 -19.026 1.00 77.75 326 PRO A C 1
ATOM 2650 O O . PRO A 1 326 ? 4.721 -1.967 -19.155 1.00 77.75 326 PRO A O 1
ATOM 2653 N N . LYS A 1 327 ? 3.492 -0.335 -20.087 1.00 69.88 327 LYS A N 1
ATOM 2654 C CA . LYS A 1 327 ? 3.964 -0.617 -21.452 1.00 69.88 327 LYS A CA 1
ATOM 2655 C C . LYS A 1 327 ? 5.500 -0.582 -21.495 1.00 69.88 327 LYS A C 1
ATOM 2657 O O . LYS A 1 327 ? 6.129 0.382 -21.062 1.00 69.88 327 LYS A O 1
ATOM 2662 N N . THR A 1 328 ? 6.088 -1.670 -21.986 1.00 64.50 328 THR A N 1
ATOM 2663 C CA . THR A 1 328 ? 7.538 -1.862 -21.999 1.00 64.50 328 THR A CA 1
ATOM 2664 C C . THR A 1 328 ? 8.181 -1.076 -23.133 1.00 64.50 328 THR A C 1
ATOM 2666 O O . THR A 1 328 ? 7.636 -0.989 -24.233 1.00 64.50 328 THR A O 1
ATOM 2669 N N . LEU A 1 329 ? 9.402 -0.605 -22.896 1.00 59.25 329 LEU A N 1
ATOM 2670 C CA . LEU A 1 329 ? 10.318 -0.101 -23.921 1.00 59.25 329 LEU A CA 1
ATOM 2671 C C . LEU A 1 329 ? 10.420 -1.055 -25.131 1.00 59.25 329 LEU A C 1
ATOM 2673 O O . LEU A 1 329 ? 10.402 -0.632 -26.281 1.00 59.25 329 LEU A O 1
ATOM 2677 N N . GLN A 1 330 ? 10.467 -2.364 -24.873 1.00 59.47 330 GLN A N 1
ATOM 2678 C CA . GLN A 1 330 ? 10.595 -3.402 -25.896 1.00 59.47 330 GLN A CA 1
ATOM 2679 C C . GLN A 1 330 ? 9.346 -3.535 -26.781 1.00 59.47 330 GLN A C 1
ATOM 2681 O O . GLN A 1 330 ? 9.482 -3.863 -27.954 1.00 59.47 330 GLN A O 1
ATOM 2686 N N . LYS A 1 331 ? 8.143 -3.249 -26.258 1.00 59.12 331 LYS A N 1
ATOM 2687 C CA . LYS A 1 331 ? 6.904 -3.187 -27.057 1.00 59.12 331 LYS A CA 1
ATOM 2688 C C . LYS A 1 331 ? 6.793 -1.900 -27.879 1.00 59.12 331 LYS A C 1
ATOM 2690 O O . LYS A 1 331 ? 6.002 -1.862 -28.809 1.00 59.12 331 LYS A O 1
ATOM 2695 N N . LEU A 1 332 ? 7.584 -0.872 -27.557 1.00 55.69 332 LEU A N 1
ATOM 2696 C CA . LEU A 1 332 ? 7.714 0.348 -28.363 1.00 55.69 332 LEU A CA 1
ATOM 2697 C C . LEU A 1 332 ? 8.717 0.173 -29.521 1.00 55.69 332 LEU A C 1
ATOM 2699 O O . LEU A 1 332 ? 8.819 1.043 -30.384 1.00 55.69 332 LEU A O 1
ATOM 2703 N N . ARG A 1 333 ? 9.450 -0.951 -29.567 1.00 48.12 333 ARG A N 1
ATOM 2704 C CA . ARG A 1 333 ? 10.392 -1.293 -30.640 1.00 48.12 333 ARG A CA 1
ATOM 2705 C C . ARG A 1 333 ? 9.622 -1.595 -31.932 1.00 48.12 333 ARG A C 1
ATOM 2707 O O . ARG A 1 333 ? 8.891 -2.575 -31.998 1.00 48.12 333 ARG A O 1
ATOM 2714 N N . GLY A 1 334 ? 9.831 -0.787 -32.972 1.00 44.56 334 GLY A N 1
ATOM 2715 C CA . GLY A 1 334 ? 9.297 -1.031 -34.321 1.00 44.56 334 GLY A CA 1
ATOM 2716 C C . GLY A 1 334 ? 7.930 -0.406 -34.617 1.00 44.56 334 GLY A C 1
ATOM 2717 O O . GLY A 1 334 ? 7.551 -0.323 -35.780 1.00 44.56 334 GLY A O 1
ATOM 2718 N N . THR A 1 335 ? 7.220 0.105 -33.612 1.00 46.44 335 THR A N 1
ATOM 2719 C CA . THR A 1 335 ? 6.096 1.022 -33.837 1.00 46.44 335 THR A CA 1
ATOM 2720 C C . THR A 1 335 ? 6.644 2.397 -34.188 1.00 46.44 335 THR A C 1
ATOM 2722 O O . THR A 1 335 ? 7.370 2.997 -33.394 1.00 46.44 335 THR A O 1
ATOM 2725 N N . GLN A 1 336 ? 6.286 2.907 -35.367 1.00 45.72 336 GLN A N 1
ATOM 2726 C CA . GLN A 1 336 ? 6.324 4.340 -35.632 1.00 45.72 336 GLN A CA 1
ATOM 2727 C C . GLN A 1 336 ? 5.473 4.974 -34.529 1.00 45.72 336 GLN A C 1
ATOM 2729 O O . GLN A 1 336 ? 4.265 4.756 -34.476 1.00 45.72 336 GLN A O 1
ATOM 2734 N N . LEU A 1 337 ? 6.109 5.642 -33.567 1.00 50.72 337 LEU A N 1
ATOM 2735 C CA . LEU A 1 337 ? 5.377 6.430 -32.587 1.00 50.72 337 LEU A CA 1
ATOM 2736 C C . LEU A 1 337 ? 4.842 7.625 -33.363 1.00 50.72 337 LEU A C 1
ATOM 2738 O O . LEU A 1 337 ? 5.524 8.639 -33.507 1.00 50.72 337 LEU A O 1
ATOM 2742 N N . GLU A 1 338 ? 3.662 7.455 -33.955 1.00 43.19 338 GLU A N 1
ATOM 2743 C CA . GLU A 1 338 ? 2.898 8.579 -34.449 1.00 43.19 338 GLU A CA 1
ATOM 2744 C C . GLU A 1 338 ? 2.745 9.533 -33.270 1.00 43.19 338 GLU A C 1
ATOM 2746 O O . GLU A 1 338 ? 2.265 9.174 -32.192 1.00 43.19 338 GLU A O 1
ATOM 2751 N N . PHE A 1 339 ? 3.241 10.750 -33.465 1.00 45.66 339 PHE A N 1
ATOM 2752 C CA . PHE A 1 339 ? 2.929 11.886 -32.619 1.00 45.66 339 PHE A CA 1
ATOM 2753 C C . PHE A 1 339 ? 1.451 12.227 -32.846 1.00 45.66 339 PHE A C 1
ATOM 2755 O O . PHE A 1 339 ? 1.117 13.264 -33.410 1.00 45.66 339 PHE A O 1
ATOM 2762 N N . GLU A 1 340 ? 0.550 11.320 -32.483 1.00 39.66 340 GLU A N 1
ATOM 2763 C CA . GLU A 1 340 ? -0.867 11.619 -32.455 1.00 39.66 340 GLU A CA 1
ATOM 2764 C C . GLU A 1 340 ? -1.076 12.617 -31.321 1.00 39.66 340 GLU A C 1
ATOM 2766 O O . GLU A 1 340 ? -0.786 12.332 -30.156 1.00 39.66 340 GLU A O 1
ATOM 2771 N N . ALA A 1 341 ? -1.601 13.791 -31.664 1.00 41.19 341 ALA A N 1
ATOM 2772 C CA . ALA A 1 341 ? -1.910 14.889 -30.749 1.00 41.19 341 ALA A CA 1
ATOM 2773 C C . ALA A 1 341 ? -2.856 14.509 -29.582 1.00 41.19 341 ALA A C 1
ATOM 2775 O O . ALA A 1 341 ? -3.116 15.339 -28.716 1.00 41.19 341 ALA A O 1
ATOM 2776 N N . ASN A 1 342 ? -3.343 13.263 -29.546 1.00 40.31 342 ASN A N 1
ATOM 2777 C CA . ASN A 1 342 ? -4.309 12.733 -28.588 1.00 40.31 342 ASN A CA 1
ATOM 2778 C C . ASN A 1 342 ? -3.725 11.705 -27.599 1.00 40.31 342 ASN A C 1
ATOM 2780 O O . ASN A 1 342 ? -4.461 11.220 -26.740 1.00 40.31 342 ASN A O 1
ATOM 2784 N N . GLN A 1 343 ? -2.434 11.349 -27.673 1.00 47.31 343 GLN A N 1
ATOM 2785 C CA . GLN A 1 343 ? -1.821 10.546 -26.609 1.00 47.31 343 GLN A CA 1
ATOM 2786 C C . GLN A 1 343 ? -1.411 11.455 -25.451 1.00 47.31 343 GLN A C 1
ATOM 2788 O O . GLN A 1 343 ? -0.621 12.381 -25.634 1.00 47.31 343 GLN A O 1
ATOM 2793 N N . GLU A 1 344 ? -1.940 11.177 -24.250 1.00 45.25 344 GLU A N 1
ATOM 2794 C CA . GLU A 1 344 ? -1.477 11.819 -23.014 1.00 45.25 344 GLU A CA 1
ATOM 2795 C C . GLU A 1 344 ? 0.059 11.839 -23.010 1.00 45.25 344 GLU A C 1
ATOM 2797 O O . GLU A 1 344 ? 0.654 10.793 -23.292 1.00 45.25 344 GLU A O 1
ATOM 2802 N N . PRO A 1 345 ? 0.701 12.981 -22.708 1.00 45.31 345 PRO A N 1
ATOM 2803 C CA . PRO A 1 345 ? 2.151 13.150 -22.758 1.00 45.31 345 PRO A CA 1
ATOM 2804 C C . PRO A 1 345 ? 2.817 12.270 -21.687 1.00 45.31 345 PRO A C 1
ATOM 2806 O O . PRO A 1 345 ? 3.156 12.707 -20.593 1.00 45.31 345 PRO A O 1
ATOM 2809 N N . LYS A 1 346 ? 2.936 10.976 -21.981 1.00 54.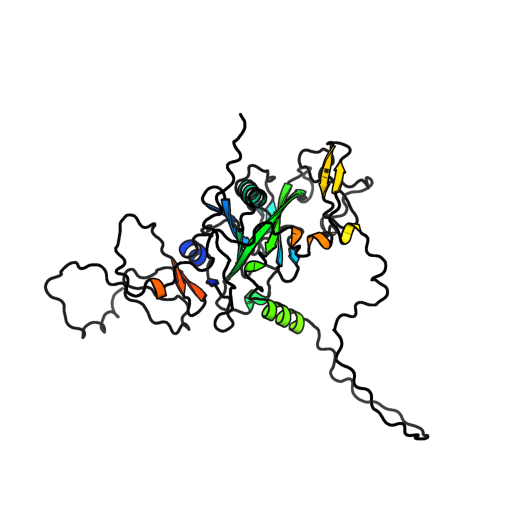72 346 LYS A N 1
ATOM 2810 C CA . LYS A 1 346 ? 3.425 9.920 -21.095 1.00 54.72 346 LYS A CA 1
ATOM 2811 C C . LYS A 1 346 ? 4.923 9.803 -21.309 1.00 54.72 346 LYS A C 1
ATOM 2813 O O . LYS A 1 346 ? 5.387 9.193 -22.268 1.00 54.72 346 LYS A O 1
ATOM 2818 N N . THR A 1 347 ? 5.671 10.456 -20.432 1.00 72.19 347 THR A N 1
ATOM 2819 C CA . THR A 1 347 ? 7.119 10.624 -20.548 1.00 72.19 347 THR A CA 1
ATOM 2820 C C . THR A 1 347 ? 7.911 9.468 -19.942 1.00 72.19 347 THR A C 1
ATOM 2822 O O . THR A 1 347 ? 9.083 9.355 -20.251 1.00 72.19 347 THR A O 1
ATOM 2825 N N . GLY A 1 348 ? 7.334 8.569 -19.138 1.00 82.25 348 GLY A N 1
ATOM 2826 C CA . GLY A 1 348 ? 8.074 7.450 -18.538 1.00 82.25 348 GLY A CA 1
ATOM 2827 C C . GLY A 1 348 ? 7.830 6.085 -19.192 1.00 82.25 348 GLY A C 1
ATOM 2828 O O . GLY A 1 348 ? 6.806 5.861 -19.832 1.00 82.25 348 GLY A O 1
ATOM 2829 N N . PHE A 1 349 ? 8.755 5.144 -19.000 1.00 86.56 349 PHE A N 1
ATOM 2830 C CA . PHE A 1 349 ? 8.658 3.763 -19.488 1.00 86.56 349 PHE A CA 1
ATOM 2831 C C . PHE A 1 349 ? 9.306 2.756 -18.529 1.00 86.56 349 PHE A C 1
ATOM 2833 O O . PHE A 1 349 ? 10.024 3.116 -17.599 1.00 86.56 349 PHE A O 1
ATOM 2840 N N . TYR A 1 350 ? 9.050 1.470 -18.773 1.00 89.56 350 TYR A N 1
ATOM 2841 C CA . TYR A 1 350 ? 9.588 0.340 -18.014 1.00 89.56 350 TYR A CA 1
ATOM 2842 C C . TYR A 1 350 ? 10.509 -0.520 -18.883 1.00 89.56 350 TYR A C 1
ATOM 2844 O O . TYR A 1 350 ? 10.153 -0.891 -20.008 1.00 89.56 350 TYR A O 1
ATOM 2852 N N . CYS A 1 351 ? 11.687 -0.863 -18.359 1.00 89.81 351 CYS A N 1
ATOM 2853 C CA . CYS A 1 351 ? 12.605 -1.797 -18.997 1.00 89.81 351 CYS A CA 1
ATOM 2854 C C . CYS A 1 351 ? 12.373 -3.221 -18.478 1.00 89.81 351 CYS A C 1
ATOM 2856 O O . CYS A 1 351 ? 12.758 -3.546 -17.358 1.00 89.81 351 CYS A O 1
ATOM 2858 N N . SER A 1 352 ? 11.812 -4.101 -19.312 1.00 88.88 352 SER A N 1
ATOM 2859 C CA . SER A 1 352 ? 11.581 -5.506 -18.925 1.00 88.88 352 SER A CA 1
ATOM 2860 C C . SER A 1 352 ? 12.855 -6.337 -18.734 1.00 88.88 352 SER A C 1
ATOM 2862 O O . SER A 1 352 ? 12.796 -7.394 -18.119 1.00 88.88 352 SER A O 1
ATOM 2864 N N . SER A 1 353 ? 14.007 -5.868 -19.225 1.00 89.25 353 SER A N 1
ATOM 2865 C CA . SER A 1 353 ? 15.280 -6.587 -19.093 1.00 89.25 353 SER A CA 1
ATOM 2866 C C . SER A 1 353 ? 15.961 -6.382 -17.746 1.00 89.25 353 SER A C 1
ATOM 2868 O O . SER A 1 353 ? 16.702 -7.258 -17.331 1.00 89.25 353 SER A O 1
ATOM 2870 N N . CYS A 1 354 ? 15.732 -5.254 -17.064 1.00 91.56 354 CYS A N 1
ATOM 2871 C CA . CYS A 1 354 ? 16.342 -4.996 -15.754 1.00 91.56 354 CYS A CA 1
ATOM 2872 C C . CYS A 1 354 ? 15.346 -4.588 -14.665 1.00 91.56 354 CYS A C 1
ATOM 2874 O O . CYS A 1 354 ? 15.729 -4.536 -13.507 1.00 91.56 354 CYS A O 1
ATOM 2876 N N . GLY A 1 355 ? 14.090 -4.284 -15.000 1.00 93.38 355 GLY A N 1
ATOM 2877 C CA . GLY A 1 355 ? 13.063 -3.852 -14.046 1.00 93.38 355 GLY A CA 1
ATOM 2878 C C . GLY A 1 355 ? 13.019 -2.342 -13.776 1.00 93.38 355 GLY A C 1
ATOM 2879 O O . GLY A 1 355 ? 12.129 -1.852 -13.079 1.00 93.38 355 GLY A O 1
ATOM 2880 N N . ARG A 1 356 ? 13.962 -1.574 -14.330 1.00 94.12 356 ARG A N 1
ATOM 2881 C CA . ARG A 1 356 ? 14.098 -0.131 -14.103 1.00 94.12 356 ARG A CA 1
ATOM 2882 C C . ARG A 1 356 ? 12.972 0.652 -14.787 1.00 94.12 356 ARG A C 1
ATOM 2884 O O . ARG A 1 356 ? 12.750 0.518 -15.991 1.00 94.12 356 ARG A O 1
ATOM 2891 N N . LEU A 1 357 ? 12.302 1.518 -14.031 1.00 94.38 357 LEU A N 1
ATOM 2892 C CA . LEU A 1 357 ? 11.461 2.594 -14.564 1.00 94.38 357 LEU A CA 1
ATOM 2893 C C . LEU A 1 357 ? 12.348 3.745 -15.026 1.00 94.38 357 LEU A C 1
ATOM 2895 O O . LEU A 1 357 ? 13.363 4.016 -14.406 1.00 94.38 357 LEU A O 1
ATOM 2899 N N . SER A 1 358 ? 12.021 4.438 -16.098 1.00 90.75 358 SER A N 1
ATOM 2900 C CA . SER A 1 358 ? 12.856 5.524 -16.618 1.00 90.75 358 SER A CA 1
ATOM 2901 C C . SER A 1 358 ? 11.979 6.643 -17.134 1.00 90.75 358 SER A C 1
ATOM 2903 O O . SER A 1 358 ? 10.867 6.395 -17.594 1.00 90.75 358 SER A O 1
ATOM 2905 N N . ILE A 1 359 ? 12.484 7.868 -17.053 1.00 88.25 359 ILE A N 1
ATOM 2906 C CA . ILE A 1 359 ? 11.884 9.012 -17.735 1.00 88.25 359 ILE A CA 1
ATOM 2907 C C . ILE A 1 359 ? 12.474 9.146 -19.135 1.00 88.25 359 ILE A C 1
ATOM 2909 O O . ILE A 1 359 ? 13.603 8.732 -19.411 1.00 88.25 359 ILE A O 1
ATOM 2913 N N . ARG A 1 360 ? 11.714 9.752 -20.034 1.00 83.56 360 ARG A N 1
ATOM 2914 C CA . ARG A 1 360 ? 12.159 10.109 -21.372 1.00 83.56 360 ARG A CA 1
ATOM 2915 C C . ARG A 1 360 ? 12.952 11.396 -21.281 1.00 83.56 360 ARG A C 1
ATOM 2917 O O . ARG A 1 360 ? 12.403 12.468 -21.060 1.00 83.56 360 ARG A O 1
ATOM 2924 N N . ILE A 1 361 ? 14.248 11.258 -21.508 1.00 82.81 361 ILE A N 1
ATOM 2925 C CA . ILE A 1 361 ? 15.177 12.385 -21.597 1.00 82.81 361 ILE A CA 1
ATOM 2926 C C . ILE A 1 361 ? 15.285 12.862 -23.051 1.00 82.81 361 ILE A C 1
ATOM 2928 O O . ILE A 1 361 ? 15.351 14.059 -23.314 1.00 82.81 361 ILE A O 1
ATOM 2932 N N . TYR A 1 362 ? 15.251 11.930 -24.009 1.00 78.81 362 TYR A N 1
ATOM 2933 C CA . TYR A 1 362 ? 15.467 12.225 -25.422 1.00 78.81 362 TYR A CA 1
ATOM 2934 C C . TYR A 1 362 ? 14.178 12.104 -26.241 1.00 78.81 362 TYR A C 1
ATOM 2936 O O . TYR A 1 362 ? 13.388 11.168 -26.103 1.00 78.81 362 TYR A O 1
ATOM 2944 N N . TRP A 1 363 ? 13.973 13.045 -27.162 1.00 68.88 363 TRP A N 1
ATOM 2945 C CA . TRP A 1 363 ? 12.860 12.985 -28.112 1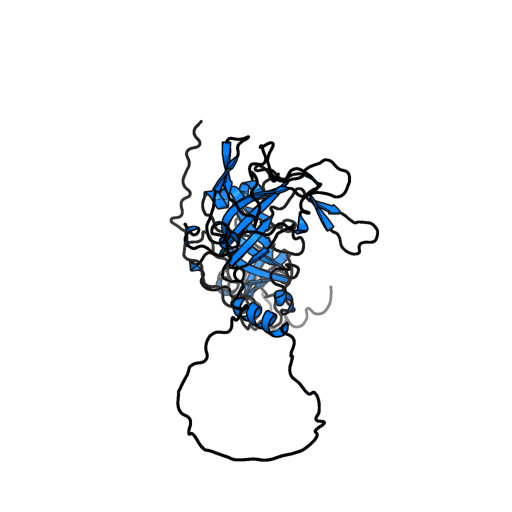.00 68.88 363 TRP A CA 1
ATOM 2946 C C . TRP A 1 363 ? 13.075 11.891 -29.162 1.00 68.88 363 TRP A C 1
ATOM 2948 O O . TRP A 1 363 ? 12.165 11.117 -29.441 1.00 68.88 363 TRP A O 1
ATOM 2958 N N . GLY A 1 364 ? 14.284 11.789 -29.714 1.00 68.06 364 GLY A N 1
ATOM 2959 C CA . GLY A 1 364 ? 14.609 10.826 -30.770 1.00 68.06 364 GLY A CA 1
ATOM 2960 C C . GLY A 1 364 ? 14.965 9.426 -30.274 1.00 68.06 364 GLY A C 1
ATOM 2961 O O . GLY A 1 364 ? 15.200 8.547 -31.098 1.00 68.06 364 GLY A O 1
ATOM 2962 N N . SER A 1 365 ? 15.040 9.193 -28.961 1.00 72.56 365 SER A N 1
ATOM 2963 C CA . SER A 1 365 ? 15.409 7.883 -28.430 1.00 72.56 365 SER A CA 1
ATOM 2964 C C . SER A 1 365 ? 14.853 7.592 -27.039 1.00 72.56 365 SER A C 1
ATOM 2966 O O . SER A 1 365 ? 14.583 8.489 -26.245 1.00 72.56 365 SER A O 1
ATOM 2968 N N . LEU A 1 366 ? 14.689 6.308 -26.734 1.00 78.81 366 LEU A N 1
ATOM 2969 C CA . LEU A 1 366 ? 14.382 5.818 -25.397 1.00 78.81 366 LEU A CA 1
ATOM 2970 C C . LEU A 1 366 ? 15.596 5.056 -24.866 1.00 78.81 366 LEU A C 1
ATOM 2972 O O . LEU A 1 366 ? 16.074 4.111 -25.499 1.00 78.81 366 LEU A O 1
ATOM 2976 N N . VAL A 1 367 ? 16.098 5.482 -23.709 1.00 84.75 367 VAL A N 1
ATOM 2977 C CA . VAL A 1 367 ? 17.330 4.961 -23.106 1.00 84.75 367 VAL A CA 1
ATOM 2978 C C . VAL A 1 367 ? 17.051 4.587 -21.659 1.00 84.75 367 VAL A C 1
ATOM 2980 O O . VAL A 1 367 ? 16.660 5.438 -20.865 1.00 84.75 367 VAL A O 1
ATOM 2983 N N . CYS A 1 368 ? 17.229 3.310 -21.323 1.00 88.44 368 CYS A N 1
ATOM 2984 C CA . CYS A 1 368 ? 17.059 2.826 -19.958 1.00 88.44 368 CYS A CA 1
ATOM 2985 C C . CYS A 1 368 ? 18.018 3.560 -19.007 1.00 88.44 368 CYS A C 1
ATOM 2987 O O . CYS A 1 368 ? 19.219 3.582 -19.244 1.00 88.44 368 CYS A O 1
ATOM 2989 N N . SER A 1 369 ? 17.504 4.108 -17.901 1.00 90.19 369 SER A N 1
ATOM 2990 C CA . SER A 1 369 ? 18.306 4.826 -16.892 1.00 90.19 369 SER A CA 1
ATOM 2991 C C . SER A 1 369 ? 19.141 3.906 -15.988 1.00 90.19 369 SER A C 1
ATOM 2993 O O . SER A 1 369 ? 19.665 4.350 -14.972 1.00 90.19 369 SER A O 1
ATOM 2995 N N . ASN A 1 370 ? 19.207 2.609 -16.291 1.00 89.50 370 ASN A N 1
ATOM 2996 C CA . ASN A 1 370 ? 20.129 1.683 -15.641 1.00 89.50 370 ASN A CA 1
ATOM 2997 C C . ASN A 1 370 ? 21.355 1.524 -16.545 1.00 89.50 370 ASN A C 1
ATOM 2999 O O . ASN A 1 370 ? 21.244 0.895 -17.594 1.00 89.50 370 ASN A O 1
ATOM 3003 N N . GLU A 1 371 ? 22.490 2.080 -16.124 1.00 84.94 371 GLU A N 1
ATOM 3004 C CA . GLU A 1 371 ? 23.755 2.086 -16.874 1.00 84.94 371 GLU A CA 1
ATOM 3005 C C . GLU A 1 371 ? 24.327 0.680 -17.096 1.00 84.94 371 GLU A C 1
ATOM 3007 O O . GLU A 1 371 ? 24.989 0.428 -18.097 1.00 84.94 371 GLU A O 1
ATOM 3012 N N . GLU A 1 372 ? 24.017 -0.264 -16.205 1.00 84.81 372 GLU A N 1
ATOM 3013 C CA . GLU A 1 372 ? 24.423 -1.667 -16.336 1.00 84.81 372 GLU A CA 1
ATOM 3014 C C . GLU A 1 372 ? 23.476 -2.479 -17.233 1.00 84.81 372 GLU A C 1
ATOM 3016 O O . GLU A 1 372 ? 23.689 -3.669 -17.470 1.00 84.81 372 GLU A O 1
ATOM 3021 N N . CYS A 1 373 ? 22.388 -1.872 -17.716 1.00 85.44 373 CYS A N 1
ATOM 3022 C CA . CYS A 1 373 ? 21.434 -2.575 -18.555 1.00 85.44 373 CYS A CA 1
ATOM 3023 C C . CYS A 1 373 ? 22.030 -2.811 -19.943 1.00 85.44 373 CYS A C 1
ATOM 3025 O O . CYS A 1 373 ? 22.318 -1.875 -20.681 1.00 85.44 373 CYS A O 1
ATOM 3027 N N . GLN A 1 374 ? 22.111 -4.078 -20.344 1.00 78.00 374 GLN A N 1
ATOM 3028 C CA . GLN A 1 374 ? 22.641 -4.488 -21.653 1.00 78.00 374 GLN A CA 1
ATOM 3029 C C . GLN A 1 374 ? 21.731 -4.109 -22.837 1.00 78.00 374 GLN A C 1
ATOM 3031 O O . GLN A 1 374 ? 22.026 -4.405 -23.995 1.00 78.00 374 GLN A O 1
ATOM 3036 N N . VAL A 1 375 ? 20.594 -3.472 -22.562 1.00 73.81 375 VAL A N 1
ATOM 3037 C CA . VAL A 1 375 ? 19.662 -3.009 -23.580 1.00 73.81 375 VAL A CA 1
ATOM 3038 C C . VAL A 1 375 ? 20.136 -1.658 -24.114 1.00 73.81 375 VAL A C 1
ATOM 3040 O O . VAL A 1 375 ? 20.027 -0.642 -23.432 1.00 73.81 375 VAL A O 1
ATOM 3043 N N . GLY A 1 376 ? 20.640 -1.655 -25.351 1.00 63.25 376 GLY A N 1
ATOM 3044 C CA . GLY A 1 376 ? 21.092 -0.441 -26.034 1.00 63.25 376 GLY A CA 1
ATOM 3045 C C . GLY A 1 376 ? 19.982 0.599 -26.279 1.00 63.25 376 GLY A C 1
ATOM 3046 O O . GLY A 1 376 ? 18.792 0.286 -26.170 1.00 63.25 376 GLY A O 1
ATOM 3047 N N . PRO A 1 377 ? 20.355 1.845 -26.630 1.00 59.28 377 PRO A N 1
ATOM 3048 C CA . PRO A 1 377 ? 19.403 2.923 -26.887 1.00 59.28 377 PRO A CA 1
ATOM 3049 C C . PRO A 1 377 ? 18.497 2.594 -28.081 1.00 59.28 377 PRO A C 1
ATOM 3051 O O . PRO A 1 377 ? 18.962 2.124 -29.121 1.00 59.28 377 PRO A O 1
ATOM 3054 N N . PHE A 1 378 ? 17.202 2.891 -27.960 1.00 63.28 378 PHE A N 1
ATOM 3055 C CA . PHE A 1 378 ? 16.245 2.716 -29.054 1.00 63.28 378 PHE A CA 1
ATOM 3056 C C . PHE A 1 378 ? 15.968 4.039 -29.743 1.00 63.28 378 PHE A C 1
ATOM 3058 O O . PHE A 1 378 ? 15.434 4.944 -29.112 1.00 63.28 378 PHE A O 1
ATOM 3065 N N . VAL A 1 379 ? 16.279 4.142 -31.035 1.00 58.41 379 VAL A N 1
ATOM 3066 C CA . VAL A 1 379 ? 15.938 5.314 -31.852 1.00 58.41 379 VAL A CA 1
ATOM 3067 C C . VAL A 1 379 ? 14.464 5.252 -32.249 1.00 58.41 379 VAL A C 1
ATOM 3069 O O . VAL A 1 379 ? 14.008 4.273 -32.839 1.00 58.41 379 VAL A O 1
ATOM 3072 N N . VAL A 1 380 ? 13.722 6.311 -31.939 1.00 56.50 380 VAL A N 1
ATOM 3073 C CA . VAL A 1 380 ? 12.343 6.518 -32.382 1.00 56.50 380 VAL A CA 1
ATOM 3074 C C . VAL A 1 380 ? 12.399 7.259 -33.715 1.00 56.50 380 VAL A C 1
ATOM 3076 O O . VAL A 1 380 ? 12.738 8.440 -33.760 1.00 56.50 380 VAL A O 1
ATOM 3079 N N . ILE A 1 381 ? 12.096 6.569 -34.817 1.00 50.00 381 ILE A N 1
ATOM 3080 C CA . ILE A 1 381 ? 12.036 7.199 -36.141 1.00 50.00 381 ILE A CA 1
ATOM 3081 C C . ILE A 1 381 ? 10.702 7.945 -36.248 1.00 50.00 381 ILE A C 1
ATOM 3083 O O . ILE A 1 381 ? 9.643 7.326 -36.347 1.00 50.00 381 ILE A O 1
ATOM 3087 N N . GLY A 1 382 ? 10.755 9.278 -36.211 1.00 43.34 382 GLY A N 1
ATOM 3088 C CA . GLY A 1 382 ? 9.601 10.127 -36.504 1.00 43.34 382 GLY A CA 1
ATOM 3089 C C . GLY A 1 382 ? 9.182 10.000 -37.970 1.00 43.34 382 GLY A C 1
ATOM 3090 O O . GLY A 1 382 ? 10.026 9.834 -38.853 1.00 43.34 382 GLY A O 1
ATOM 3091 N N . CYS A 1 383 ? 7.875 10.061 -38.239 1.00 37.72 383 CYS A N 1
ATOM 3092 C CA . CYS A 1 383 ? 7.356 10.100 -39.604 1.00 37.72 383 CYS A CA 1
ATOM 3093 C C . CYS A 1 383 ? 7.965 11.288 -40.375 1.00 37.72 383 CYS A C 1
ATOM 3095 O O . CYS A 1 383 ? 8.152 12.377 -39.830 1.00 37.72 383 CYS A O 1
ATOM 3097 N N . GLY A 1 384 ? 8.353 11.029 -41.624 1.00 38.38 384 GLY A N 1
ATOM 3098 C CA . GLY A 1 384 ? 9.263 11.860 -42.398 1.00 38.38 384 GLY A CA 1
ATOM 3099 C C . GLY A 1 384 ? 8.741 13.261 -42.702 1.00 38.38 384 GLY A C 1
ATOM 3100 O O . GLY A 1 384 ? 7.796 13.434 -43.468 1.00 38.38 384 GLY A O 1
ATOM 3101 N N . ILE A 1 385 ? 9.487 14.267 -42.256 1.00 31.70 385 ILE A N 1
ATOM 3102 C CA . ILE A 1 385 ? 9.685 15.447 -43.092 1.00 31.70 385 ILE A CA 1
ATOM 3103 C C . ILE A 1 385 ? 10.688 15.006 -44.157 1.00 31.70 385 ILE A C 1
ATOM 3105 O O . ILE A 1 385 ? 11.834 14.683 -43.843 1.00 31.70 385 ILE A O 1
ATOM 3109 N N . LYS A 1 386 ? 10.254 14.936 -45.420 1.00 31.62 386 LYS A N 1
ATOM 3110 C CA . LYS A 1 386 ? 11.173 14.820 -46.557 1.00 31.62 386 LYS A CA 1
ATOM 3111 C C . LYS A 1 386 ? 12.044 16.079 -46.589 1.00 31.62 386 LYS A C 1
ATOM 3113 O O . LYS A 1 386 ? 11.724 17.032 -47.289 1.00 31.62 386 LYS A O 1
ATOM 3118 N N . CYS A 1 387 ? 13.148 16.089 -45.851 1.00 28.73 387 CYS A N 1
ATOM 3119 C CA . CYS A 1 387 ? 14.251 16.975 -46.175 1.00 28.73 387 CYS A CA 1
ATOM 3120 C C . CYS A 1 387 ? 14.932 16.373 -47.403 1.00 28.73 387 CYS A C 1
ATOM 3122 O O . CYS A 1 387 ? 15.590 15.334 -47.329 1.00 28.73 387 CYS A O 1
ATOM 3124 N N . ALA A 1 388 ? 14.700 16.991 -48.560 1.00 36.44 388 ALA A N 1
ATOM 3125 C CA . ALA A 1 388 ? 15.540 16.768 -49.720 1.00 36.44 388 ALA A CA 1
ATOM 3126 C C . ALA A 1 388 ? 16.997 17.045 -49.308 1.00 36.44 388 ALA A C 1
ATOM 3128 O O . ALA A 1 388 ? 17.291 18.106 -48.766 1.00 36.44 388 ALA A O 1
ATOM 3129 N N . HIS A 1 389 ? 17.866 16.063 -49.565 1.00 37.66 389 HIS A N 1
ATOM 3130 C CA . HIS A 1 389 ? 19.310 16.039 -49.291 1.00 37.66 389 HIS A CA 1
ATOM 3131 C C . HIS A 1 389 ? 19.708 15.690 -47.845 1.00 37.66 389 HIS A C 1
ATOM 3133 O O . HIS A 1 389 ? 19.924 16.551 -46.999 1.00 37.66 389 HIS A O 1
ATOM 3139 N N . GLY A 1 390 ? 19.872 14.389 -47.583 1.00 32.09 390 GLY A N 1
ATOM 3140 C CA . GLY A 1 390 ? 20.575 13.898 -46.394 1.00 32.09 390 GLY A CA 1
ATOM 3141 C C . GLY A 1 390 ? 22.093 13.826 -46.620 1.00 32.09 390 GLY A C 1
ATOM 3142 O O . GLY A 1 390 ? 22.510 13.479 -47.729 1.00 32.09 390 GLY A O 1
ATOM 3143 N N . PRO A 1 391 ? 22.937 14.103 -45.607 1.00 31.61 391 PRO A N 1
ATOM 3144 C CA . PRO A 1 391 ? 24.343 13.728 -45.645 1.00 31.61 391 PRO A CA 1
ATOM 3145 C C . PRO A 1 391 ? 24.531 12.275 -45.171 1.00 31.61 391 PRO A C 1
ATOM 3147 O O . PRO A 1 391 ? 23.765 11.754 -44.359 1.00 31.61 391 PRO A O 1
ATOM 3150 N N . SER A 1 392 ? 25.550 11.608 -45.714 1.00 32.72 392 SER A N 1
ATOM 3151 C CA . SER A 1 392 ? 25.896 10.210 -45.441 1.00 32.72 392 SER A CA 1
ATOM 3152 C C . SER A 1 392 ? 26.407 9.971 -44.014 1.00 32.72 392 SER A C 1
ATOM 3154 O O . SER A 1 392 ? 26.907 10.875 -43.352 1.00 32.72 392 SER A O 1
ATOM 3156 N N . LEU A 1 393 ? 26.339 8.703 -43.590 1.00 36.94 393 LEU A N 1
ATOM 3157 C CA . LEU A 1 393 ? 26.666 8.097 -42.283 1.00 36.94 393 LEU A CA 1
ATOM 3158 C C . LEU A 1 393 ? 28.083 8.335 -41.696 1.00 36.94 393 LEU A C 1
ATOM 3160 O O . LEU A 1 393 ? 28.493 7.624 -40.786 1.00 36.94 393 LEU A O 1
ATOM 3164 N N . SER A 1 394 ? 28.834 9.339 -42.146 1.00 32.66 394 SER A N 1
ATOM 3165 C CA . SER A 1 394 ? 30.187 9.655 -41.664 1.00 32.66 394 SER A CA 1
ATOM 3166 C C . SER A 1 394 ? 30.278 10.906 -40.774 1.00 32.66 394 SER A C 1
ATOM 3168 O O . SER A 1 394 ? 31.380 11.293 -40.400 1.00 32.66 394 SER A O 1
ATOM 3170 N N . THR A 1 395 ? 29.162 11.554 -40.413 1.00 35.31 395 THR A N 1
ATOM 3171 C CA . THR A 1 395 ? 29.189 12.868 -39.720 1.00 35.31 395 THR A CA 1
ATOM 3172 C C . THR A 1 395 ? 28.770 12.838 -38.239 1.00 35.31 395 THR A C 1
ATOM 3174 O O . THR A 1 395 ? 28.800 13.868 -37.576 1.00 35.31 395 THR A O 1
ATOM 3177 N N . LEU A 1 396 ? 28.458 11.677 -37.653 1.00 36.97 396 LEU A N 1
ATOM 3178 C CA . LEU A 1 396 ? 28.057 11.580 -36.232 1.00 36.97 396 LEU A CA 1
ATOM 3179 C C . LEU A 1 396 ? 29.222 11.568 -35.218 1.00 36.97 396 LEU A C 1
ATOM 3181 O O . LEU A 1 396 ? 28.996 11.319 -34.041 1.00 36.97 396 LEU A O 1
ATOM 3185 N N . ALA A 1 397 ? 30.451 11.878 -35.641 1.00 35.19 397 ALA A N 1
ATOM 3186 C CA . ALA A 1 397 ? 31.625 11.913 -34.762 1.00 35.19 397 ALA A CA 1
ATOM 3187 C C . ALA A 1 397 ? 32.072 13.327 -34.326 1.00 35.19 397 ALA A C 1
ATOM 3189 O O . ALA A 1 397 ? 33.132 13.453 -33.731 1.00 35.19 397 ALA A O 1
ATOM 3190 N N . ASN A 1 398 ? 31.313 14.396 -34.610 1.00 31.27 398 ASN A N 1
ATOM 3191 C CA . ASN A 1 398 ? 31.756 15.777 -34.327 1.00 31.27 398 ASN A CA 1
ATOM 3192 C C . ASN A 1 398 ? 30.735 16.673 -33.597 1.00 31.27 398 ASN A C 1
ATOM 3194 O O . ASN A 1 398 ? 30.851 17.894 -33.650 1.00 31.27 398 ASN A O 1
ATOM 3198 N N . LEU A 1 399 ? 29.777 16.104 -32.860 1.00 36.34 399 LEU A N 1
ATOM 3199 C CA . LEU A 1 399 ? 28.970 16.864 -31.888 1.00 36.34 399 LEU A CA 1
ATOM 3200 C C . LEU A 1 399 ? 29.496 16.687 -30.451 1.00 36.34 399 LEU A C 1
ATOM 3202 O O . LEU A 1 399 ? 28.749 16.460 -29.511 1.00 36.34 399 LEU A O 1
ATOM 3206 N N . GLU A 1 400 ? 30.809 16.836 -30.291 1.00 42.38 400 GLU A N 1
ATOM 3207 C CA . GLU A 1 400 ? 31.458 17.189 -29.024 1.00 42.38 400 GLU A CA 1
ATOM 3208 C C . GLU A 1 400 ? 32.245 18.485 -29.240 1.00 42.38 400 GLU A C 1
ATOM 3210 O O . GLU A 1 400 ? 33.467 18.489 -29.388 1.00 42.38 400 GLU A O 1
ATOM 3215 N N . ARG A 1 401 ? 31.520 19.600 -29.356 1.00 37.22 401 ARG A N 1
ATOM 3216 C CA . ARG A 1 401 ? 31.975 20.955 -29.007 1.00 37.22 401 ARG A CA 1
ATOM 3217 C C . ARG A 1 401 ? 30.840 21.941 -29.278 1.00 37.22 401 ARG A C 1
ATOM 3219 O O . ARG A 1 401 ? 30.329 21.997 -30.391 1.00 37.22 401 ARG A O 1
ATOM 3226 N N . ASN A 1 402 ? 30.532 22.734 -28.255 1.00 31.05 402 ASN A N 1
ATOM 3227 C CA . ASN A 1 402 ? 29.516 23.791 -28.168 1.00 31.05 402 ASN A CA 1
ATOM 3228 C C . ASN A 1 402 ? 28.107 23.331 -27.769 1.00 31.05 402 ASN A C 1
ATOM 3230 O O . ASN A 1 402 ? 27.209 23.279 -28.602 1.00 31.05 402 ASN A O 1
ATOM 3234 N N . THR A 1 403 ? 27.930 23.089 -26.468 1.00 34.25 403 THR A N 1
ATOM 3235 C CA . THR A 1 403 ? 27.143 23.955 -25.560 1.00 34.25 403 THR A CA 1
ATOM 3236 C C . THR A 1 403 ? 27.558 23.682 -24.129 1.00 34.25 403 THR A C 1
ATOM 3238 O O . THR A 1 403 ? 27.627 22.481 -23.787 1.00 34.25 403 THR A O 1
#

Sequence (403 aa):
MEDENETMDKSEWFFPHNLKKIEGRPPIYSQNRQELCEALPYFRSYQSGCYVSDQRATGYLLDGFPAPRDVFEDSGRVVISHAGGGSIISRLEGSKAPKLTLARSQDRESAPVRELLKCKHECVPVALIAGVKYAGMPWIRKYDSVRYAVLGHYLVTHSWPELESIGEPSNVRRFRFKFRFQWVSSQGDPWWLSDLEEYFKSMKPQSANACGRLSPSLSDDKRHQATSKMDGEPNSINRIDSSDRDMMELSDEEPVTYQCNACGRHSLNIYKDCWMCLNETCIHFFRTNESNGPSQTEEKMHYVWWFLKHQQSFETETRVPFSLTPKTLQKLRGTQLEFEANQEPKTGFYCSSCGRLSIRIYWGSLVCSNEECQVGPFVVIGCGIKCAHGPSLSTLANLERNT

Foldseek 3Di:
DDPPPPQDDCPPFFFAAQQAAFPNHFLAFAQDPCLCLQAFPLDNDPPAQFDDDPLATAAGEQAQAFDQPFAQFPVNQKTKGFFDDQWDFDDDPPDPDTHTDRNAADDCPRSRNVRLVVQQVSQAWHWYKYACNRPNCVLQVVDVRGGMHTWATWGFQDKFWDWDDDDPDDPDTHIIMMTMTGHQCSSPDTNCSVSVVVVVVVPPDPPDDDDDDDDDDDDDDDDDDDDDDDDDDDDDDDDPDPPPPPDDDPLLADWDWDADPFPRDIDTQFWPPFDFDRPPPGPRHNPTPPPDDPDPPSVPTDTRNNSRDHDPVSCPDNTHDDYRAGDAPVNCAPDQPAVPVPDDPSQWHAHSNRNYIDGHPDPQWDDGPPPPRPDDIGGRDHDDPPPPDDDDPPPPPPPPDDD

Organism: NCBI:txid56615